Protein AF-A0A9W4VML1-F1 (afdb_monomer)

Foldseek 3Di:
DDDDDPPPVPPPPPVVPVPPDPLQPDEDPFDDFDADLPPRHTAKTWDADLQKIWIWGDDDPDSYIDTLDIADHPKDWAWAAADPVQQKTWIFICGVHQATFTWIARSVVSGTDDGPDDDPFWHFDHFDAAQSNNDRQWTWADDLQATDTGGPPCPDLLNVLQVVLCVVWDWAWDHADPVRQKTWIWTFFQQALTFIWIQGNVVRDIGGDGRPCCVCVPPGFWAKDWDWFQFPVRDTWIKIKTAAPDDDPAAFFEEEEEEADLAQAAHGRTHDPVCRLQRVLGHMYMYTNFQRHHTRGPVSVLVQWQQQLHRRLSRSVRSLVRCCVVPVSHDQQRYAYEYAASSLLSRLSCLLVPVVRHQEYEYELYAQALVVQCVQPVNVVDPSSLVVSCRRNNHCVPCVVVRLVSGNLNRLLSRPHAYEYEYECAAPNRHCVRSVSSVVSNVVNVHDYNYYYDYPDYSDDPDPVSVLVVSQSVSQVSCVRRPPDDDDRSDDPDD

Solvent-accessible surface area (backbone atoms only — not comparable to full-atom values): 27125 Å² total; per-residue (Å²): 135,86,86,74,87,77,67,82,79,61,90,45,78,67,67,79,52,76,79,77,72,78,88,66,84,87,49,79,85,61,74,46,76,45,52,41,90,88,77,65,47,74,47,35,32,32,34,69,58,92,55,21,32,35,36,31,36,42,65,83,88,50,91,58,69,41,84,54,44,71,61,48,72,81,35,47,78,45,78,74,48,75,43,75,92,78,44,27,30,39,28,39,29,20,73,99,47,56,34,22,22,38,27,35,33,35,69,83,79,55,40,75,68,54,78,77,46,76,47,98,68,21,14,50,72,44,75,37,60,40,56,74,65,82,44,79,48,30,36,28,27,53,50,90,41,34,76,41,73,52,55,76,67,61,84,44,72,65,43,46,52,50,54,59,54,41,75,80,41,46,61,42,82,74,52,43,37,76,85,64,46,37,37,34,28,41,38,34,32,31,48,36,79,27,31,36,32,34,37,34,61,86,80,72,41,78,41,87,75,43,68,71,50,66,95,52,68,91,58,89,55,41,58,59,42,79,42,82,34,70,35,96,87,68,47,78,37,49,30,36,41,32,46,46,79,78,85,72,97,58,65,29,30,33,36,37,34,43,54,45,72,49,67,67,33,60,78,59,50,49,52,44,72,69,59,48,55,43,20,75,73,58,26,23,38,37,39,47,36,35,54,4,21,45,47,48,23,53,63,39,31,54,63,25,42,48,14,73,83,40,62,33,51,52,36,49,52,39,42,51,57,50,47,51,70,74,36,76,56,47,28,78,87,26,20,30,28,33,22,38,32,44,5,7,23,49,18,54,41,40,34,47,78,44,44,89,66,35,60,30,30,29,22,35,41,27,54,23,46,64,62,57,63,57,72,35,69,78,31,61,76,26,72,67,56,43,54,51,44,31,54,42,66,45,40,63,93,83,37,44,70,62,35,48,78,54,12,44,37,82,44,31,80,52,50,81,48,56,36,37,44,33,35,21,73,54,17,86,79,46,56,51,62,33,57,50,52,32,53,51,39,18,51,78,62,73,44,81,66,49,76,43,80,37,82,86,24,34,81,55,67,92,43,71,66,55,43,46,60,49,50,38,53,50,49,54,54,49,43,73,72,54,44,96,62,93,73,85,82,77,68,85,81,83,129

Mean predicted aligned error: 7.0 Å

Organism: NCBI:txid2963714

Sequence (495 aa):
MNLFKLDLKKSNLDGQTSIRKKINKKGPKIQFWLTNSTNGQPLLGTRRVNDIPELYTKKGNSRRWTLAWQGVKGDYFSPQLVDQTTNSMFVITNHKSDKKQLRRYDLKKNQFTNVLFEHSRYDVLNAILSADKAQVIGVSYLLNGHIEQHYFNQTSAVSQAINKQKSQVNLIYLNGSSDGKIALFEESSSNDPGKIIFYNHNTQQFEHLITLKPWLEGAELAKTQVLKVKTEDNTTIDAFVTTPNGTSKHKLPLIVIPHGGPIGVSDLRYYSPEIQVLVNAGYSTLQVNYRGSMGYGKLIKQKGMQQWGNGIENDIEAALSTALKAYPQLDEERVCIIGGSYGGYSAIFSLIRSPHLYKCGASFAGVTDLALLFQRSAVENDDLVKAQLREIVGDPDTQQQKLFQTSPVYRANEITKPLFLAHGTDDVIVDIEHAFRLRFAMKAHNIPVSWSIMEGVGHGFDTTIQAHNYYSKLLNFLDKHLKAEKLKSYSLKLE

Nearest PDB structures (foldseek):
  2xe4-assembly1_A  TM=6.918E-01  e=9.004E-22  Leishmania major
  7yx7-assembly1_A  TM=7.300E-01  e=3.729E-21  Serratia proteamaculans
  7ywp-assembly1_A  TM=7.274E-01  e=1.459E-20  Serratia proteamaculans
  7ne5-assembly1_A  TM=7.065E-01  e=3.624E-20  Serratia proteamaculans
  4bp9-assembly6_F  TM=7.037E-01  e=2.650E-19  Trypanosoma brucei

Secondary structure (DSSP, 8-state):
-------TT---TTGGG-----S-SSS---SEEEE-TTT--EEEEEEEETTEEEEEE--TT-S--EEEEE--TT--EEEEEEETTTTEEEEEE-TTSSS-EEEEEETTTTEEEEEEE--SSS-EEEEEEPTTS--EEEEEEEETTEEEEEES---SHHHHHHHHHHTTSEEEEEEE-TTSSEEEEEEEETTEEEEEEEEETTTTEEEEEEES-GGGTT--PPPEEEEEEE-TTS-EEEEEEE--SS--SSPEEEEEEE-S--TT----SS--HHHHHHHHTT-EEEEEE-TT-TTS-HHHHHHTTT-TTTHHHHHHHHHHHHHHHH-TTEEEEEEEEEEETHHHHHHHHHHHH-GGG-SEEEEES----TTGGGSSHHHHT-HHHHHHHHHHT--HHHHHHHHHHT-GGGGGGG--S-EEEEEETT-SSS-THHHHHHHHHHHHTT---EEEEETT--SS-SSHHHHHHHHHHHHHHHHHHH-SS-PPP------

Structure (mmCIF, N/CA/C/O backbone):
data_AF-A0A9W4VML1-F1
#
_entry.id   AF-A0A9W4VML1-F1
#
loop_
_atom_site.group_PDB
_atom_site.id
_atom_site.type_symbol
_atom_site.label_atom_id
_atom_site.label_alt_id
_atom_site.label_comp_id
_atom_site.label_asym_id
_atom_site.label_entity_id
_atom_site.label_seq_id
_atom_site.pdbx_PDB_ins_code
_atom_site.Cartn_x
_atom_site.Cartn_y
_atom_site.Cartn_z
_atom_site.occupancy
_atom_site.B_iso_or_equiv
_atom_site.auth_seq_id
_atom_site.auth_comp_id
_atom_site.auth_asym_id
_atom_site.auth_atom_id
_atom_site.pdbx_PDB_model_num
ATOM 1 N N . MET A 1 1 ? -43.146 5.718 4.347 1.00 36.59 1 MET A N 1
ATOM 2 C CA . MET A 1 1 ? -42.575 6.483 5.476 1.00 36.59 1 MET A CA 1
ATOM 3 C C . MET A 1 1 ? -41.243 7.051 4.994 1.00 36.59 1 MET A C 1
ATOM 5 O O . MET A 1 1 ? -40.282 6.309 4.877 1.00 36.59 1 MET A O 1
ATOM 9 N N . ASN A 1 2 ? -41.232 8.312 4.546 1.00 32.50 2 ASN A N 1
ATOM 10 C CA . ASN A 1 2 ? -40.060 8.955 3.935 1.00 32.50 2 ASN A CA 1
ATOM 11 C C . ASN A 1 2 ? -39.060 9.343 5.032 1.00 32.50 2 ASN A C 1
ATOM 13 O O . ASN A 1 2 ? -39.182 10.405 5.642 1.00 32.50 2 ASN A O 1
ATOM 17 N N . LEU A 1 3 ? -38.098 8.466 5.307 1.00 32.38 3 LEU A N 1
ATOM 18 C CA . LEU A 1 3 ? -36.957 8.779 6.158 1.00 32.38 3 LEU A CA 1
ATOM 19 C C . LEU A 1 3 ? -35.996 9.668 5.350 1.00 32.38 3 LEU A C 1
ATOM 21 O O . LEU A 1 3 ? -35.237 9.181 4.523 1.00 32.38 3 LEU A O 1
ATOM 25 N N . PHE A 1 4 ? -36.075 10.975 5.625 1.00 38.41 4 PHE A N 1
ATOM 26 C CA . PHE A 1 4 ? -35.192 12.067 5.184 1.00 38.41 4 PHE A CA 1
ATOM 27 C C . PHE A 1 4 ? -35.391 12.607 3.753 1.00 38.41 4 PHE A C 1
ATOM 29 O O . PHE A 1 4 ? -34.839 12.111 2.778 1.00 38.41 4 PHE A O 1
ATOM 36 N N . LYS A 1 5 ? -36.082 13.754 3.642 1.00 39.19 5 LYS A N 1
ATOM 37 C CA . LYS A 1 5 ? -35.839 14.729 2.564 1.00 39.19 5 LYS A CA 1
ATOM 38 C C . LYS A 1 5 ? -34.701 15.646 3.018 1.00 39.19 5 LYS A C 1
ATOM 40 O O . LYS A 1 5 ? -34.946 16.619 3.729 1.00 39.19 5 LYS A O 1
ATOM 45 N N . LEU A 1 6 ? -33.462 15.330 2.645 1.00 45.41 6 LEU A N 1
ATOM 46 C CA . LEU A 1 6 ? -32.375 16.306 2.726 1.00 45.41 6 LEU A CA 1
ATOM 47 C C . LEU A 1 6 ? -32.498 17.243 1.520 1.00 45.41 6 LEU A C 1
ATOM 49 O O . LEU A 1 6 ? -32.303 16.831 0.378 1.00 45.41 6 LEU A O 1
ATOM 53 N N . ASP A 1 7 ? -32.872 18.495 1.770 1.00 49.97 7 ASP A N 1
ATOM 54 C CA . ASP A 1 7 ? -32.940 19.522 0.732 1.00 49.97 7 ASP A CA 1
ATOM 55 C C . ASP A 1 7 ? -31.537 20.075 0.452 1.00 49.97 7 ASP A C 1
ATOM 57 O O . ASP A 1 7 ? -31.098 21.059 1.047 1.00 49.97 7 ASP A O 1
ATOM 61 N N . LEU A 1 8 ? -30.832 19.411 -0.465 1.00 52.97 8 LEU A N 1
ATOM 62 C CA . LEU A 1 8 ? -29.492 19.791 -0.919 1.00 52.97 8 LEU A CA 1
ATOM 63 C C . LEU A 1 8 ? -29.467 21.133 -1.677 1.00 52.97 8 LEU A C 1
ATOM 65 O O . LEU A 1 8 ? -28.387 21.640 -1.969 1.00 52.97 8 LEU A O 1
ATOM 69 N N . LYS A 1 9 ? -30.631 21.724 -1.996 1.00 55.34 9 LYS A N 1
ATOM 70 C CA . LYS A 1 9 ? -30.728 23.034 -2.659 1.00 55.34 9 LYS A CA 1
ATOM 71 C C . LYS A 1 9 ? -30.724 24.203 -1.677 1.00 55.34 9 LYS A C 1
ATOM 73 O O . LYS A 1 9 ? -30.510 25.337 -2.103 1.00 55.34 9 LYS A O 1
ATOM 78 N N . LYS A 1 10 ? -30.905 23.969 -0.369 1.00 51.84 10 LYS A N 1
ATOM 79 C CA . LYS A 1 10 ? -30.590 24.988 0.640 1.00 51.84 10 LYS A CA 1
ATOM 80 C C . LYS A 1 10 ? -29.074 25.138 0.703 1.00 51.84 10 LYS A C 1
ATOM 82 O O . LYS A 1 10 ? -28.393 24.395 1.402 1.00 51.84 10 LYS A O 1
ATOM 87 N N . SER A 1 11 ? -28.571 26.137 -0.008 1.00 46.16 11 SER A N 1
ATOM 88 C CA . SER A 1 11 ? -27.172 26.562 -0.130 1.00 46.16 11 SER A CA 1
ATOM 89 C C . SER A 1 11 ? -26.517 27.032 1.184 1.00 46.16 11 SER A C 1
ATOM 91 O O . SER A 1 11 ? -25.695 27.940 1.171 1.00 46.16 11 SER A O 1
ATOM 93 N N . ASN A 1 12 ? -26.898 26.483 2.340 1.00 46.16 12 ASN A N 1
ATOM 94 C CA . ASN A 1 12 ? -26.477 26.984 3.644 1.00 46.16 12 ASN A CA 1
ATOM 95 C C . ASN A 1 12 ? -26.319 25.891 4.711 1.00 46.16 12 ASN A C 1
ATOM 97 O O . ASN A 1 12 ? -26.716 26.068 5.863 1.00 46.16 12 ASN A O 1
ATOM 101 N N . LEU A 1 13 ? -25.665 24.782 4.357 1.00 50.50 13 LEU A N 1
ATOM 102 C CA . LEU A 1 13 ? -24.965 23.987 5.376 1.00 50.50 13 LEU A CA 1
ATOM 103 C C . LEU A 1 13 ? -23.843 24.821 6.034 1.00 50.50 13 LEU A C 1
ATOM 105 O O . LEU A 1 13 ? -23.658 24.740 7.246 1.00 50.50 13 LEU A O 1
ATOM 109 N N . ASP A 1 14 ? -23.189 25.718 5.284 1.00 49.19 14 ASP A N 1
ATOM 110 C CA . ASP A 1 14 ? -22.169 26.631 5.821 1.00 49.19 14 ASP A CA 1
ATOM 111 C C . ASP A 1 14 ? -22.753 27.745 6.714 1.00 49.19 14 ASP A C 1
ATOM 113 O O . ASP A 1 14 ? -22.198 28.050 7.775 1.00 49.19 14 ASP A O 1
ATOM 117 N N . GLY A 1 15 ? -23.910 28.316 6.353 1.00 43.66 15 GLY A N 1
ATOM 118 C CA . GLY A 1 15 ? -24.526 29.449 7.060 1.00 43.66 15 GLY A CA 1
ATOM 119 C C . GLY A 1 15 ? -25.021 29.166 8.485 1.00 43.66 15 GLY A C 1
ATOM 120 O O . GLY A 1 15 ? -25.147 30.102 9.276 1.00 43.66 15 GLY A O 1
ATOM 121 N N . GLN A 1 16 ? -25.238 27.900 8.862 1.00 47.69 16 GLN A N 1
ATOM 122 C CA . GLN A 1 16 ? -25.593 27.525 10.243 1.00 47.69 16 GLN A CA 1
ATOM 123 C C . GLN A 1 16 ? -24.379 27.447 11.192 1.00 47.69 16 GLN A C 1
ATOM 125 O O . GLN A 1 16 ? -24.550 27.257 12.394 1.00 47.69 16 GLN A O 1
ATOM 130 N N . THR A 1 17 ? -23.151 27.634 10.690 1.00 51.56 17 THR A N 1
ATOM 131 C CA . THR A 1 17 ? -21.904 27.505 11.477 1.00 51.56 17 THR A CA 1
ATOM 132 C C . THR A 1 17 ? -21.132 28.820 11.655 1.00 51.56 17 THR A C 1
ATOM 134 O O . THR A 1 17 ? -19.980 28.824 12.097 1.00 51.56 17 THR A O 1
ATOM 137 N N . SER A 1 18 ? -21.767 29.958 11.358 1.00 44.34 18 SER A N 1
ATOM 138 C CA . SER A 1 18 ? -21.155 31.299 11.327 1.00 44.34 18 SER A CA 1
ATOM 139 C C . SER A 1 18 ? -20.510 31.750 12.649 1.00 44.34 18 SER A C 1
ATOM 141 O O . SER A 1 18 ? -19.639 32.620 12.647 1.00 44.34 18 SER A O 1
ATOM 143 N N . ILE A 1 19 ? -20.820 31.105 13.778 1.00 53.00 19 ILE A N 1
ATOM 144 C CA . ILE A 1 19 ? -20.105 31.309 15.043 1.00 53.00 19 ILE A CA 1
ATOM 145 C C . ILE A 1 19 ? -18.971 30.282 15.177 1.00 53.00 19 ILE A C 1
ATOM 147 O O . ILE A 1 19 ? -19.070 29.281 15.891 1.00 53.00 19 ILE A O 1
ATOM 151 N N . ARG A 1 20 ? -17.826 30.557 14.543 1.00 55.06 20 ARG A N 1
ATOM 152 C CA . ARG A 1 20 ? -16.593 29.789 14.783 1.00 55.06 20 ARG A CA 1
ATOM 153 C C . ARG A 1 20 ? -15.960 30.206 16.113 1.00 55.06 20 ARG A C 1
ATOM 155 O O . ARG A 1 20 ? -15.189 31.161 16.202 1.00 55.06 20 ARG A O 1
ATOM 162 N N . LYS A 1 21 ? -16.253 29.465 17.185 1.00 62.09 21 LYS A N 1
ATOM 163 C CA . LYS A 1 21 ? -15.596 29.656 18.487 1.00 62.09 21 LYS A CA 1
ATOM 164 C C . LYS A 1 21 ? -14.232 28.964 18.494 1.00 62.09 21 LYS A C 1
ATOM 166 O O . LYS A 1 21 ? -14.146 27.741 18.513 1.00 62.09 21 LYS A O 1
ATOM 171 N N . LYS A 1 22 ? -13.142 29.737 18.558 1.00 65.44 22 LYS A N 1
ATOM 172 C CA . LYS A 1 22 ? -11.791 29.182 18.761 1.00 65.44 22 LYS A CA 1
ATOM 173 C C . LYS A 1 22 ? -11.700 28.534 20.152 1.00 65.44 22 LYS A C 1
ATOM 175 O O . LYS A 1 22 ? -11.539 29.230 21.154 1.00 65.44 22 LYS A O 1
ATOM 180 N N . ILE A 1 23 ? -11.806 27.205 20.200 1.00 68.69 23 ILE A N 1
ATOM 181 C CA . ILE A 1 23 ? -11.808 26.384 21.428 1.00 68.69 23 ILE A CA 1
ATOM 182 C C . ILE A 1 23 ? -10.433 26.278 22.107 1.00 68.69 23 ILE A C 1
ATOM 184 O O . ILE A 1 23 ? -10.352 25.930 23.283 1.00 68.69 23 ILE A O 1
ATOM 188 N N . ASN A 1 24 ? -9.355 26.632 21.399 1.00 73.12 24 ASN A N 1
ATOM 189 C CA . ASN A 1 24 ? -7.983 26.509 21.881 1.00 73.12 24 ASN A CA 1
ATOM 190 C C . ASN A 1 24 ? -7.122 27.729 21.490 1.00 73.12 24 ASN A C 1
ATOM 192 O O . ASN A 1 24 ? -6.295 27.673 20.584 1.00 73.12 24 ASN A O 1
ATOM 196 N N . LYS A 1 25 ? -7.365 28.886 22.129 1.00 72.00 25 LYS A N 1
ATOM 197 C CA . LYS A 1 25 ? -6.665 30.147 21.795 1.00 72.00 25 LYS A CA 1
ATOM 198 C C . LYS A 1 25 ? -5.195 30.185 22.237 1.00 72.00 25 LYS A C 1
ATOM 200 O O . LYS A 1 25 ? -4.404 30.814 21.548 1.00 72.00 25 LYS A O 1
ATOM 205 N N . LYS A 1 26 ? -4.862 29.570 23.379 1.00 75.25 26 LYS A N 1
ATOM 206 C CA . LYS A 1 26 ? -3.540 29.655 24.038 1.00 75.25 26 LYS A CA 1
ATOM 207 C C . LYS A 1 26 ? -2.929 28.286 24.391 1.00 75.25 26 LYS A C 1
ATOM 209 O O . LYS A 1 26 ? -1.990 28.231 25.173 1.00 75.25 26 LYS A O 1
ATOM 214 N N . GLY A 1 27 ? -3.499 27.185 23.905 1.00 76.62 27 GLY A N 1
ATOM 215 C CA . GLY A 1 27 ? -2.996 25.839 24.187 1.00 76.62 27 GLY A CA 1
ATOM 216 C C . GLY A 1 27 ? -2.160 25.261 23.042 1.00 76.62 27 GLY A C 1
ATOM 217 O O . GLY A 1 27 ? -1.933 25.935 22.035 1.00 76.62 27 GLY A O 1
ATOM 218 N N . PRO A 1 28 ? -1.695 24.010 23.187 1.00 84.06 28 PRO A N 1
ATOM 219 C CA . PRO A 1 28 ? -0.891 23.330 22.175 1.00 84.06 28 PRO A CA 1
ATOM 220 C C . PRO A 1 28 ? -1.644 23.241 20.845 1.00 84.06 28 PRO A C 1
ATOM 222 O O . PRO A 1 28 ? -2.871 23.188 20.832 1.00 84.06 28 PRO A O 1
ATOM 225 N N . LYS A 1 29 ? -0.929 23.182 19.717 1.00 88.25 29 LYS A N 1
ATOM 226 C CA . LYS A 1 29 ? -1.529 22.908 18.400 1.00 88.25 29 LYS A CA 1
ATOM 227 C C . LYS A 1 29 ? -2.027 21.457 18.348 1.00 88.25 29 LYS A C 1
ATOM 229 O O . LYS A 1 29 ? -1.294 20.564 17.943 1.00 88.25 29 LYS A O 1
ATOM 234 N N . ILE A 1 30 ? -3.239 21.229 18.842 1.00 89.56 30 ILE A N 1
ATOM 235 C CA . ILE A 1 30 ? -3.913 19.929 18.814 1.00 89.56 30 ILE A CA 1
ATOM 236 C C . ILE A 1 30 ? -4.382 19.635 17.390 1.00 89.56 30 ILE A C 1
ATOM 238 O O . ILE A 1 30 ? -4.972 20.504 16.748 1.00 89.56 30 ILE A O 1
ATOM 242 N N . GLN A 1 31 ? -4.110 18.418 16.927 1.00 89.81 31 GLN A N 1
ATOM 243 C CA . GLN A 1 31 ? -4.454 17.938 15.588 1.00 89.81 31 GLN A CA 1
ATOM 244 C C . GLN A 1 31 ? -5.769 17.154 15.598 1.00 89.81 31 GLN A C 1
ATOM 246 O O . GLN A 1 31 ? -6.594 17.347 14.712 1.00 89.81 31 GLN A O 1
ATOM 251 N N . PHE A 1 32 ? -6.002 16.335 16.629 1.00 89.69 32 PHE A N 1
ATOM 252 C CA . PHE A 1 32 ? -7.226 15.543 16.766 1.00 89.69 32 PHE A CA 1
ATOM 253 C C . PHE A 1 32 ? -7.866 15.754 18.130 1.00 89.69 32 PHE A C 1
ATOM 255 O O . PHE A 1 32 ? -7.174 15.857 19.142 1.00 89.69 32 PHE A O 1
ATOM 262 N N . TRP A 1 33 ? -9.194 15.796 18.153 1.00 88.62 33 TRP A N 1
ATOM 263 C CA . TRP A 1 33 ? -9.989 16.018 19.354 1.00 88.62 33 TRP A CA 1
ATOM 264 C C . TRP A 1 33 ? -10.915 14.835 19.595 1.00 88.62 33 TRP A C 1
ATOM 266 O O . TRP A 1 33 ? -11.532 14.330 18.661 1.00 88.62 33 TRP A O 1
ATOM 276 N N . LEU A 1 34 ? -11.072 14.459 20.860 1.00 88.19 34 LEU A N 1
ATOM 277 C CA . LEU A 1 34 ? -12.166 13.606 21.312 1.00 88.19 34 LEU A CA 1
ATOM 278 C C . LEU A 1 34 ? -13.076 14.423 22.214 1.00 88.19 34 LEU A C 1
ATOM 280 O O . LEU A 1 34 ? -12.625 15.090 23.151 1.00 88.19 34 LEU A O 1
ATOM 284 N N . THR A 1 35 ? -14.364 14.382 21.905 1.00 84.62 35 THR A N 1
ATOM 285 C CA . THR A 1 35 ? -15.397 15.173 22.567 1.00 84.62 35 THR A CA 1
ATOM 286 C C . THR A 1 35 ? -16.309 14.288 23.402 1.00 84.62 35 THR A C 1
ATOM 288 O O . THR A 1 35 ? -16.483 13.104 23.127 1.00 84.62 35 THR A O 1
ATOM 291 N N . ASN A 1 36 ? -16.929 14.881 24.414 1.00 77.88 36 ASN A N 1
ATOM 292 C CA . ASN A 1 36 ? -18.040 14.279 25.129 1.00 77.88 36 ASN A CA 1
ATOM 293 C C . ASN A 1 36 ? -19.212 14.094 24.149 1.00 77.88 36 ASN A C 1
ATOM 295 O O . ASN A 1 36 ? -19.610 15.043 23.473 1.00 77.88 36 ASN A O 1
ATOM 299 N N . SER A 1 37 ? -19.742 12.876 24.062 1.00 70.94 37 SER A N 1
ATOM 300 C CA . SER A 1 37 ? -20.810 12.512 23.124 1.00 70.94 37 SER A CA 1
ATOM 301 C C . SER A 1 37 ? -22.147 13.197 23.421 1.00 70.94 37 SER A C 1
ATOM 303 O O . SER A 1 37 ? -22.933 13.403 22.504 1.00 70.94 37 SER A O 1
ATOM 305 N N . THR A 1 38 ? -22.400 13.595 24.670 1.00 72.12 38 THR A N 1
ATOM 306 C CA . THR A 1 38 ? -23.655 14.222 25.107 1.00 72.12 38 THR A CA 1
ATOM 307 C C . THR A 1 38 ? -23.686 15.727 24.849 1.00 72.12 38 THR A C 1
ATOM 309 O O . THR A 1 38 ? -24.726 16.266 24.489 1.00 72.12 38 THR A O 1
ATOM 312 N N . ASN A 1 39 ? -22.567 16.432 25.054 1.00 77.25 39 ASN A N 1
ATOM 313 C CA . ASN A 1 39 ? -22.535 17.902 24.997 1.00 77.25 39 ASN A CA 1
ATOM 314 C C . ASN A 1 39 ? -21.504 18.488 24.014 1.00 77.25 39 ASN A C 1
ATOM 316 O O . ASN A 1 39 ? -21.350 19.707 23.942 1.00 77.25 39 ASN A O 1
ATOM 320 N N . GLY A 1 40 ? -20.767 17.640 23.290 1.00 77.06 40 GLY A N 1
ATOM 321 C CA . GLY A 1 40 ? -19.790 18.046 22.277 1.00 77.06 40 GLY A CA 1
ATOM 322 C C . GLY A 1 40 ? -18.538 18.740 22.821 1.00 77.06 40 GLY A C 1
ATOM 323 O O . GLY A 1 40 ? -17.712 19.212 22.039 1.00 77.06 40 GLY A O 1
ATOM 324 N N . GLN A 1 41 ? -18.353 18.831 24.142 1.00 82.06 41 GLN A N 1
ATOM 325 C CA . GLN A 1 41 ? -17.184 19.504 24.704 1.00 82.06 41 GLN A CA 1
ATOM 326 C C . GLN A 1 41 ? -15.905 18.677 24.497 1.00 82.06 41 GLN A C 1
ATOM 328 O O . GLN A 1 41 ? -15.911 17.479 24.782 1.00 82.06 41 GLN A O 1
ATOM 333 N N . PRO A 1 42 ? -14.782 19.288 24.071 1.00 85.31 42 PRO A N 1
ATOM 334 C CA . PRO A 1 42 ? -13.495 18.601 23.982 1.00 85.31 42 PRO A CA 1
ATOM 335 C C . PRO A 1 42 ? -13.035 18.077 25.347 1.00 85.31 42 PRO A C 1
ATOM 337 O O . PRO A 1 42 ? -12.880 18.857 26.290 1.00 85.31 42 PRO A O 1
ATOM 340 N N . LEU A 1 43 ? -12.786 16.770 25.429 1.00 86.88 43 LEU A N 1
ATOM 341 C CA . LEU A 1 43 ? -12.277 16.084 26.620 1.00 86.88 43 LEU A CA 1
ATOM 342 C C . LEU A 1 43 ? -10.754 15.948 26.568 1.00 86.88 43 LEU A C 1
ATOM 344 O O . LEU A 1 43 ? -10.051 16.225 27.542 1.00 86.88 43 LEU A O 1
ATOM 348 N N . LEU A 1 44 ? -10.248 15.536 25.409 1.00 91.38 44 LEU A N 1
ATOM 349 C CA . LEU A 1 44 ? -8.834 15.297 25.176 1.00 91.38 44 LEU A CA 1
ATOM 350 C C . LEU A 1 44 ? -8.450 15.663 23.747 1.00 91.38 44 LEU A C 1
ATOM 352 O O . LEU A 1 44 ? -9.297 15.764 22.856 1.00 91.38 44 LEU A O 1
ATOM 356 N N . GLY A 1 45 ? -7.161 15.893 23.552 1.00 92.62 45 GLY A N 1
ATOM 357 C CA . GLY A 1 45 ? -6.595 16.222 22.261 1.00 92.62 45 GLY A CA 1
ATOM 358 C C . GLY A 1 45 ? -5.261 15.532 22.064 1.00 92.62 45 GLY A C 1
ATOM 359 O O . GLY A 1 45 ? -4.493 15.389 23.014 1.00 92.62 45 GLY A O 1
ATOM 360 N N . THR A 1 46 ? -4.970 15.127 20.837 1.00 95.00 46 THR A N 1
ATOM 361 C CA . THR A 1 46 ? -3.661 14.593 20.476 1.00 95.00 46 THR A CA 1
ATOM 362 C C . THR A 1 46 ? -2.989 15.460 19.429 1.00 95.00 46 THR A C 1
ATOM 364 O O . THR A 1 46 ? -3.628 16.141 18.619 1.00 95.00 46 THR A O 1
ATOM 367 N N . ARG A 1 47 ? -1.663 15.455 19.467 1.00 93.62 47 ARG A N 1
ATOM 368 C CA . ARG A 1 47 ? -0.823 16.007 18.409 1.00 93.62 47 ARG A CA 1
ATOM 369 C C . ARG A 1 47 ? 0.405 15.135 18.232 1.00 93.62 47 ARG A C 1
ATOM 371 O O . ARG A 1 47 ? 0.725 14.324 19.097 1.00 93.62 47 ARG A O 1
ATOM 378 N N . ARG A 1 48 ? 1.102 15.338 17.126 1.00 91.88 48 ARG A N 1
ATOM 379 C CA . ARG A 1 48 ? 2.377 14.706 16.821 1.00 91.88 48 ARG A CA 1
ATOM 380 C C . ARG A 1 48 ? 3.415 15.790 16.558 1.00 91.88 48 ARG A C 1
ATOM 382 O O . ARG A 1 48 ? 3.162 16.697 15.769 1.00 91.88 48 ARG A O 1
ATOM 389 N N . VAL A 1 49 ? 4.554 15.702 17.237 1.00 89.56 49 VAL A N 1
ATOM 390 C CA . VAL A 1 49 ? 5.694 16.618 17.084 1.00 89.56 49 VAL A CA 1
ATOM 391 C C . VAL A 1 49 ? 6.925 15.764 16.809 1.00 89.56 49 VAL A C 1
ATOM 393 O O . VAL A 1 49 ? 7.251 14.912 17.625 1.00 89.56 49 VAL A O 1
ATOM 396 N N . ASN A 1 50 ? 7.581 15.940 15.659 1.00 84.75 50 ASN A N 1
ATOM 397 C CA . ASN A 1 50 ? 8.746 15.135 15.248 1.00 84.75 50 ASN A CA 1
ATOM 398 C C . ASN A 1 50 ? 8.501 13.615 15.347 1.00 84.75 50 ASN A C 1
ATOM 400 O O . ASN A 1 50 ? 9.325 12.866 15.865 1.00 84.75 50 ASN A O 1
ATOM 404 N N . ASP A 1 51 ? 7.321 13.180 14.896 1.00 85.56 51 ASP A N 1
ATOM 405 C CA . ASP A 1 51 ? 6.835 11.794 14.977 1.00 85.56 51 ASP A CA 1
ATOM 406 C C . ASP A 1 51 ? 6.653 11.226 16.404 1.00 85.56 51 ASP A C 1
ATOM 408 O O . ASP A 1 51 ? 6.400 10.037 16.588 1.00 85.56 51 ASP A O 1
ATOM 412 N N . ILE A 1 52 ? 6.693 12.086 17.424 1.00 93.50 52 ILE A N 1
ATOM 413 C CA . ILE A 1 52 ? 6.375 11.742 18.811 1.00 93.50 52 ILE A CA 1
ATOM 414 C C . ILE A 1 52 ? 4.909 12.106 19.083 1.00 93.50 52 ILE A C 1
ATOM 416 O O . ILE A 1 52 ? 4.540 13.283 18.976 1.00 93.50 52 ILE A O 1
ATOM 420 N N . PRO A 1 53 ? 4.038 11.134 19.408 1.00 96.19 53 PRO A N 1
ATOM 421 C CA . PRO A 1 53 ? 2.660 11.423 19.772 1.00 96.19 53 PRO A CA 1
ATOM 422 C C . PRO A 1 53 ? 2.560 11.981 21.197 1.00 96.19 53 PRO A C 1
ATOM 424 O O . PRO A 1 53 ? 3.209 11.504 22.126 1.00 96.19 53 PRO A O 1
ATOM 427 N N . GLU A 1 54 ? 1.680 12.957 21.375 1.00 96.94 54 GLU A N 1
ATOM 428 C CA . GLU A 1 54 ? 1.383 13.592 22.655 1.00 96.94 54 GLU A CA 1
ATOM 429 C C . GLU A 1 54 ? -0.124 13.588 22.911 1.00 96.94 54 GLU A C 1
ATOM 431 O O . GLU A 1 54 ? -0.926 13.878 22.018 1.00 96.94 54 GLU A O 1
ATOM 436 N N . LEU A 1 55 ? -0.500 13.302 24.155 1.00 96.31 55 LEU A N 1
ATOM 437 C CA . LEU A 1 55 ? -1.859 13.386 24.672 1.00 96.31 55 LEU A CA 1
ATOM 438 C C . LEU A 1 55 ? -1.976 14.587 25.602 1.00 96.31 55 LEU A C 1
ATOM 440 O O . LEU A 1 55 ? -1.246 14.708 26.587 1.00 96.31 55 LEU A O 1
ATOM 444 N N . TYR A 1 56 ? -2.985 15.407 25.351 1.00 94.12 56 TYR A N 1
ATOM 445 C CA . TYR A 1 56 ? -3.385 16.504 26.209 1.00 94.12 56 TYR A CA 1
ATOM 446 C C . TYR A 1 56 ? -4.785 16.281 26.757 1.00 94.12 56 TYR A C 1
ATOM 448 O O . TYR A 1 56 ? -5.700 15.885 26.036 1.00 94.12 56 TYR A O 1
ATOM 456 N N . THR A 1 57 ? -4.966 16.605 28.031 1.00 90.75 57 THR A N 1
ATOM 457 C CA . THR A 1 57 ? -6.263 16.542 28.706 1.00 90.75 57 THR A CA 1
ATOM 458 C C . THR A 1 57 ? -6.640 17.899 29.277 1.00 90.75 57 THR A C 1
ATOM 460 O O . THR A 1 57 ? -5.814 18.809 29.425 1.00 90.75 57 THR A O 1
ATOM 463 N N . LYS A 1 58 ? -7.924 18.034 29.595 1.00 84.50 58 LYS A N 1
ATOM 464 C CA . LYS A 1 58 ? -8.507 19.211 30.221 1.00 84.50 58 LYS A CA 1
ATOM 465 C C . LYS A 1 58 ? -9.330 18.773 31.431 1.00 84.50 58 LYS A C 1
ATOM 467 O O . LYS A 1 58 ? -10.099 17.822 31.355 1.00 84.50 58 LYS A O 1
ATOM 472 N N . LYS A 1 59 ? -9.185 19.478 32.556 1.00 75.69 59 LYS A N 1
ATOM 473 C CA . LYS A 1 59 ? -9.995 19.234 33.760 1.00 75.69 59 LYS A CA 1
ATOM 474 C C . LYS A 1 59 ? -11.277 20.067 33.716 1.00 75.69 59 LYS A C 1
ATOM 476 O O . LYS A 1 59 ? -11.206 21.298 33.746 1.00 75.69 59 LYS A O 1
ATOM 481 N N . GLY A 1 60 ? -12.435 19.406 33.665 1.00 73.12 60 GLY A N 1
ATOM 482 C CA . GLY A 1 60 ? -13.752 20.053 33.641 1.00 73.12 60 GLY A CA 1
ATOM 483 C C . GLY A 1 60 ? -13.848 21.148 32.571 1.00 73.12 60 GLY A C 1
ATOM 484 O O . GLY A 1 60 ? -13.401 20.978 31.439 1.00 73.12 60 GLY A O 1
ATOM 485 N N . ASN A 1 61 ? -14.349 22.326 32.946 1.00 72.12 61 ASN A N 1
ATOM 486 C CA . ASN A 1 61 ? -14.500 23.462 32.028 1.00 72.12 61 ASN A CA 1
ATOM 487 C C . ASN A 1 61 ? -13.213 24.292 31.813 1.00 72.12 61 ASN A C 1
ATOM 489 O O . ASN A 1 61 ? -13.244 25.273 31.062 1.00 72.12 61 ASN A O 1
ATOM 493 N N . SER A 1 62 ? -12.071 23.903 32.401 1.00 77.94 62 SER A N 1
ATOM 494 C CA . SER A 1 62 ? -10.802 24.656 32.349 1.00 77.94 62 SER A CA 1
ATOM 495 C C . SER A 1 62 ? -10.373 25.022 30.928 1.00 77.94 62 SER A C 1
ATOM 497 O O . SER A 1 62 ? -10.359 24.192 30.038 1.00 77.94 62 SER A O 1
ATOM 499 N N . ARG A 1 63 ? -9.941 26.253 30.654 1.00 78.00 63 ARG A N 1
ATOM 500 C CA . ARG A 1 63 ? -9.400 26.591 29.318 1.00 78.00 63 ARG A CA 1
ATOM 501 C C . ARG A 1 63 ? -7.960 26.101 29.098 1.00 78.00 63 ARG A C 1
ATOM 503 O O . ARG A 1 63 ? -7.431 26.285 28.005 1.00 78.00 63 ARG A O 1
ATOM 510 N N . ARG A 1 64 ? -7.328 25.510 30.119 1.00 84.94 64 ARG A N 1
ATOM 511 C CA . ARG A 1 64 ? -5.931 25.061 30.099 1.00 84.94 64 ARG A CA 1
ATOM 512 C C . ARG A 1 64 ? -5.833 23.577 29.743 1.00 84.94 64 ARG A C 1
ATOM 514 O O . ARG A 1 64 ? -6.475 22.749 30.383 1.00 84.94 64 ARG A O 1
ATOM 521 N N . TRP A 1 65 ? -4.984 23.283 28.763 1.00 88.69 65 TRP A N 1
ATOM 522 C CA . TRP A 1 65 ? -4.584 21.935 28.364 1.00 88.69 65 TRP A CA 1
ATOM 523 C C . TRP A 1 65 ? -3.320 21.522 29.114 1.00 88.69 65 TRP A C 1
ATOM 525 O O . TRP A 1 65 ? -2.385 22.319 29.225 1.00 88.69 65 TRP A O 1
ATOM 535 N N . THR A 1 66 ? -3.287 20.286 29.600 1.00 91.00 66 THR A N 1
ATOM 536 C CA . THR A 1 66 ? -2.139 19.710 30.310 1.00 91.00 66 THR A CA 1
ATOM 537 C C . THR A 1 66 ? -1.636 18.496 29.546 1.00 91.00 66 THR A C 1
ATOM 539 O O . THR A 1 66 ? -2.446 17.677 29.114 1.00 91.00 66 THR A O 1
ATOM 542 N N . LEU A 1 67 ? -0.316 18.389 29.367 1.00 93.75 67 LEU A N 1
ATOM 543 C CA . LEU A 1 67 ? 0.308 17.199 28.791 1.00 93.75 67 LEU A CA 1
ATOM 544 C C . LEU A 1 67 ? 0.095 16.030 29.760 1.00 93.75 67 LEU A C 1
ATOM 546 O O . LEU A 1 67 ? 0.551 16.082 30.900 1.00 93.75 67 LEU A O 1
ATOM 550 N N . ALA A 1 68 ? -0.645 15.019 29.320 1.00 93.62 68 ALA A N 1
ATOM 551 C CA . ALA A 1 68 ? -0.956 13.830 30.107 1.00 93.62 68 ALA A CA 1
ATOM 552 C C . ALA A 1 68 ? -0.026 12.664 29.758 1.00 93.62 68 ALA A C 1
ATOM 554 O O . ALA A 1 68 ? 0.322 11.874 30.629 1.00 93.62 68 ALA A O 1
ATOM 555 N N . TRP A 1 69 ? 0.401 12.574 28.497 1.00 96.38 69 TRP A N 1
ATOM 556 C CA . TRP A 1 69 ? 1.339 11.554 28.045 1.00 96.38 69 TRP A CA 1
ATOM 557 C C . TRP A 1 69 ? 2.109 12.010 26.814 1.00 96.38 69 TRP A C 1
ATOM 559 O O . TRP A 1 69 ? 1.581 12.743 25.978 1.00 96.38 69 TRP A O 1
ATOM 569 N N . GLN A 1 70 ? 3.344 11.536 26.708 1.00 97.06 70 GLN A N 1
ATOM 570 C CA . GLN A 1 70 ? 4.210 11.695 25.552 1.00 97.06 70 GLN A CA 1
ATOM 571 C C . GLN A 1 70 ? 4.824 10.329 25.245 1.00 97.06 70 GLN A C 1
ATOM 573 O O . GLN A 1 70 ? 5.313 9.648 26.150 1.00 97.06 70 GLN A O 1
ATOM 578 N N . GLY A 1 71 ? 4.735 9.913 23.986 1.00 96.56 71 GLY A N 1
ATOM 579 C CA . GLY A 1 71 ? 5.348 8.681 23.507 1.00 96.56 71 GLY A CA 1
ATOM 580 C C . GLY A 1 71 ? 6.817 8.861 23.153 1.00 96.56 71 GLY A C 1
ATOM 581 O O . GLY A 1 71 ? 7.467 9.831 23.539 1.00 96.56 71 GLY A O 1
ATOM 582 N N . VAL A 1 72 ? 7.326 7.926 22.360 1.00 95.56 72 VAL A N 1
ATOM 583 C CA . VAL A 1 72 ? 8.620 8.048 21.680 1.00 95.56 72 VAL A CA 1
ATOM 584 C C . VAL A 1 72 ? 8.428 8.060 20.165 1.00 95.56 72 VAL A C 1
ATOM 586 O O . VAL A 1 72 ? 7.333 7.809 19.658 1.00 95.56 72 VAL A O 1
ATOM 589 N N . LYS A 1 73 ? 9.495 8.371 19.426 1.00 91.25 73 LYS A N 1
ATOM 590 C CA . LYS A 1 73 ? 9.479 8.367 17.960 1.00 91.25 73 LYS A CA 1
ATOM 591 C C . LYS A 1 73 ? 9.048 6.991 17.434 1.00 91.25 73 LYS A C 1
ATOM 593 O O . LYS A 1 73 ? 9.532 5.967 17.916 1.00 91.25 73 LYS A O 1
ATOM 598 N N . GLY A 1 74 ? 8.140 6.965 16.459 1.00 88.69 74 GLY A N 1
ATOM 599 C CA . GLY A 1 74 ? 7.575 5.731 15.907 1.00 88.69 74 GLY A CA 1
ATOM 600 C C . GLY A 1 74 ? 6.399 5.140 16.695 1.00 88.69 74 GLY A C 1
ATOM 601 O O . GLY A 1 74 ? 5.791 4.166 16.232 1.00 88.69 74 GLY A O 1
ATOM 602 N N . ASP A 1 75 ? 6.026 5.723 17.841 1.00 95.69 75 ASP A N 1
ATOM 603 C CA . ASP A 1 75 ? 4.795 5.333 18.522 1.00 95.69 75 ASP A CA 1
ATOM 604 C C . ASP A 1 75 ? 3.558 5.778 17.713 1.00 95.69 75 ASP A C 1
ATOM 606 O O . ASP A 1 75 ? 3.405 6.906 17.227 1.00 95.69 75 ASP A O 1
ATOM 610 N N . TYR A 1 76 ? 2.610 4.862 17.596 1.00 95.25 76 TYR A N 1
ATOM 611 C CA . TYR A 1 76 ? 1.242 5.101 17.183 1.00 95.25 76 TYR A CA 1
ATOM 612 C C . TYR A 1 76 ? 0.387 5.281 18.433 1.00 95.25 76 TYR A C 1
ATOM 614 O O . TYR A 1 76 ? 0.494 4.514 19.391 1.00 95.25 76 TYR A O 1
ATOM 622 N N . PHE A 1 77 ? -0.472 6.293 18.426 1.00 96.06 77 PHE A N 1
ATOM 623 C CA . PHE A 1 77 ? -1.359 6.590 19.540 1.00 96.06 77 PHE A CA 1
ATOM 624 C C . PHE A 1 77 ? -2.633 7.229 19.001 1.00 96.06 77 PHE A C 1
ATOM 626 O O . PHE A 1 77 ? -2.619 8.375 18.550 1.00 96.06 77 PHE A O 1
ATOM 633 N N . SER A 1 78 ? -3.720 6.467 19.027 1.00 95.62 78 SER A N 1
ATOM 634 C CA . SER A 1 78 ? -5.021 6.892 18.524 1.00 95.62 78 SER A CA 1
ATOM 635 C C . SER A 1 78 ? -6.095 6.575 19.560 1.00 95.62 78 SER A C 1
ATOM 637 O O . SER A 1 78 ? -6.528 5.421 19.665 1.00 95.62 78 SER A O 1
ATOM 639 N N . PRO A 1 79 ? -6.497 7.551 20.389 1.00 95.12 79 PRO A N 1
ATOM 640 C CA . PRO A 1 79 ? -7.597 7.349 21.317 1.00 95.12 79 PRO A CA 1
ATOM 641 C C . PRO A 1 79 ? -8.910 7.135 20.549 1.00 95.12 79 PRO A C 1
ATOM 643 O O . PRO A 1 79 ? -9.165 7.783 19.540 1.00 95.12 79 PRO A O 1
ATOM 646 N N . GLN A 1 80 ? -9.709 6.178 21.017 1.00 93.25 80 GLN A N 1
ATOM 647 C CA . GLN A 1 80 ? -10.895 5.656 20.329 1.00 93.25 80 GLN A CA 1
ATOM 648 C C . GLN A 1 80 ? -12.190 6.079 21.027 1.00 93.25 80 GLN A C 1
ATOM 650 O O . GLN A 1 80 ? -13.139 6.509 20.380 1.00 93.25 80 GLN A O 1
ATOM 655 N N . LEU A 1 81 ? -12.225 5.962 22.358 1.00 92.06 81 LEU A N 1
ATOM 656 C CA . LEU A 1 81 ? -13.400 6.268 23.170 1.00 92.06 81 LEU A CA 1
ATOM 657 C C . LEU A 1 81 ? -12.985 6.617 24.601 1.00 92.06 81 LEU A C 1
ATOM 659 O O . LEU A 1 81 ? -12.107 5.961 25.163 1.00 92.06 81 LEU A O 1
ATOM 663 N N . VAL A 1 82 ? -13.636 7.613 25.204 1.00 91.50 82 VAL A N 1
ATOM 664 C CA . VAL A 1 82 ? -13.477 7.946 26.628 1.00 91.50 82 VAL A CA 1
ATOM 665 C C . VAL A 1 82 ? -14.604 7.308 27.425 1.00 91.50 82 VAL A C 1
ATOM 667 O O . VAL A 1 82 ? -15.773 7.595 27.185 1.00 91.50 82 VAL A O 1
ATOM 670 N N . ASP A 1 83 ? -14.241 6.507 28.417 1.00 88.88 83 ASP A N 1
ATOM 671 C CA . ASP A 1 83 ? -15.155 6.012 29.434 1.00 88.88 83 ASP A CA 1
ATOM 672 C C . ASP A 1 83 ? -15.116 6.955 30.645 1.00 88.88 83 ASP A C 1
ATOM 674 O O . ASP A 1 83 ? -14.187 6.943 31.460 1.00 88.88 83 ASP A O 1
ATOM 678 N N . GLN A 1 84 ? -16.142 7.799 30.743 1.00 82.38 84 GLN A N 1
ATOM 679 C CA . GLN A 1 84 ? -16.259 8.802 31.801 1.00 82.38 84 GLN A CA 1
ATOM 680 C C . GLN A 1 84 ? -16.566 8.185 33.170 1.00 82.38 84 GLN A C 1
ATOM 682 O O . GLN A 1 84 ? -16.206 8.780 34.182 1.00 82.38 84 GLN A O 1
ATOM 687 N N . THR A 1 85 ? -17.181 6.997 33.218 1.00 85.19 85 THR A N 1
ATOM 688 C CA . THR A 1 85 ? -17.567 6.346 34.483 1.00 85.19 85 THR A CA 1
ATOM 689 C C . THR A 1 85 ? -16.342 5.892 35.268 1.00 85.19 85 THR A C 1
ATOM 691 O O . THR A 1 85 ? -16.262 6.054 36.482 1.00 85.19 85 THR A O 1
ATOM 694 N N . THR A 1 86 ? -15.337 5.395 34.553 1.00 87.12 86 THR A N 1
ATOM 695 C CA . THR A 1 86 ? -14.071 4.925 35.125 1.00 87.12 86 THR A CA 1
ATOM 696 C C . THR A 1 86 ? -12.936 5.937 34.976 1.00 87.12 86 THR A C 1
ATOM 698 O O . THR A 1 86 ? -11.816 5.669 35.410 1.00 87.12 86 THR A O 1
ATOM 701 N N . ASN A 1 87 ? -13.203 7.086 34.345 1.00 88.38 87 ASN A N 1
ATOM 702 C CA . ASN A 1 87 ? -12.218 8.106 33.993 1.00 88.38 87 ASN A CA 1
ATOM 703 C C . ASN A 1 87 ? -10.994 7.519 33.257 1.00 88.38 87 ASN A C 1
ATOM 705 O O . ASN A 1 87 ? -9.835 7.744 33.619 1.00 88.38 87 ASN A O 1
ATOM 709 N N . SER A 1 88 ? -11.266 6.737 32.217 1.00 92.75 88 SER A N 1
ATOM 710 C CA . SER A 1 88 ? -10.252 6.084 31.390 1.00 92.75 88 SER A CA 1
ATOM 711 C C . SER A 1 88 ? -10.616 6.174 29.910 1.00 92.75 88 SER A C 1
ATOM 713 O O . SER A 1 88 ? -11.679 6.674 29.547 1.00 92.75 88 SER A O 1
ATOM 715 N N . MET A 1 89 ? -9.729 5.727 29.028 1.00 93.62 89 MET A N 1
ATOM 716 C CA . MET A 1 89 ? -10.003 5.691 27.595 1.00 93.62 89 MET A CA 1
ATOM 717 C C . MET A 1 89 ? -9.469 4.431 26.927 1.00 93.62 89 MET A C 1
ATOM 719 O O . MET A 1 89 ? -8.489 3.834 27.373 1.00 93.62 89 MET A O 1
ATOM 723 N N . PHE A 1 90 ? -10.112 4.064 25.828 1.00 95.94 90 PHE A N 1
ATOM 724 C CA . PHE A 1 90 ? -9.655 3.048 24.894 1.00 95.94 90 PHE A CA 1
ATOM 725 C C . PHE A 1 90 ? -8.731 3.698 23.867 1.00 95.94 90 PHE A C 1
ATOM 727 O O . PHE A 1 90 ? -9.059 4.749 23.314 1.00 95.94 90 PHE A O 1
ATOM 734 N N . VAL A 1 91 ? -7.579 3.089 23.610 1.00 96.88 91 VAL A N 1
ATOM 735 C CA . VAL A 1 91 ? -6.543 3.629 22.724 1.00 96.88 91 VAL A CA 1
ATOM 736 C C . VAL A 1 91 ? -5.978 2.513 21.867 1.00 96.88 91 VAL A C 1
ATOM 738 O O . VAL A 1 91 ? -5.620 1.460 22.390 1.00 96.88 91 VAL A O 1
ATOM 741 N N . ILE A 1 92 ? -5.833 2.764 20.569 1.00 97.94 92 ILE A N 1
ATOM 742 C CA . ILE A 1 92 ? -5.000 1.928 19.705 1.00 97.94 92 ILE A CA 1
ATOM 743 C C . ILE A 1 92 ? -3.578 2.467 19.747 1.00 97.94 92 ILE A C 1
ATOM 745 O O . ILE A 1 92 ? -3.334 3.634 19.429 1.00 97.94 92 ILE A O 1
ATOM 749 N N . THR A 1 93 ? -2.633 1.628 20.156 1.00 97.62 93 THR A N 1
ATOM 750 C CA . THR A 1 93 ? -1.231 2.022 20.296 1.00 97.62 93 THR A CA 1
ATOM 751 C C . THR A 1 93 ? -0.278 0.848 20.113 1.00 97.62 93 THR A C 1
ATOM 753 O O . THR A 1 93 ? -0.632 -0.290 20.398 1.00 97.62 93 THR A O 1
ATOM 756 N N . ASN A 1 94 ? 0.943 1.128 19.667 1.00 97.06 94 ASN A N 1
ATOM 757 C CA . ASN A 1 94 ? 2.079 0.200 19.702 1.00 97.06 94 ASN A CA 1
ATOM 758 C C . ASN A 1 94 ? 3.135 0.644 20.743 1.00 97.06 94 ASN A C 1
ATOM 760 O O . ASN A 1 94 ? 4.298 0.242 20.670 1.00 97.06 94 ASN A O 1
ATOM 764 N N . HIS A 1 95 ? 2.770 1.497 21.710 1.00 96.31 95 HIS A N 1
ATOM 765 C CA . HIS A 1 95 ? 3.700 1.920 22.753 1.00 96.31 95 HIS A CA 1
ATOM 766 C C . HIS A 1 95 ? 4.185 0.701 23.550 1.00 96.31 95 HIS A C 1
ATOM 768 O O . HIS A 1 95 ? 3.383 -0.007 24.168 1.00 96.31 95 HIS A O 1
ATOM 774 N N . LYS A 1 96 ? 5.504 0.469 23.528 1.00 94.44 96 LYS A N 1
ATOM 775 C CA . LYS A 1 96 ? 6.173 -0.729 24.079 1.00 94.44 96 LYS A CA 1
ATOM 776 C C . LYS A 1 96 ? 5.699 -2.066 23.478 1.00 94.44 96 LYS A C 1
ATOM 778 O O . LYS A 1 96 ? 5.833 -3.101 24.117 1.00 94.44 96 LYS A O 1
ATOM 783 N N . SER A 1 97 ? 5.184 -2.052 22.250 1.00 95.94 97 SER A N 1
ATOM 784 C CA . SER A 1 97 ? 4.867 -3.252 21.467 1.00 95.94 97 SER A CA 1
ATOM 785 C C . SER A 1 97 ? 5.315 -3.079 20.015 1.00 95.94 97 SER A C 1
ATOM 787 O O . SER A 1 97 ? 5.508 -1.959 19.543 1.00 95.94 97 SER A O 1
ATOM 789 N N . ASP A 1 98 ? 5.532 -4.174 19.295 1.00 96.38 98 ASP A N 1
ATOM 790 C CA . ASP A 1 98 ? 5.742 -4.116 17.846 1.00 96.38 98 ASP A CA 1
ATOM 791 C C . ASP A 1 98 ? 4.421 -3.836 17.112 1.00 96.38 98 ASP A C 1
ATOM 793 O O . ASP A 1 98 ? 4.335 -2.921 16.286 1.00 96.38 98 ASP A O 1
ATOM 797 N N . LYS A 1 99 ? 3.378 -4.592 17.471 1.00 96.94 99 LYS A N 1
ATOM 798 C CA . LYS A 1 99 ? 2.046 -4.498 16.875 1.00 96.94 99 LYS A CA 1
ATOM 799 C C . LYS A 1 99 ? 1.217 -3.414 17.548 1.00 96.94 99 LYS A C 1
ATOM 801 O O . LYS A 1 99 ? 1.342 -3.159 18.746 1.00 96.94 99 LYS A O 1
ATOM 806 N N . LYS A 1 100 ? 0.335 -2.780 16.779 1.00 97.88 100 LYS A N 1
ATOM 807 C CA . LYS A 1 100 ? -0.732 -1.945 17.339 1.00 97.88 100 LYS A CA 1
ATOM 808 C C . LYS A 1 100 ? -1.728 -2.839 18.070 1.00 97.88 100 LYS A C 1
ATOM 810 O O . LYS A 1 100 ? -2.182 -3.843 17.529 1.00 97.88 100 LYS A O 1
ATOM 815 N N . GLN A 1 101 ? -2.083 -2.434 19.278 1.00 97.88 101 GLN A N 1
ATOM 816 C CA . GLN A 1 101 ? -2.972 -3.139 20.195 1.00 97.88 101 GLN A CA 1
ATOM 817 C C . GLN A 1 101 ? -4.082 -2.192 20.641 1.00 97.88 101 GLN A C 1
ATOM 819 O O . GLN A 1 101 ? -3.854 -0.983 20.747 1.00 97.88 101 GLN A O 1
ATOM 824 N N . LEU A 1 102 ? -5.251 -2.732 20.982 1.00 98.31 102 LEU A N 1
ATOM 825 C CA . LEU A 1 102 ? -6.245 -1.980 21.740 1.00 98.31 102 LEU A CA 1
ATOM 826 C C . LEU A 1 102 ? -5.906 -2.086 23.229 1.00 98.31 102 LEU A C 1
ATOM 828 O O . LEU A 1 102 ? -5.869 -3.179 23.794 1.00 98.31 102 LEU A O 1
ATOM 832 N N . ARG A 1 103 ? -5.686 -0.945 23.879 1.00 97.38 103 ARG A N 1
ATOM 833 C CA . ARG A 1 103 ? -5.343 -0.853 25.301 1.00 97.38 103 ARG A CA 1
ATOM 834 C C . ARG A 1 103 ? -6.256 0.119 26.025 1.00 97.38 103 ARG A C 1
ATOM 836 O O . ARG A 1 103 ? -6.839 1.019 25.419 1.00 97.38 103 ARG A O 1
ATOM 843 N N . ARG A 1 104 ? -6.326 -0.031 27.344 1.00 96.50 104 ARG A N 1
ATOM 844 C CA . ARG A 1 104 ? -6.948 0.952 28.230 1.00 96.50 104 ARG A CA 1
ATOM 845 C C . ARG A 1 104 ? -5.891 1.886 28.820 1.00 96.50 104 ARG A C 1
ATOM 847 O O . ARG A 1 104 ? -4.777 1.462 29.127 1.00 96.50 104 ARG A O 1
ATOM 854 N N . TYR A 1 105 ? -6.235 3.161 28.951 1.00 95.88 105 TYR A N 1
ATOM 855 C CA . TYR A 1 105 ? -5.387 4.207 29.519 1.00 95.88 105 TYR A CA 1
ATOM 856 C C . TYR A 1 105 ? -6.144 4.943 30.629 1.00 95.88 105 TYR A C 1
ATOM 858 O O . TYR A 1 105 ? -7.228 5.479 30.397 1.00 95.88 105 TYR A O 1
ATOM 866 N N . ASP A 1 106 ? -5.589 4.955 31.839 1.00 94.94 106 ASP A N 1
ATOM 867 C CA . ASP A 1 106 ? -6.151 5.627 33.014 1.00 94.94 106 ASP A CA 1
ATOM 868 C C . ASP A 1 106 ? -5.801 7.123 32.969 1.00 94.94 106 ASP A C 1
ATOM 870 O O . ASP A 1 106 ? -4.630 7.496 33.056 1.00 94.94 106 ASP A O 1
ATOM 874 N N . LEU A 1 107 ? -6.816 7.988 32.843 1.00 91.44 107 LEU A N 1
ATOM 875 C CA . LEU A 1 107 ? -6.634 9.440 32.703 1.00 91.44 107 LEU A CA 1
ATOM 876 C C . LEU A 1 107 ? -6.326 10.141 34.036 1.00 91.44 107 LEU A C 1
ATOM 878 O O . LEU A 1 107 ? -5.972 11.319 34.040 1.00 91.44 107 LEU A O 1
ATOM 882 N N . LYS A 1 108 ? -6.491 9.459 35.177 1.00 89.19 108 LYS A N 1
ATOM 883 C CA . LYS A 1 108 ? -6.138 9.991 36.502 1.00 89.19 108 LYS A CA 1
ATOM 884 C C . LYS A 1 108 ? -4.685 9.677 36.841 1.00 89.19 108 LYS A C 1
ATOM 886 O O . LYS A 1 108 ? -3.985 10.541 37.362 1.00 89.19 108 LYS A O 1
ATOM 891 N N . LYS A 1 109 ? -4.251 8.447 36.557 1.00 92.25 109 LYS A N 1
ATOM 892 C CA . LYS A 1 109 ? -2.890 7.953 36.819 1.00 92.25 109 LYS A CA 1
ATOM 893 C C . LYS A 1 109 ? -1.917 8.224 35.670 1.00 92.25 109 LYS A C 1
ATOM 895 O O . LYS A 1 109 ? -0.719 8.063 35.858 1.00 92.25 109 LYS A O 1
ATOM 900 N N . ASN A 1 110 ? -2.420 8.633 34.504 1.00 92.31 110 ASN A N 1
ATOM 901 C CA . ASN A 1 110 ? -1.652 8.862 33.280 1.00 92.31 110 ASN A CA 1
ATOM 902 C C . ASN A 1 110 ? -0.821 7.647 32.833 1.00 92.31 110 ASN A C 1
ATOM 904 O O . ASN A 1 110 ? 0.334 7.772 32.422 1.00 92.31 110 ASN A O 1
ATOM 908 N N . GLN A 1 111 ? -1.418 6.456 32.885 1.00 94.75 111 GLN A N 1
ATOM 909 C CA . GLN A 1 111 ? -0.726 5.212 32.553 1.00 94.75 111 GLN A CA 1
ATOM 910 C C . GLN A 1 111 ? -1.606 4.252 31.758 1.00 94.75 111 GLN A C 1
ATOM 912 O O . GLN A 1 111 ? -2.824 4.192 31.942 1.00 94.75 111 GLN A O 1
ATOM 917 N N . PHE A 1 112 ? -0.970 3.452 30.904 1.00 95.50 112 PHE A N 1
ATOM 918 C CA . PHE A 1 112 ? -1.629 2.307 30.288 1.00 95.50 112 PHE A CA 1
ATOM 919 C C . PHE A 1 112 ? -1.892 1.224 31.333 1.00 95.50 112 PHE A C 1
ATOM 921 O O . PHE A 1 112 ? -1.052 0.969 32.194 1.00 95.50 112 PHE A O 1
ATOM 928 N N . THR A 1 113 ? -3.040 0.568 31.223 1.00 90.81 113 THR A N 1
ATOM 929 C CA . THR A 1 113 ? -3.400 -0.588 32.043 1.00 90.81 113 THR A CA 1
ATOM 930 C C . THR A 1 113 ? -3.451 -1.830 31.152 1.00 90.81 113 THR A C 1
ATOM 932 O O . THR A 1 113 ? -2.415 -2.259 30.637 1.00 90.81 113 THR A O 1
ATOM 935 N N . ASN A 1 114 ? -4.633 -2.392 30.923 1.00 89.69 114 ASN A N 1
ATOM 936 C CA . ASN A 1 114 ? -4.816 -3.685 30.280 1.00 89.69 114 ASN A CA 1
ATOM 937 C C . ASN A 1 114 ? -4.663 -3.586 28.756 1.00 89.69 114 ASN A C 1
ATOM 939 O O . ASN A 1 114 ? -5.120 -2.623 28.128 1.00 89.69 114 ASN A O 1
ATOM 943 N N . VAL A 1 115 ? -4.066 -4.621 28.163 1.00 96.00 115 VAL A N 1
ATOM 944 C CA . VAL A 1 115 ? -4.244 -4.936 26.742 1.00 96.00 115 VAL A CA 1
ATOM 945 C C . VAL A 1 115 ? -5.593 -5.635 26.614 1.00 96.00 115 VAL A C 1
ATOM 947 O O . VAL A 1 115 ? -5.845 -6.622 27.296 1.00 96.00 115 VAL A O 1
ATOM 950 N N . LEU A 1 116 ? -6.481 -5.069 25.804 1.00 95.62 116 LEU A N 1
ATOM 951 C CA . LEU A 1 116 ? -7.821 -5.607 25.562 1.00 95.62 116 LEU A CA 1
ATOM 952 C C . LEU A 1 116 ? -7.832 -6.523 24.343 1.00 95.62 116 LEU A C 1
ATOM 954 O O . LEU A 1 116 ? -8.566 -7.502 24.315 1.00 95.62 116 LEU A O 1
ATOM 958 N N . PHE A 1 117 ? -7.020 -6.193 23.338 1.00 97.12 117 PHE A N 1
ATOM 959 C CA . PHE A 1 117 ? -6.826 -7.034 22.171 1.00 97.12 117 PHE A CA 1
ATOM 960 C C . PHE A 1 117 ? -5.466 -6.780 21.532 1.00 97.12 117 PHE A C 1
ATOM 962 O O . PHE A 1 117 ? -5.042 -5.631 21.368 1.00 97.12 117 PHE A O 1
ATOM 969 N N . GLU A 1 118 ? -4.835 -7.862 21.095 1.00 96.44 118 GLU A N 1
ATOM 970 C CA . GLU A 1 118 ? -3.657 -7.853 20.245 1.00 96.44 118 GLU A CA 1
ATOM 971 C C . GLU A 1 118 ? -3.696 -9.026 19.265 1.00 96.44 118 GLU A C 1
ATOM 973 O O . GLU A 1 118 ? -4.330 -10.046 19.527 1.00 96.44 118 GLU A O 1
ATOM 978 N N . HIS A 1 119 ? -3.001 -8.884 18.138 1.00 95.56 119 HIS A N 1
ATOM 979 C CA . HIS A 1 119 ? -2.790 -9.973 17.193 1.00 95.56 119 HIS A CA 1
ATOM 980 C C . HIS A 1 119 ? -1.288 -10.238 17.061 1.00 95.56 119 HIS A C 1
ATOM 982 O O . HIS A 1 119 ? -0.495 -9.306 16.960 1.00 95.56 119 HIS A O 1
ATOM 988 N N . SER A 1 120 ? -0.887 -11.510 17.013 1.00 93.06 120 SER A N 1
ATOM 989 C CA . SER A 1 120 ? 0.530 -11.911 16.970 1.00 93.06 120 SER A CA 1
ATOM 990 C C . SER A 1 120 ? 1.264 -11.392 15.726 1.00 93.06 120 SER A C 1
ATOM 992 O O . SER A 1 120 ? 2.430 -11.006 15.787 1.00 93.06 120 SER A O 1
ATOM 994 N N . ARG A 1 121 ? 0.568 -11.365 14.583 1.00 91.75 121 ARG A N 1
ATOM 995 C CA . ARG A 1 121 ? 1.123 -10.965 13.279 1.00 91.75 121 ARG A CA 1
ATOM 996 C C . ARG A 1 121 ? 0.669 -9.610 12.726 1.00 91.75 121 ARG A C 1
ATOM 998 O O . ARG A 1 121 ? 1.375 -9.076 11.877 1.00 91.75 121 ARG A O 1
ATOM 1005 N N . TYR A 1 122 ? -0.447 -9.043 13.173 1.00 94.81 122 TYR A N 1
ATOM 1006 C CA . TYR A 1 122 ? -1.060 -7.908 12.479 1.00 94.81 122 TYR A CA 1
ATOM 1007 C C . TYR A 1 122 ? -1.362 -6.759 13.430 1.00 94.81 122 TYR A C 1
ATOM 1009 O O . TYR A 1 122 ? -1.588 -6.960 14.620 1.00 94.81 122 TYR A O 1
ATOM 1017 N N . ASP A 1 123 ? -1.350 -5.548 12.894 1.00 96.50 123 ASP A N 1
ATOM 1018 C CA . ASP A 1 123 ? -1.751 -4.357 13.627 1.00 96.50 123 ASP A CA 1
ATOM 1019 C C . ASP A 1 123 ? -3.272 -4.297 13.778 1.00 96.50 123 ASP A C 1
ATOM 1021 O O . ASP A 1 123 ? -4.014 -4.444 12.803 1.00 96.50 123 ASP A O 1
ATOM 1025 N N . VAL A 1 124 ? -3.735 -3.958 14.983 1.00 97.56 124 VAL A N 1
ATOM 1026 C CA . VAL A 1 124 ? -5.091 -3.434 15.169 1.00 97.56 124 VAL A CA 1
ATOM 1027 C C . VAL A 1 124 ? -5.221 -2.111 14.409 1.00 97.56 124 VAL A C 1
ATOM 1029 O O . VAL A 1 124 ? -4.412 -1.195 14.585 1.00 97.56 124 VAL A O 1
ATOM 1032 N N . LEU A 1 125 ? -6.245 -2.017 13.561 1.00 94.56 125 LEU A N 1
ATOM 1033 C CA . LEU A 1 125 ? -6.527 -0.867 12.706 1.00 94.56 125 LEU A CA 1
ATOM 1034 C C . LEU A 1 125 ? -7.524 0.090 13.360 1.00 94.56 125 LEU A C 1
ATOM 1036 O O . LEU A 1 125 ? -7.217 1.270 13.499 1.00 94.56 125 LEU A O 1
ATOM 1040 N N . ASN A 1 126 ? -8.689 -0.412 13.783 1.00 93.12 126 ASN A N 1
ATOM 1041 C CA . ASN A 1 126 ? -9.755 0.402 14.373 1.00 93.12 126 ASN A CA 1
ATOM 1042 C C . ASN A 1 126 ? -10.424 -0.306 15.554 1.00 93.12 126 ASN A C 1
ATOM 1044 O O . ASN A 1 126 ? -10.436 -1.534 15.634 1.00 93.12 126 ASN A O 1
ATOM 1048 N N . ALA A 1 127 ? -11.013 0.476 16.458 1.00 93.69 127 ALA A N 1
ATOM 1049 C CA . ALA A 1 127 ? -11.981 -0.028 17.418 1.00 93.69 127 ALA A CA 1
ATOM 1050 C C . ALA A 1 127 ? -13.368 -0.005 16.772 1.00 93.69 127 ALA A C 1
ATOM 1052 O O . ALA A 1 127 ? -13.720 0.939 16.066 1.00 93.69 127 ALA A O 1
ATOM 1053 N N . ILE A 1 128 ? -14.166 -1.034 17.034 1.00 89.75 128 ILE A N 1
ATOM 1054 C CA . ILE A 1 128 ? -15.567 -1.080 16.627 1.00 89.75 128 ILE A CA 1
ATOM 1055 C C . ILE A 1 128 ? -16.382 -0.549 17.798 1.00 89.75 128 ILE A C 1
ATOM 1057 O O . ILE A 1 128 ? -16.317 -1.098 18.901 1.00 89.75 128 ILE A O 1
ATOM 1061 N N . LEU A 1 129 ? -17.119 0.534 17.567 1.00 87.00 129 LEU A N 1
ATOM 1062 C CA . LEU A 1 129 ? -17.983 1.146 18.573 1.00 87.00 129 LEU A CA 1
ATOM 1063 C C . LEU A 1 129 ? -19.422 0.642 18.428 1.00 87.00 129 LEU A C 1
ATOM 1065 O O . LEU A 1 129 ? -19.867 0.334 17.321 1.00 87.00 129 LEU A O 1
ATOM 1069 N N . SER A 1 130 ? -20.157 0.597 19.538 1.00 81.06 130 SER A N 1
ATOM 1070 C CA . SER A 1 130 ? -21.617 0.458 19.518 1.00 81.06 130 SER A CA 1
ATOM 1071 C C . SER A 1 130 ? -22.268 1.615 18.744 1.00 81.06 130 SER A C 1
ATOM 1073 O O . SER A 1 130 ? -21.666 2.678 18.575 1.00 81.06 130 SER A O 1
ATOM 1075 N N . ALA A 1 131 ? -23.501 1.429 18.264 1.00 77.31 131 ALA A N 1
ATOM 1076 C CA . ALA A 1 131 ? -24.203 2.425 17.444 1.00 77.31 131 ALA A CA 1
ATOM 1077 C C . ALA A 1 131 ? -24.388 3.782 18.157 1.00 77.31 131 ALA A C 1
ATOM 1079 O O . ALA A 1 131 ? -24.245 4.842 17.548 1.00 77.31 131 ALA A O 1
ATOM 1080 N N . ASP A 1 132 ? -24.623 3.757 19.470 1.00 77.25 132 ASP A N 1
ATOM 1081 C CA . ASP A 1 132 ? -24.688 4.939 20.340 1.00 77.25 132 ASP A CA 1
ATOM 1082 C C . ASP A 1 132 ? -23.307 5.534 20.690 1.00 77.25 132 ASP A C 1
ATOM 1084 O O . ASP A 1 132 ? -23.217 6.569 21.353 1.00 77.25 132 ASP A O 1
ATOM 1088 N N . LYS A 1 133 ? -22.222 4.890 20.240 1.00 80.88 133 LYS A N 1
ATOM 1089 C CA . LYS A 1 133 ? -20.820 5.215 20.533 1.00 80.88 133 LYS A CA 1
ATOM 1090 C C . LYS A 1 133 ? -20.498 5.236 22.029 1.00 80.88 133 LYS A C 1
ATOM 1092 O O . LYS A 1 133 ? -19.574 5.933 22.445 1.00 80.88 133 LYS A O 1
ATOM 1097 N N . ALA A 1 134 ? -21.238 4.480 22.838 1.00 82.75 134 ALA A N 1
ATOM 1098 C CA . ALA A 1 134 ? -21.018 4.388 24.277 1.00 82.75 134 ALA A CA 1
ATOM 1099 C C . ALA A 1 134 ? -20.006 3.301 24.669 1.00 82.75 134 ALA A C 1
ATOM 1101 O O . ALA A 1 134 ? -19.432 3.367 25.756 1.00 82.75 134 ALA A O 1
ATOM 1102 N N . GLN A 1 135 ? -19.773 2.301 23.812 1.00 86.19 135 GLN A N 1
ATOM 1103 C CA . GLN A 1 135 ? -18.938 1.141 24.129 1.00 86.19 135 GLN A CA 1
ATOM 1104 C C . GLN A 1 135 ? -18.011 0.761 22.976 1.00 86.19 135 GLN A C 1
ATOM 1106 O O . GLN A 1 135 ? -18.352 0.926 21.806 1.00 86.19 135 GLN A O 1
ATOM 1111 N N . VAL A 1 136 ? -16.851 0.191 23.314 1.00 90.25 136 VAL A N 1
ATOM 1112 C CA . VAL A 1 136 ? -16.025 -0.555 22.356 1.00 90.25 136 VAL A CA 1
ATOM 1113 C C . VAL A 1 136 ? -16.475 -2.010 22.377 1.00 90.25 136 VAL A C 1
ATOM 1115 O O . VAL A 1 136 ? -16.319 -2.691 23.388 1.00 90.25 136 VAL A O 1
ATOM 1118 N N . ILE A 1 137 ? -17.021 -2.481 21.261 1.00 88.12 137 ILE A N 1
ATOM 1119 C CA . ILE A 1 137 ? -17.606 -3.824 21.124 1.00 88.12 137 ILE A CA 1
ATOM 1120 C C . ILE A 1 137 ? -16.701 -4.797 20.359 1.00 88.12 137 ILE A C 1
ATOM 1122 O O . ILE A 1 137 ? -16.981 -5.994 20.300 1.00 88.12 137 ILE A O 1
ATOM 1126 N N . GLY A 1 138 ? -15.607 -4.299 19.786 1.00 91.25 138 GLY A N 1
ATOM 1127 C CA . GLY A 1 138 ? -14.644 -5.110 19.059 1.00 91.25 138 GLY A CA 1
ATOM 1128 C C . GLY A 1 138 ? -13.506 -4.292 18.469 1.00 91.25 138 GLY A C 1
ATOM 1129 O O . GLY A 1 138 ? -13.330 -3.110 18.773 1.00 91.25 138 GLY A O 1
ATOM 1130 N N . VAL A 1 139 ? -12.747 -4.929 17.590 1.00 94.50 139 VAL A N 1
ATOM 1131 C CA . VAL A 1 139 ? -11.639 -4.334 16.842 1.00 94.50 139 VAL A CA 1
ATOM 1132 C C . VAL A 1 139 ? -11.639 -4.828 15.406 1.00 94.50 139 VAL A C 1
ATOM 1134 O O . VAL A 1 139 ? -12.179 -5.892 15.113 1.00 94.50 139 VAL A O 1
ATOM 1137 N N . SER A 1 140 ? -10.976 -4.089 14.525 1.00 93.25 140 SER A N 1
ATOM 1138 C CA . SER A 1 140 ? -10.603 -4.586 13.209 1.00 93.25 140 SER A CA 1
ATOM 1139 C C . SER A 1 140 ? -9.092 -4.636 13.018 1.00 93.25 140 SER A C 1
ATOM 1141 O O . SER A 1 140 ? -8.361 -3.814 13.572 1.00 93.25 140 SER A O 1
ATOM 1143 N N . TYR A 1 141 ? -8.617 -5.613 12.250 1.00 94.06 141 TYR A N 1
ATOM 1144 C CA . TYR A 1 141 ? -7.207 -5.787 11.894 1.00 94.06 141 TYR A CA 1
ATOM 1145 C C . TYR A 1 141 ? -7.083 -6.363 10.484 1.00 94.06 141 TYR A C 1
ATOM 1147 O O . TYR A 1 141 ? -8.026 -6.954 9.962 1.00 94.06 141 TYR A O 1
ATOM 1155 N N . LEU A 1 142 ? -5.928 -6.176 9.848 1.00 90.56 142 LEU A N 1
ATOM 1156 C CA . LEU A 1 142 ? -5.664 -6.782 8.545 1.00 90.56 142 LEU A CA 1
ATOM 1157 C C . LEU A 1 142 ? -5.389 -8.277 8.731 1.00 90.56 142 LEU A C 1
ATOM 1159 O O . LEU A 1 142 ? -4.508 -8.637 9.496 1.00 90.56 142 LEU A O 1
ATOM 1163 N N . LEU A 1 143 ? -6.098 -9.148 8.027 1.00 89.81 143 LEU A N 1
ATOM 1164 C CA . LEU A 1 143 ? -5.862 -10.584 7.997 1.00 89.81 143 LEU A CA 1
ATOM 1165 C C . LEU A 1 143 ? -5.894 -11.040 6.543 1.00 89.81 143 LEU A C 1
ATOM 1167 O O . LEU A 1 143 ? -6.930 -10.983 5.888 1.00 89.81 143 LEU A O 1
ATOM 1171 N N . ASN A 1 144 ? -4.755 -11.507 6.028 1.00 88.50 144 ASN A N 1
ATOM 1172 C CA . ASN A 1 144 ? -4.667 -12.070 4.677 1.00 88.50 144 ASN A CA 1
ATOM 1173 C C . ASN A 1 144 ? -5.198 -11.117 3.578 1.00 88.50 144 ASN A C 1
ATOM 1175 O O . ASN A 1 144 ? -5.898 -11.540 2.653 1.00 88.50 144 ASN A O 1
ATOM 1179 N N . GLY A 1 145 ? -4.889 -9.823 3.704 1.00 89.00 145 GLY A N 1
ATOM 1180 C CA . GLY A 1 145 ? -5.334 -8.782 2.772 1.00 89.00 145 GLY A CA 1
ATOM 1181 C C . GLY A 1 145 ? -6.759 -8.271 2.994 1.00 89.00 145 GLY A C 1
ATOM 1182 O O . GLY A 1 145 ? -7.201 -7.415 2.237 1.00 89.00 145 GLY A O 1
ATOM 1183 N N . HIS A 1 146 ? -7.483 -8.751 4.005 1.00 90.50 146 HIS A N 1
ATOM 1184 C CA . HIS A 1 146 ? -8.839 -8.298 4.326 1.00 90.50 146 HIS A CA 1
ATOM 1185 C C . HIS A 1 146 ? -8.914 -7.666 5.704 1.00 90.50 146 HIS A C 1
ATOM 1187 O O . HIS A 1 146 ? -8.183 -8.046 6.611 1.00 90.50 146 HIS A O 1
ATOM 1193 N N . ILE A 1 147 ? -9.807 -6.698 5.872 1.00 89.62 147 ILE A N 1
ATOM 1194 C CA . ILE A 1 147 ? -10.153 -6.178 7.189 1.00 89.62 147 ILE A CA 1
ATOM 1195 C C . ILE A 1 147 ? -11.023 -7.229 7.879 1.00 89.62 147 ILE A C 1
ATOM 1197 O O . ILE A 1 147 ? -12.184 -7.417 7.523 1.00 89.62 147 ILE A O 1
ATOM 1201 N N . GLU A 1 148 ? -10.454 -7.895 8.878 1.00 88.88 148 GLU A N 1
ATOM 1202 C CA . GLU A 1 148 ? -11.177 -8.787 9.776 1.00 88.88 148 GLU A CA 1
ATOM 1203 C C . GLU A 1 148 ? -11.750 -7.982 10.942 1.00 88.88 148 GLU A C 1
ATOM 1205 O O . GLU A 1 148 ? -11.120 -7.037 11.419 1.00 88.88 148 GLU A O 1
ATOM 1210 N N . GLN A 1 149 ? -12.938 -8.357 11.418 1.00 87.81 149 GLN A N 1
ATOM 1211 C CA . GLN A 1 149 ? -13.599 -7.707 12.553 1.00 87.81 149 GLN A CA 1
ATOM 1212 C C . GLN A 1 149 ? -13.814 -8.717 13.680 1.00 87.81 149 GLN A C 1
ATOM 1214 O O . GLN A 1 149 ? -14.619 -9.637 13.555 1.00 87.81 149 GLN A O 1
ATOM 1219 N N . HIS A 1 150 ? -13.134 -8.519 14.802 1.00 88.44 150 HIS A N 1
ATOM 1220 C CA . HIS A 1 150 ? -13.265 -9.354 15.986 1.00 88.44 150 HIS A CA 1
ATOM 1221 C C . HIS A 1 150 ? -14.121 -8.649 17.039 1.00 88.44 150 HIS A C 1
ATOM 1223 O O . HIS A 1 150 ? -13.719 -7.628 17.596 1.00 88.44 150 HIS A O 1
ATOM 1229 N N . TYR A 1 151 ? -15.293 -9.212 17.326 1.00 86.69 151 TYR A N 1
ATOM 1230 C CA . TYR A 1 151 ? -16.197 -8.731 18.370 1.00 86.69 151 TYR A CA 1
ATOM 1231 C C . TYR A 1 151 ? -15.901 -9.426 19.700 1.00 86.69 151 TYR A C 1
ATOM 1233 O O . TYR A 1 151 ? -15.701 -10.639 19.732 1.00 86.69 151 TYR A O 1
ATOM 1241 N N . PHE A 1 152 ? -15.910 -8.672 20.801 1.00 87.94 152 PHE A N 1
ATOM 1242 C CA . PHE A 1 152 ? -15.604 -9.212 22.132 1.00 87.94 152 PHE A CA 1
ATOM 1243 C C . PHE A 1 152 ? -16.728 -10.082 22.694 1.00 87.94 152 PHE A C 1
ATOM 1245 O O . PHE A 1 152 ? -16.465 -11.037 23.419 1.00 87.94 152 PHE A O 1
ATOM 1252 N N . ASN A 1 153 ? -17.980 -9.790 22.331 1.00 82.56 153 ASN A N 1
ATOM 1253 C CA . ASN A 1 153 ? -19.116 -10.643 22.656 1.00 82.56 153 ASN A CA 1
ATOM 1254 C C . ASN A 1 153 ? -19.474 -11.532 21.455 1.00 82.56 153 ASN A C 1
ATOM 1256 O O . ASN A 1 153 ? -20.206 -11.126 20.548 1.00 82.56 153 ASN A O 1
ATOM 1260 N N . GLN A 1 154 ? -18.938 -12.751 21.441 1.00 72.50 154 GLN A N 1
ATOM 1261 C CA . GLN A 1 154 ? -19.102 -13.689 20.325 1.00 72.50 154 GLN A CA 1
ATOM 1262 C C . GLN A 1 154 ? -20.354 -14.572 20.422 1.00 72.50 154 GLN A C 1
ATOM 1264 O O . GLN A 1 154 ? -20.677 -15.264 19.461 1.00 72.50 154 GLN A O 1
ATOM 1269 N N . THR A 1 155 ? -21.072 -14.560 21.548 1.00 68.88 155 THR A N 1
ATOM 1270 C CA . THR A 1 155 ? -22.177 -15.501 21.805 1.00 68.88 155 THR A CA 1
ATOM 1271 C C . THR A 1 155 ? -23.553 -14.966 21.417 1.00 68.88 155 THR A C 1
ATOM 1273 O O . THR A 1 155 ? -24.528 -15.711 21.470 1.00 68.88 155 THR A O 1
ATOM 1276 N N . SER A 1 156 ? -23.663 -13.702 20.999 1.00 68.38 156 SER A N 1
ATOM 1277 C CA . SER A 1 156 ? -24.945 -13.151 20.553 1.00 68.38 156 SER A CA 1
ATOM 1278 C C . SER A 1 156 ? -25.406 -13.788 19.231 1.00 68.38 156 SER A C 1
ATOM 1280 O O . SER A 1 156 ? -24.584 -14.087 18.363 1.00 68.38 156 SER A O 1
ATOM 1282 N N . ALA A 1 157 ? -26.722 -13.944 19.040 1.00 68.12 157 ALA A N 1
ATOM 1283 C CA . ALA A 1 157 ? -27.301 -14.437 17.780 1.00 68.12 157 ALA A CA 1
ATOM 1284 C C . ALA A 1 157 ? -26.851 -13.600 16.564 1.00 68.12 157 ALA A C 1
ATOM 1286 O O . ALA A 1 157 ? -26.627 -14.123 15.478 1.00 68.12 157 ALA A O 1
ATOM 1287 N N . VAL A 1 158 ? -26.633 -12.300 16.779 1.00 66.81 158 VAL A N 1
ATOM 1288 C CA . VAL A 1 158 ? -26.111 -11.356 15.783 1.00 66.81 158 VAL A CA 1
ATOM 1289 C C . VAL A 1 158 ? -24.667 -11.694 15.418 1.00 66.81 158 VAL A C 1
ATOM 1291 O O . VAL A 1 158 ? -24.332 -11.790 14.243 1.00 66.81 158 VAL A O 1
ATOM 1294 N N . SER A 1 159 ? -23.813 -11.926 16.418 1.00 71.81 159 SER A N 1
ATOM 1295 C CA . SER A 1 159 ? -22.416 -12.324 16.212 1.00 71.81 159 SER A CA 1
ATOM 1296 C C . SER A 1 159 ? -22.334 -13.655 15.460 1.00 71.81 159 SER A C 1
ATOM 1298 O O . SER A 1 159 ? -21.498 -13.810 14.574 1.00 71.81 159 SER A O 1
ATOM 1300 N N . GLN A 1 160 ? -23.236 -14.597 15.750 1.00 75.25 160 GLN A N 1
ATOM 1301 C CA . GLN A 1 160 ? -23.336 -15.864 15.021 1.00 75.25 160 GLN A CA 1
ATOM 1302 C C . GLN A 1 160 ? -23.790 -15.667 13.566 1.00 75.25 160 GLN A C 1
ATOM 1304 O O . GLN A 1 160 ? -23.186 -16.251 12.666 1.00 75.25 160 GLN A O 1
ATOM 1309 N N . ALA A 1 161 ? -24.794 -14.819 13.315 1.00 75.25 161 ALA A N 1
ATOM 1310 C CA . ALA A 1 161 ? -25.253 -14.491 11.964 1.00 75.25 161 ALA A CA 1
ATOM 1311 C C . ALA A 1 161 ? -24.150 -13.814 11.131 1.00 75.25 161 ALA A C 1
ATOM 1313 O O . ALA A 1 161 ? -23.892 -14.221 9.998 1.00 75.25 161 ALA A O 1
ATOM 1314 N N . ILE A 1 162 ? -23.440 -12.846 11.720 1.00 78.25 162 ILE A N 1
ATOM 1315 C CA . ILE A 1 162 ? -22.280 -12.179 11.112 1.00 78.25 162 ILE A CA 1
ATOM 1316 C C . ILE A 1 162 ? -21.184 -13.198 10.792 1.00 78.25 162 ILE A C 1
ATOM 1318 O O . ILE A 1 162 ? -20.697 -13.235 9.666 1.00 78.25 162 ILE A O 1
ATOM 1322 N N . ASN A 1 163 ? -20.808 -14.051 11.749 1.00 78.69 163 ASN A N 1
ATOM 1323 C CA . ASN A 1 163 ? -19.759 -15.055 11.547 1.00 78.69 163 ASN A CA 1
ATOM 1324 C C . ASN A 1 163 ? -20.130 -16.066 10.453 1.00 78.69 163 ASN A C 1
ATOM 1326 O O . ASN A 1 163 ? -19.273 -16.457 9.661 1.00 78.69 163 ASN A O 1
ATOM 1330 N N . LYS A 1 164 ? -21.408 -16.457 10.370 1.00 78.31 164 LYS A N 1
ATOM 1331 C CA . LYS A 1 164 ? -21.908 -17.325 9.301 1.00 78.31 164 LYS A CA 1
ATOM 1332 C C . LYS A 1 164 ? -21.771 -16.653 7.934 1.00 78.31 164 LYS A C 1
ATOM 1334 O O . LYS A 1 164 ? -21.211 -17.268 7.031 1.00 78.31 164 LYS A O 1
ATOM 1339 N N . GLN A 1 165 ? -22.212 -15.402 7.790 1.00 77.88 165 GLN A N 1
ATOM 1340 C CA . GLN A 1 165 ? -22.105 -14.655 6.530 1.00 77.88 165 GLN A CA 1
ATOM 1341 C C . GLN A 1 165 ? -20.637 -14.459 6.116 1.00 77.88 165 GLN A C 1
ATOM 1343 O O . GLN A 1 165 ? -20.255 -14.764 4.988 1.00 77.88 165 GLN A O 1
ATOM 1348 N N . LYS A 1 166 ? -19.779 -14.061 7.065 1.00 76.94 166 LYS A N 1
ATOM 1349 C CA . LYS A 1 166 ? -18.334 -13.864 6.861 1.00 76.94 166 LYS A CA 1
ATOM 1350 C C . LYS A 1 166 ? -17.581 -15.088 6.341 1.00 76.94 166 LYS A C 1
ATOM 1352 O O . LYS A 1 166 ? -16.515 -14.948 5.754 1.00 76.94 166 LYS A O 1
ATOM 1357 N N . SER A 1 167 ? -18.100 -16.298 6.556 1.00 69.50 167 SER A N 1
ATOM 1358 C CA . SER A 1 167 ? -17.461 -17.511 6.028 1.00 69.50 167 SER A CA 1
ATOM 1359 C C . SER A 1 167 ? -17.458 -17.572 4.493 1.00 69.50 167 SER A C 1
ATOM 1361 O O . SER A 1 167 ? -16.663 -18.310 3.913 1.00 69.50 167 SER A O 1
ATOM 1363 N N . GLN A 1 168 ? -18.320 -16.791 3.832 1.00 67.88 168 GLN A N 1
ATOM 1364 C CA . GLN A 1 168 ? -18.497 -16.804 2.378 1.00 67.88 168 GLN A CA 1
ATOM 1365 C C . GLN A 1 168 ? -17.911 -15.562 1.691 1.00 67.88 168 GLN A C 1
ATOM 1367 O O . GLN A 1 168 ? -17.471 -15.640 0.544 1.00 67.88 168 GLN A O 1
ATOM 1372 N N . VAL A 1 169 ? -17.884 -14.429 2.394 1.00 80.19 169 VAL A N 1
ATOM 1373 C CA . VAL A 1 169 ? -17.620 -13.082 1.864 1.00 80.19 169 VAL A CA 1
ATOM 1374 C C . VAL A 1 169 ? -16.942 -12.221 2.926 1.00 80.19 169 VAL A C 1
ATOM 1376 O O . VAL A 1 169 ? -17.025 -12.522 4.116 1.00 80.19 169 VAL A O 1
ATOM 1379 N N . ASN A 1 170 ? -16.323 -11.108 2.533 1.00 86.06 170 ASN A N 1
ATOM 1380 C CA . ASN A 1 170 ? -15.918 -10.124 3.529 1.00 86.06 170 ASN A CA 1
ATOM 1381 C C . ASN A 1 170 ? -17.135 -9.326 3.948 1.00 86.06 170 ASN A C 1
ATOM 1383 O O . ASN A 1 170 ? -17.852 -8.808 3.096 1.00 86.06 170 ASN A O 1
ATOM 1387 N N . LEU A 1 171 ? -17.319 -9.184 5.255 1.00 87.75 171 LEU A N 1
ATOM 1388 C CA . LEU A 1 171 ? -18.391 -8.384 5.816 1.00 87.75 171 LEU A CA 1
ATOM 1389 C C . LEU A 1 171 ? -17.805 -7.357 6.782 1.00 87.75 171 LEU A C 1
ATOM 1391 O O . LEU A 1 171 ? -17.240 -7.720 7.817 1.00 87.75 171 LEU A O 1
ATOM 1395 N N . ILE A 1 172 ? -17.940 -6.080 6.435 1.00 87.94 172 ILE A N 1
ATOM 1396 C CA . ILE A 1 172 ? -17.432 -4.951 7.212 1.00 87.94 172 ILE A CA 1
ATOM 1397 C C . ILE A 1 172 ? -18.620 -4.192 7.790 1.00 87.94 172 ILE A C 1
ATOM 1399 O O . ILE A 1 172 ? -19.405 -3.603 7.055 1.00 87.94 172 ILE A O 1
ATOM 1403 N N . TYR A 1 173 ? -18.740 -4.161 9.115 1.00 86.31 173 TYR A N 1
ATOM 1404 C CA . TYR A 1 173 ? -19.677 -3.267 9.791 1.00 86.31 173 TYR A CA 1
ATOM 1405 C C . TYR A 1 173 ? -19.351 -1.805 9.489 1.00 86.31 173 TYR A C 1
ATOM 1407 O O . TYR A 1 173 ? -18.224 -1.360 9.718 1.00 86.31 173 TYR A O 1
ATOM 1415 N N . LEU A 1 174 ? -20.359 -1.073 9.024 1.00 86.56 174 LEU A N 1
ATOM 1416 C CA . LEU A 1 174 ? -20.274 0.346 8.704 1.00 86.56 174 LEU A CA 1
ATOM 1417 C C . LEU A 1 174 ? -20.853 1.198 9.832 1.00 86.56 174 LEU A C 1
ATOM 1419 O O . LEU A 1 174 ? -20.212 2.145 10.287 1.00 86.56 174 LEU A O 1
ATOM 1423 N N . ASN A 1 175 ? -22.082 0.892 10.259 1.00 84.25 175 ASN A N 1
ATOM 1424 C CA . ASN A 1 175 ? -22.800 1.668 11.269 1.00 84.25 175 ASN A CA 1
ATOM 1425 C C . ASN A 1 175 ? -24.036 0.920 11.795 1.00 84.25 175 ASN A C 1
ATOM 1427 O O . ASN A 1 175 ? -24.373 -0.143 11.290 1.00 84.25 175 ASN A O 1
ATOM 1431 N N . GLY A 1 176 ? -24.753 1.490 12.761 1.00 83.56 176 GLY A N 1
ATOM 1432 C CA . GLY A 1 176 ? -26.023 0.958 13.253 1.00 83.56 176 GLY A CA 1
ATOM 1433 C C . GLY A 1 176 ? -27.000 2.061 13.645 1.00 83.56 176 GLY A C 1
ATOM 1434 O O . GLY A 1 176 ? -26.610 3.219 13.816 1.00 83.56 176 GLY A O 1
ATOM 1435 N N . SER A 1 177 ? -28.281 1.719 13.766 1.00 85.62 177 SER A N 1
ATOM 1436 C CA . SER A 1 177 ? -29.300 2.639 14.269 1.00 85.62 177 SER A CA 1
ATOM 1437 C C . SER A 1 177 ? -29.132 2.860 15.773 1.00 85.62 177 SER A C 1
ATOM 1439 O O . SER A 1 177 ? -28.718 1.965 16.509 1.00 85.62 177 SER A O 1
ATOM 1441 N N . SER A 1 178 ? -29.473 4.056 16.257 1.00 79.06 178 SER A N 1
ATOM 1442 C CA . SER A 1 178 ? -29.358 4.407 17.681 1.00 79.06 178 SER A CA 1
ATOM 1443 C C . SER A 1 178 ? -30.248 3.559 18.593 1.00 79.06 178 SER A C 1
ATOM 1445 O O . SER A 1 178 ? -29.931 3.392 19.765 1.00 79.06 178 SER A O 1
ATOM 1447 N N . ASP A 1 179 ? -31.343 3.011 18.063 1.00 82.62 179 ASP A N 1
ATOM 1448 C CA . ASP A 1 179 ? -32.217 2.072 18.769 1.00 82.62 179 ASP A CA 1
ATOM 1449 C C . ASP A 1 179 ? -31.752 0.607 18.667 1.00 82.62 179 ASP A C 1
ATOM 1451 O O . ASP A 1 179 ? -32.436 -0.286 19.161 1.00 82.62 179 ASP A O 1
ATOM 1455 N N . GLY A 1 180 ? -30.609 0.352 18.019 1.00 79.38 180 GLY A N 1
ATOM 1456 C CA . GLY A 1 180 ? -29.995 -0.970 17.892 1.00 79.38 180 GLY A CA 1
ATOM 1457 C C . GLY A 1 180 ? -30.760 -1.953 17.005 1.00 79.38 180 GLY A C 1
ATOM 1458 O O . GLY A 1 180 ? -30.405 -3.128 16.967 1.00 79.38 180 GLY A O 1
ATOM 1459 N N . LYS A 1 181 ? -31.809 -1.512 16.300 1.00 85.31 181 LYS A N 1
ATOM 1460 C CA . LYS A 1 181 ? -32.636 -2.393 15.461 1.00 85.31 181 LYS A CA 1
ATOM 1461 C C . LYS A 1 181 ? -32.003 -2.729 14.118 1.00 85.31 181 LYS A C 1
ATOM 1463 O O . LYS A 1 181 ? -32.365 -3.743 13.527 1.00 85.31 181 LYS A O 1
ATOM 1468 N N . ILE A 1 182 ? -31.094 -1.894 13.623 1.00 88.69 182 ILE A N 1
ATOM 1469 C CA . ILE A 1 182 ? -30.466 -2.055 12.310 1.00 88.69 182 ILE A CA 1
ATOM 1470 C C . ILE A 1 182 ? -28.951 -1.946 12.453 1.00 88.69 182 ILE A C 1
ATOM 1472 O O . ILE A 1 182 ? -28.454 -1.009 13.074 1.00 88.69 182 ILE A O 1
ATOM 1476 N N . ALA A 1 183 ? -28.221 -2.857 11.815 1.00 87.31 183 ALA A N 1
ATOM 1477 C CA . ALA A 1 183 ? -26.780 -2.758 11.611 1.00 87.31 183 ALA A CA 1
ATOM 1478 C C . ALA A 1 183 ? -26.466 -2.800 10.110 1.00 87.31 183 ALA A C 1
ATOM 1480 O O . ALA A 1 183 ? -26.936 -3.679 9.401 1.00 87.31 183 ALA A O 1
ATOM 1481 N N . LEU A 1 184 ? -25.695 -1.839 9.616 1.00 90.56 184 LEU A N 1
ATOM 1482 C CA . LEU A 1 184 ? -25.312 -1.682 8.218 1.00 90.56 184 LEU A CA 1
ATOM 1483 C C . LEU A 1 184 ? -23.938 -2.306 7.977 1.00 90.56 184 LEU A C 1
ATOM 1485 O O . LEU A 1 184 ? -23.002 -2.065 8.745 1.00 90.56 184 LEU A O 1
ATOM 1489 N N . PHE A 1 185 ? -23.805 -3.040 6.880 1.00 90.50 185 PHE A N 1
ATOM 1490 C CA . PHE A 1 185 ? -22.571 -3.702 6.485 1.00 90.50 185 PHE A CA 1
ATOM 1491 C C . PHE A 1 185 ? -22.265 -3.466 5.008 1.00 90.50 185 PHE A C 1
ATOM 1493 O O . PHE A 1 185 ? -23.168 -3.371 4.178 1.00 90.50 185 PHE A O 1
ATOM 1500 N N . GLU A 1 186 ? -20.979 -3.422 4.688 1.00 93.00 186 GLU A N 1
ATOM 1501 C CA . GLU A 1 186 ? -20.483 -3.661 3.340 1.00 93.00 186 GLU A CA 1
ATOM 1502 C C . GLU A 1 186 ? -20.142 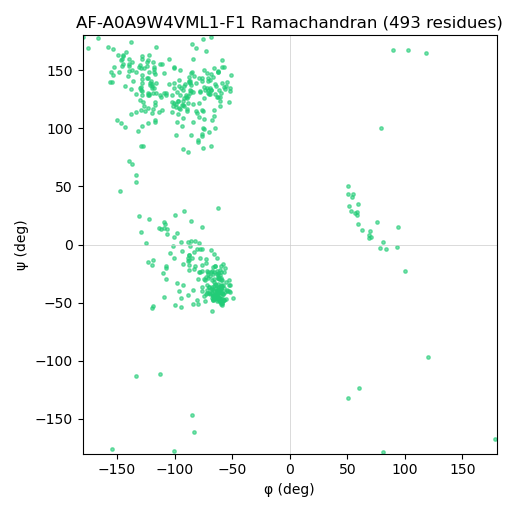-5.145 3.211 1.00 93.00 186 GLU A C 1
ATOM 1504 O O . GLU A 1 186 ? -19.341 -5.672 3.987 1.00 93.00 186 GLU A O 1
ATOM 1509 N N . GLU A 1 187 ? -20.751 -5.808 2.236 1.00 92.75 187 GLU A N 1
ATOM 1510 C CA . GLU A 1 187 ? -20.377 -7.146 1.799 1.00 92.75 187 GLU A CA 1
ATOM 1511 C C . GLU A 1 187 ? -19.579 -7.030 0.503 1.00 92.75 187 GLU A C 1
ATOM 1513 O O . GLU A 1 187 ? -20.079 -6.455 -0.461 1.00 92.75 187 GLU A O 1
ATOM 1518 N N . SER A 1 188 ? -18.353 -7.551 0.464 1.00 92.56 188 SER A N 1
ATOM 1519 C CA . SER A 1 188 ? -17.499 -7.480 -0.727 1.00 92.56 188 SER A CA 1
ATOM 1520 C C . SER A 1 188 ? -16.477 -8.618 -0.790 1.00 92.56 188 SER A C 1
ATOM 1522 O O . SER A 1 188 ? -16.267 -9.371 0.164 1.00 92.56 188 SER A O 1
ATOM 1524 N N . SER A 1 189 ? -15.828 -8.785 -1.942 1.00 91.62 189 SER A N 1
ATOM 1525 C CA . SER A 1 189 ? -14.695 -9.700 -2.107 1.00 91.62 189 SER A CA 1
ATOM 1526 C C . SER A 1 189 ? -13.790 -9.234 -3.255 1.00 91.62 189 SER A C 1
ATOM 1528 O O . SER A 1 189 ? -14.003 -8.176 -3.838 1.00 91.62 189 SER A O 1
ATOM 1530 N N . SER A 1 190 ? -12.753 -9.996 -3.6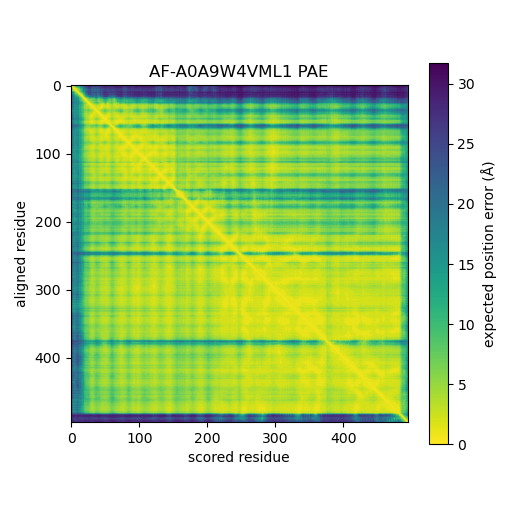04 1.00 93.75 190 SER A N 1
ATOM 1531 C CA . SER A 1 190 ? -11.926 -9.693 -4.785 1.00 93.75 190 SER A CA 1
ATOM 1532 C C . SER A 1 190 ? -12.689 -9.820 -6.109 1.00 93.75 190 SER A C 1
ATOM 1534 O O . SER A 1 190 ? -12.357 -9.133 -7.072 1.00 93.75 190 SER A O 1
ATOM 1536 N N . ASN A 1 191 ? -13.694 -10.702 -6.150 1.00 93.75 191 ASN A N 1
ATOM 1537 C CA . ASN A 1 191 ? -14.515 -11.008 -7.323 1.00 93.75 191 ASN A CA 1
ATOM 1538 C C . ASN A 1 191 ? -15.973 -10.546 -7.174 1.00 93.75 191 ASN A C 1
ATOM 1540 O O . ASN A 1 191 ? -16.829 -10.954 -7.948 1.00 93.75 191 ASN A O 1
ATOM 1544 N N . ASP A 1 192 ? -16.254 -9.712 -6.177 1.00 93.12 192 ASP A N 1
ATOM 1545 C CA . ASP A 1 192 ? -17.536 -9.042 -5.997 1.00 93.12 192 ASP A CA 1
ATOM 1546 C C . ASP A 1 192 ? -17.236 -7.593 -5.585 1.00 93.12 192 ASP A C 1
ATOM 1548 O O . ASP A 1 192 ? -16.699 -7.383 -4.489 1.00 93.12 192 ASP A O 1
ATOM 1552 N N . PRO A 1 193 ? -17.543 -6.588 -6.431 1.00 92.88 193 PRO A N 1
ATOM 1553 C CA . PRO A 1 193 ? -17.293 -5.180 -6.132 1.00 92.88 193 PRO A CA 1
ATOM 1554 C C . PRO A 1 193 ? -18.077 -4.660 -4.928 1.00 92.88 193 PRO A C 1
ATOM 1556 O O . PRO A 1 193 ? -17.803 -3.557 -4.453 1.00 92.88 193 PRO A O 1
ATOM 1559 N N . GLY A 1 194 ? -19.039 -5.447 -4.462 1.00 93.56 194 GLY A N 1
ATOM 1560 C CA . GLY A 1 194 ? -19.678 -5.306 -3.182 1.00 93.56 194 GLY A CA 1
ATOM 1561 C C . GLY A 1 194 ? -21.059 -4.679 -3.237 1.00 93.56 194 GLY A C 1
ATOM 1562 O O . GLY A 1 194 ? -21.518 -4.097 -4.228 1.00 93.56 194 GLY A O 1
ATOM 1563 N N . LYS A 1 195 ? -21.728 -4.798 -2.102 1.00 94.94 195 LYS A N 1
ATOM 1564 C CA . LYS A 1 195 ? -23.071 -4.299 -1.847 1.00 94.94 195 LYS A CA 1
ATOM 1565 C C . LYS A 1 195 ? -23.179 -3.842 -0.402 1.00 94.94 195 LYS A C 1
ATOM 1567 O O . LYS A 1 195 ? -22.480 -4.330 0.484 1.00 94.94 195 LYS A O 1
ATOM 1572 N N . ILE A 1 196 ? -24.086 -2.908 -0.171 1.00 95.38 196 ILE A N 1
ATOM 1573 C CA . ILE A 1 196 ? -24.510 -2.522 1.163 1.00 95.38 196 ILE A CA 1
ATOM 1574 C C . ILE A 1 196 ? -25.717 -3.373 1.525 1.00 95.38 196 ILE A C 1
ATOM 1576 O O . ILE A 1 196 ? -26.711 -3.406 0.793 1.00 95.38 196 ILE A O 1
ATOM 1580 N N . ILE A 1 197 ? -25.619 -4.040 2.666 1.00 93.62 197 ILE A N 1
ATOM 1581 C CA . ILE A 1 197 ? -26.704 -4.810 3.267 1.00 93.62 197 ILE A CA 1
ATOM 1582 C C . ILE A 1 197 ? -26.955 -4.296 4.677 1.00 93.62 197 ILE A C 1
ATOM 1584 O O . ILE A 1 197 ? -26.069 -3.710 5.304 1.00 93.62 197 ILE A O 1
ATOM 1588 N N . PHE A 1 198 ? -28.148 -4.529 5.202 1.00 92.25 198 PHE A N 1
ATOM 1589 C CA . PHE A 1 198 ? -28.416 -4.295 6.613 1.00 92.25 198 PHE A CA 1
ATOM 1590 C C . PHE A 1 198 ? -28.936 -5.553 7.290 1.00 92.25 198 PHE A C 1
ATOM 1592 O O . PHE A 1 198 ? -29.681 -6.332 6.711 1.00 92.25 198 PHE A O 1
ATOM 1599 N N . TYR A 1 199 ? -28.522 -5.744 8.534 1.00 88.94 199 TYR A N 1
ATOM 1600 C CA . TYR A 1 199 ? -29.062 -6.742 9.431 1.00 88.94 199 TYR A CA 1
ATOM 1601 C C . TYR A 1 199 ? -30.179 -6.115 10.257 1.00 88.94 199 TYR A C 1
ATOM 1603 O O . TYR A 1 199 ? -29.959 -5.147 10.992 1.00 88.94 199 TYR A O 1
ATOM 1611 N N . ASN A 1 200 ? -31.375 -6.673 10.135 1.00 90.00 200 ASN A N 1
ATOM 1612 C CA . ASN A 1 200 ? -32.542 -6.276 10.900 1.00 90.00 200 ASN A CA 1
ATOM 1613 C C . ASN A 1 200 ? -32.625 -7.149 12.156 1.00 90.00 200 ASN A C 1
ATOM 1615 O O . ASN A 1 200 ? -32.919 -8.339 12.091 1.00 90.00 200 ASN A O 1
ATOM 1619 N N . HIS A 1 201 ? -32.351 -6.565 13.321 1.00 84.38 201 HIS A N 1
ATOM 1620 C CA . HIS A 1 201 ? -32.296 -7.299 14.586 1.00 84.38 201 HIS A CA 1
ATOM 1621 C C . HIS A 1 201 ? -33.649 -7.880 15.015 1.00 84.38 201 HIS A C 1
ATOM 1623 O O . HIS A 1 201 ? -33.664 -8.863 15.754 1.00 84.38 201 HIS A O 1
ATOM 1629 N N . ASN A 1 202 ? -34.769 -7.313 14.550 1.00 87.06 202 ASN A N 1
ATOM 1630 C CA . ASN A 1 202 ? -36.103 -7.818 14.888 1.00 87.06 202 ASN A CA 1
ATOM 1631 C C . ASN A 1 202 ? -36.439 -9.093 14.108 1.00 87.06 202 ASN A C 1
ATOM 1633 O O . ASN A 1 202 ? -37.039 -10.010 14.660 1.00 87.06 202 ASN A O 1
ATOM 1637 N N . THR A 1 203 ? -36.068 -9.136 12.826 1.00 90.12 203 THR A N 1
ATOM 1638 C CA . THR A 1 203 ? -36.332 -10.268 11.920 1.00 90.12 203 THR A CA 1
ATOM 1639 C C . THR A 1 203 ? -35.180 -11.272 11.889 1.00 90.12 203 THR A C 1
ATOM 1641 O O . THR A 1 203 ? -35.372 -12.403 11.455 1.00 90.12 203 THR A O 1
ATOM 1644 N N . GLN A 1 204 ? -33.999 -10.872 12.371 1.00 87.25 204 GLN A N 1
ATOM 1645 C CA . GLN A 1 204 ? -32.742 -11.622 12.334 1.00 87.25 204 GLN A CA 1
ATOM 1646 C C . GLN A 1 204 ? -32.282 -11.981 10.913 1.00 87.25 204 GLN A C 1
ATOM 1648 O O . GLN A 1 204 ? -31.697 -13.040 10.682 1.00 87.25 204 GLN A O 1
ATOM 1653 N N . GLN A 1 205 ? -32.545 -11.095 9.950 1.00 87.81 205 GLN A N 1
ATOM 1654 C CA . GLN A 1 205 ? -32.209 -11.304 8.542 1.00 87.81 205 GLN A CA 1
ATOM 1655 C C . GLN A 1 205 ? -31.306 -10.200 7.996 1.00 87.81 205 GLN A C 1
ATOM 1657 O O . GLN A 1 205 ? -31.379 -9.046 8.421 1.00 87.81 205 GLN A O 1
ATOM 1662 N N . PHE A 1 206 ? -30.459 -10.583 7.038 1.00 90.31 206 PHE A N 1
ATOM 1663 C CA . PHE A 1 206 ? -29.758 -9.644 6.174 1.00 90.31 206 PHE A CA 1
ATOM 1664 C C . PHE A 1 206 ? -30.640 -9.300 4.977 1.00 90.31 206 PHE A C 1
ATOM 1666 O O . PHE A 1 206 ? -31.137 -10.189 4.289 1.00 90.31 206 PHE A O 1
ATOM 1673 N N . GLU A 1 207 ? -30.787 -8.011 4.714 1.00 92.69 207 GLU A N 1
ATOM 1674 C CA . GLU A 1 207 ? -31.566 -7.467 3.610 1.00 92.69 207 GLU A CA 1
ATOM 1675 C C . GLU A 1 207 ? -30.651 -6.612 2.720 1.00 92.69 207 GLU A C 1
ATOM 1677 O O . GLU A 1 207 ? -29.782 -5.877 3.204 1.00 92.69 207 GLU A O 1
ATOM 1682 N N . HIS A 1 208 ? -30.817 -6.730 1.401 1.00 94.00 208 HIS A N 1
ATOM 1683 C CA . HIS A 1 208 ? -30.080 -5.916 0.431 1.00 94.00 208 HIS A CA 1
ATOM 1684 C C . HIS A 1 208 ? -30.567 -4.467 0.468 1.00 94.00 208 HIS A C 1
ATOM 1686 O O . HIS A 1 208 ? -31.763 -4.210 0.596 1.00 94.00 208 HIS A O 1
ATOM 1692 N N . LEU A 1 209 ? -29.629 -3.525 0.345 1.00 94.69 209 LEU A N 1
ATOM 1693 C CA . LEU A 1 209 ? -29.935 -2.101 0.261 1.00 94.69 209 LEU A CA 1
ATOM 1694 C C . LEU A 1 209 ? -29.442 -1.486 -1.051 1.00 94.69 209 LEU A C 1
ATOM 1696 O O . LEU A 1 209 ? -30.214 -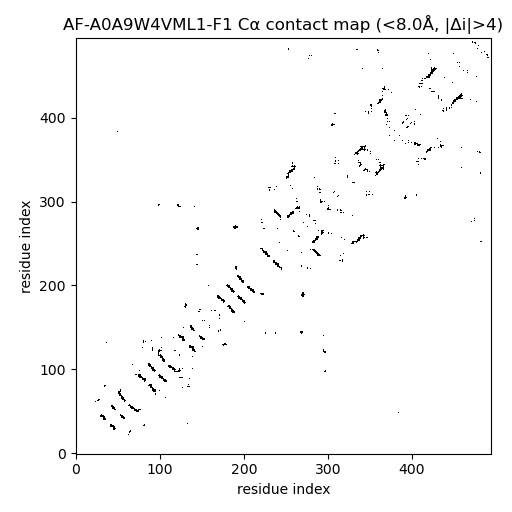0.841 -1.755 1.00 94.69 209 LEU A O 1
ATOM 1700 N N . ILE A 1 210 ? -28.149 -1.633 -1.362 1.00 95.56 210 ILE A N 1
ATOM 1701 C CA . ILE A 1 210 ? -27.502 -0.987 -2.517 1.00 95.56 210 ILE A CA 1
ATOM 1702 C C . ILE A 1 210 ? -26.476 -1.937 -3.131 1.00 95.56 210 ILE A C 1
ATOM 1704 O O . ILE A 1 210 ? -25.661 -2.510 -2.418 1.00 95.56 210 ILE A O 1
ATOM 1708 N N . THR A 1 211 ? -26.438 -2.031 -4.458 1.00 95.12 211 THR A N 1
ATOM 1709 C CA . THR A 1 211 ? -25.311 -2.627 -5.196 1.00 95.12 211 THR A CA 1
ATOM 1710 C C . THR A 1 211 ? -24.293 -1.533 -5.524 1.00 95.12 211 THR A C 1
ATOM 1712 O O . THR A 1 211 ? -24.672 -0.510 -6.091 1.00 95.12 211 THR A O 1
ATOM 1715 N N . LEU A 1 212 ? -23.011 -1.706 -5.172 1.00 94.50 212 LEU A N 1
ATOM 1716 C CA . LEU A 1 212 ? -22.014 -0.627 -5.294 1.00 94.50 212 LEU A CA 1
ATOM 1717 C C . LEU A 1 212 ? -21.567 -0.364 -6.737 1.00 94.50 212 LEU A C 1
ATOM 1719 O O . LEU A 1 212 ? -21.180 0.761 -7.057 1.00 94.50 212 LEU A O 1
ATOM 1723 N N . LYS A 1 213 ? -21.577 -1.390 -7.600 1.00 94.38 213 LYS A N 1
ATOM 1724 C CA . LYS A 1 213 ? -21.192 -1.291 -9.022 1.00 94.38 213 LYS A CA 1
ATOM 1725 C C . LYS A 1 213 ? -22.163 -2.071 -9.918 1.00 94.38 213 LYS A C 1
ATOM 1727 O O . LYS A 1 213 ? -21.779 -3.097 -10.471 1.00 94.38 213 LYS A O 1
ATOM 1732 N N . PRO A 1 214 ? -23.419 -1.611 -10.070 1.00 95.12 214 PRO A N 1
ATOM 1733 C CA . PRO A 1 214 ? -24.443 -2.343 -10.822 1.00 95.12 214 PRO A CA 1
ATOM 1734 C C . PRO A 1 214 ? -24.091 -2.535 -12.306 1.00 95.12 214 PRO A C 1
ATOM 1736 O O . PRO A 1 214 ? -24.509 -3.508 -12.912 1.00 95.12 214 PRO A O 1
ATOM 1739 N N . TRP A 1 215 ? -23.250 -1.675 -12.891 1.00 93.88 215 TRP A N 1
ATOM 1740 C CA . TRP A 1 215 ? -22.763 -1.843 -14.270 1.00 93.88 215 TRP A CA 1
ATOM 1741 C C . TRP A 1 215 ? -21.814 -3.042 -14.468 1.00 93.88 215 TRP A C 1
ATOM 1743 O O . TRP A 1 215 ? -21.386 -3.293 -15.590 1.00 93.88 215 TRP A O 1
ATOM 1753 N N . LEU A 1 216 ? -21.449 -3.755 -13.395 1.00 93.81 216 LEU A N 1
ATOM 1754 C CA . LEU A 1 216 ? -20.692 -5.013 -13.435 1.00 93.81 216 LEU A CA 1
ATOM 1755 C C . LEU A 1 216 ? -21.570 -6.233 -13.121 1.00 93.81 216 LEU A C 1
ATOM 1757 O O . LEU A 1 216 ? -21.047 -7.326 -12.919 1.00 93.81 216 LEU A O 1
ATOM 1761 N N . GLU A 1 217 ? -22.890 -6.068 -13.042 1.00 90.69 217 GLU A N 1
ATOM 1762 C CA . GLU A 1 217 ? -23.801 -7.189 -12.835 1.00 90.69 217 GLU A CA 1
ATOM 1763 C C . GLU A 1 217 ? -23.665 -8.213 -13.976 1.00 90.69 217 GLU A C 1
ATOM 1765 O O . GLU A 1 217 ? -23.643 -7.861 -15.154 1.00 90.69 217 GLU A O 1
ATOM 1770 N N . GLY A 1 218 ? -23.500 -9.488 -13.613 1.00 88.62 218 GLY A N 1
ATOM 1771 C CA . GLY A 1 218 ? -23.234 -10.575 -14.561 1.00 88.62 218 GLY A CA 1
ATOM 1772 C C . GLY A 1 218 ? -21.788 -10.670 -15.066 1.00 88.62 218 GLY A C 1
ATOM 1773 O O . GLY A 1 218 ? -21.474 -11.610 -15.791 1.00 88.62 218 GLY A O 1
ATOM 1774 N N . ALA A 1 219 ? -20.891 -9.753 -14.685 1.00 91.75 219 ALA A N 1
ATOM 1775 C CA . ALA A 1 219 ? -19.480 -9.863 -15.039 1.00 91.75 219 ALA A CA 1
ATOM 1776 C C . ALA A 1 219 ? -18.799 -11.001 -14.258 1.00 91.75 219 ALA A C 1
ATOM 1778 O O . ALA A 1 219 ? -18.872 -11.069 -13.030 1.00 91.75 219 ALA A O 1
ATOM 1779 N N . GLU A 1 220 ? -18.072 -11.866 -14.963 1.00 91.88 220 GLU A N 1
ATOM 1780 C CA . GLU A 1 220 ? -17.254 -12.909 -14.342 1.00 91.88 220 GLU A CA 1
ATOM 1781 C C . GLU A 1 220 ? -15.927 -12.326 -13.844 1.00 91.88 220 GLU A C 1
ATOM 1783 O O . GLU A 1 220 ? -14.932 -12.286 -14.564 1.00 91.88 220 GLU A O 1
ATOM 1788 N N . LEU A 1 221 ? -15.905 -11.868 -12.595 1.00 95.44 221 LEU A N 1
ATOM 1789 C CA . LEU A 1 221 ? -14.699 -11.327 -11.971 1.00 95.44 221 LEU A CA 1
ATOM 1790 C C . LEU A 1 221 ? -13.839 -12.435 -11.357 1.00 95.44 221 LEU A C 1
ATOM 1792 O O . LEU A 1 221 ? -14.343 -13.451 -10.869 1.00 95.44 221 LEU A O 1
ATOM 1796 N N . ALA A 1 222 ? -12.525 -12.241 -11.368 1.00 96.06 222 ALA A N 1
ATOM 1797 C CA . ALA A 1 222 ? -11.572 -13.236 -10.899 1.00 96.06 222 ALA A CA 1
ATOM 1798 C C . ALA A 1 222 ? -11.305 -13.130 -9.396 1.00 96.06 222 ALA A C 1
ATOM 1800 O O . ALA A 1 222 ? -11.182 -12.036 -8.837 1.00 96.06 222 ALA A O 1
ATOM 1801 N N . LYS A 1 223 ? -11.200 -14.282 -8.723 1.00 95.25 223 LYS A N 1
ATOM 1802 C CA . LYS A 1 223 ? -10.934 -14.351 -7.281 1.00 95.25 223 LYS A CA 1
ATOM 1803 C C . LYS A 1 223 ? -9.437 -14.295 -6.994 1.00 95.25 223 LYS A C 1
ATOM 1805 O O . LYS A 1 223 ? -8.657 -15.071 -7.539 1.00 95.25 223 LYS A O 1
ATOM 1810 N N . THR A 1 224 ? -9.057 -13.442 -6.055 1.00 96.69 224 THR A N 1
ATOM 1811 C CA . THR A 1 224 ? -7.678 -13.280 -5.608 1.00 96.69 224 THR A CA 1
ATOM 1812 C C . THR A 1 224 ? -7.370 -14.216 -4.440 1.00 96.69 224 THR A C 1
ATOM 1814 O O . THR A 1 224 ? -8.077 -14.246 -3.422 1.00 96.69 224 THR A O 1
ATOM 1817 N N . GLN A 1 225 ? -6.280 -14.964 -4.576 1.00 96.69 225 GLN A N 1
ATOM 1818 C CA . GLN A 1 225 ? -5.756 -15.909 -3.596 1.00 96.69 225 GLN A CA 1
ATOM 1819 C C . GLN A 1 225 ? -4.592 -15.307 -2.814 1.00 96.69 225 GLN A C 1
ATOM 1821 O O . GLN A 1 225 ? -3.875 -14.435 -3.297 1.00 96.69 225 GLN A O 1
ATOM 1826 N N . VAL A 1 226 ? -4.401 -15.786 -1.589 1.00 96.44 226 VAL A N 1
ATOM 1827 C CA . VAL A 1 226 ? -3.316 -15.346 -0.706 1.00 96.44 226 VAL A CA 1
ATOM 1828 C C . VAL A 1 226 ? -2.128 -16.272 -0.898 1.00 96.44 226 VAL A C 1
ATOM 1830 O O . VAL A 1 226 ? -2.272 -17.491 -0.847 1.00 96.44 226 VAL A O 1
ATOM 1833 N N . LEU A 1 227 ? -0.946 -15.691 -1.045 1.00 97.69 227 LEU A N 1
ATOM 1834 C CA . LEU A 1 227 ? 0.327 -16.389 -1.075 1.00 97.69 227 LEU A CA 1
ATOM 1835 C C . LEU A 1 227 ? 1.167 -15.918 0.114 1.00 97.69 227 LEU A C 1
ATOM 1837 O O . LEU A 1 227 ? 1.454 -14.732 0.254 1.00 97.69 227 LEU A O 1
ATOM 1841 N N . LYS A 1 228 ? 1.550 -16.841 0.998 1.00 96.44 228 LYS A N 1
ATOM 1842 C CA . LYS A 1 228 ? 2.492 -16.546 2.085 1.00 96.44 228 LYS A CA 1
ATOM 1843 C C . LYS A 1 228 ? 3.905 -16.795 1.584 1.00 96.44 228 LYS A C 1
ATOM 1845 O O . LYS A 1 228 ? 4.199 -17.890 1.114 1.00 96.44 228 LYS A O 1
ATOM 1850 N N . VAL A 1 229 ? 4.768 -15.797 1.714 1.00 97.44 229 VAL A N 1
ATOM 1851 C CA . VAL A 1 229 ? 6.138 -15.845 1.201 1.00 97.44 229 VAL A CA 1
ATOM 1852 C C . VAL A 1 229 ? 7.092 -15.694 2.374 1.00 97.44 229 VAL A C 1
ATOM 1854 O O . VAL A 1 229 ? 6.937 -14.787 3.192 1.00 97.44 229 VAL A O 1
ATOM 1857 N N . LYS A 1 230 ? 8.073 -16.593 2.466 1.00 96.81 230 LYS A N 1
ATOM 1858 C CA . LYS A 1 230 ? 9.221 -16.431 3.360 1.00 96.81 230 LYS A CA 1
ATOM 1859 C C . LYS A 1 230 ? 10.376 -15.849 2.556 1.00 96.81 230 LYS A C 1
ATOM 1861 O O . LYS A 1 230 ? 10.760 -16.424 1.542 1.00 96.81 230 LYS A O 1
ATOM 1866 N N . THR A 1 231 ? 10.896 -14.720 3.005 1.00 94.75 231 THR A N 1
ATOM 1867 C CA . THR A 1 231 ? 12.075 -14.062 2.435 1.00 94.75 231 THR A CA 1
ATOM 1868 C C . THR A 1 231 ? 13.351 -14.716 2.971 1.00 94.75 231 THR A C 1
ATOM 1870 O O . THR A 1 231 ? 13.312 -15.484 3.936 1.00 94.75 231 THR A O 1
ATOM 1873 N N . GLU A 1 232 ? 14.499 -14.387 2.378 1.00 89.81 232 GLU A N 1
ATOM 1874 C CA . GLU A 1 232 ? 15.807 -14.928 2.786 1.00 89.81 232 GLU A CA 1
ATOM 1875 C C . GLU A 1 232 ? 16.143 -14.650 4.259 1.00 89.81 232 GLU A C 1
ATOM 1877 O O . GLU A 1 232 ? 16.720 -15.492 4.942 1.00 89.81 232 GLU A O 1
ATOM 1882 N N . ASP A 1 233 ? 15.720 -13.497 4.786 1.00 92.19 233 ASP A N 1
ATOM 1883 C CA . ASP A 1 233 ? 15.916 -13.113 6.189 1.00 92.19 233 ASP A CA 1
ATOM 1884 C C . ASP A 1 233 ? 14.818 -13.650 7.132 1.00 92.19 233 ASP A C 1
ATOM 1886 O O . ASP A 1 233 ? 14.616 -13.120 8.229 1.00 92.19 233 ASP A O 1
ATOM 1890 N N . ASN A 1 234 ? 14.093 -14.693 6.707 1.00 91.12 234 ASN A N 1
ATOM 1891 C CA . ASN A 1 234 ? 12.971 -15.328 7.408 1.00 91.12 234 ASN A CA 1
ATOM 1892 C C . ASN A 1 234 ? 11.782 -14.398 7.715 1.00 91.12 234 ASN A C 1
ATOM 1894 O O . ASN A 1 234 ? 10.911 -14.738 8.525 1.00 91.12 234 ASN A O 1
ATOM 1898 N N . THR A 1 235 ? 11.684 -13.244 7.052 1.00 92.25 235 THR A N 1
ATOM 1899 C CA . THR A 1 235 ? 10.488 -12.401 7.131 1.00 92.25 235 THR A CA 1
ATOM 1900 C C . THR A 1 235 ? 9.342 -13.073 6.382 1.00 92.25 235 THR A C 1
ATOM 1902 O O . THR A 1 235 ? 9.501 -13.550 5.264 1.00 92.25 235 THR A O 1
ATOM 1905 N N . THR A 1 236 ? 8.158 -13.131 6.997 1.00 93.69 236 THR A N 1
ATOM 1906 C CA . THR A 1 236 ? 6.957 -13.610 6.298 1.00 93.69 236 THR A CA 1
ATOM 1907 C C . THR A 1 236 ? 6.161 -12.429 5.769 1.00 93.69 236 THR A C 1
ATOM 1909 O O . THR A 1 236 ? 5.554 -11.689 6.552 1.00 93.69 236 THR A O 1
ATOM 1912 N N . ILE A 1 237 ? 6.116 -12.303 4.449 1.00 95.31 237 ILE A N 1
ATOM 1913 C CA . ILE A 1 237 ? 5.321 -11.307 3.735 1.00 95.31 237 ILE A CA 1
ATOM 1914 C C . ILE A 1 237 ? 4.086 -11.959 3.107 1.00 95.31 237 ILE A C 1
ATOM 1916 O O . ILE A 1 237 ? 4.018 -13.183 2.940 1.00 95.31 237 ILE A O 1
ATOM 1920 N N . ASP A 1 238 ? 3.089 -11.139 2.797 1.00 96.00 238 ASP A N 1
ATOM 1921 C CA . ASP A 1 238 ? 1.898 -11.580 2.078 1.00 96.00 238 ASP A CA 1
ATOM 1922 C C . ASP A 1 238 ? 1.973 -11.095 0.631 1.00 96.00 238 ASP A C 1
ATOM 1924 O O . ASP A 1 238 ? 2.334 -9.956 0.356 1.00 96.00 238 ASP A O 1
ATOM 1928 N N . ALA A 1 239 ? 1.590 -11.955 -0.295 1.00 98.06 239 ALA A N 1
ATOM 1929 C CA . ALA A 1 239 ? 1.380 -11.614 -1.688 1.00 98.06 239 ALA A CA 1
ATOM 1930 C C . ALA A 1 239 ? -0.004 -12.106 -2.119 1.00 98.06 239 ALA A C 1
ATOM 1932 O O . ALA A 1 239 ? -0.616 -12.949 -1.451 1.00 98.06 239 ALA A O 1
ATOM 1933 N N . PHE A 1 240 ? -0.508 -11.580 -3.226 1.00 98.50 240 PHE A N 1
ATOM 1934 C CA . PHE A 1 240 ? -1.812 -11.946 -3.753 1.00 98.50 240 PHE A CA 1
ATOM 1935 C C . PHE A 1 240 ? -1.716 -12.336 -5.216 1.00 98.50 240 PHE A C 1
ATOM 1937 O O . PHE A 1 240 ? -1.156 -11.600 -6.024 1.00 98.50 240 PHE A O 1
ATOM 1944 N N . VAL A 1 241 ? -2.273 -13.500 -5.544 1.00 98.62 241 VAL A N 1
ATOM 1945 C CA . VAL A 1 241 ? -2.287 -14.038 -6.904 1.00 98.62 241 VAL A CA 1
ATOM 1946 C C . VAL A 1 241 ? -3.714 -14.037 -7.419 1.00 98.62 241 VAL A C 1
ATOM 1948 O O . VAL A 1 241 ? -4.606 -14.592 -6.778 1.00 98.62 241 VAL A O 1
ATOM 1951 N N . THR A 1 242 ? -3.925 -13.444 -8.588 1.00 98.50 242 THR A N 1
ATOM 1952 C CA . THR A 1 242 ? -5.203 -13.510 -9.305 1.00 98.50 242 THR A CA 1
ATOM 1953 C C . THR A 1 242 ? -4.939 -14.094 -10.680 1.00 98.50 242 THR A C 1
ATOM 1955 O O . THR A 1 242 ? -4.028 -13.648 -11.371 1.00 98.50 242 THR A O 1
ATOM 1958 N N . THR A 1 243 ? -5.707 -15.105 -11.072 1.00 97.25 243 THR A N 1
ATOM 1959 C CA . THR A 1 243 ? -5.608 -15.736 -12.394 1.00 97.25 243 THR A CA 1
ATOM 1960 C C . THR A 1 243 ? -6.924 -15.559 -13.147 1.00 97.25 243 THR A C 1
ATOM 1962 O O . THR A 1 243 ? -7.965 -15.484 -12.489 1.00 97.25 243 THR A O 1
ATOM 1965 N N . PRO A 1 244 ? -6.914 -15.537 -14.492 1.00 95.31 244 PRO A N 1
ATOM 1966 C CA . PRO A 1 244 ? -8.139 -15.569 -15.288 1.00 95.31 244 PRO A CA 1
ATOM 1967 C C . PRO A 1 244 ? -9.074 -16.707 -14.870 1.00 95.31 244 PRO A C 1
ATOM 1969 O O . PRO A 1 244 ? -8.613 -17.776 -14.461 1.00 95.31 244 PRO A O 1
ATOM 1972 N N . ASN A 1 245 ? -10.383 -16.462 -14.961 1.00 91.50 245 ASN A N 1
ATOM 1973 C CA . ASN A 1 245 ? -11.398 -17.478 -14.698 1.00 91.50 245 ASN A CA 1
ATOM 1974 C C . ASN A 1 245 ? -11.328 -18.608 -15.742 1.00 91.50 245 ASN A C 1
ATOM 1976 O O . ASN A 1 245 ? -10.928 -18.403 -16.889 1.00 91.50 245 ASN A O 1
ATOM 1980 N N . GLY A 1 246 ? -11.745 -19.809 -15.336 1.00 85.31 246 GLY A N 1
ATOM 1981 C CA . GLY A 1 246 ? -11.713 -21.004 -16.178 1.00 85.31 246 GLY A CA 1
ATOM 1982 C C . GLY A 1 246 ? -10.341 -21.684 -16.255 1.00 85.31 246 GLY A C 1
ATOM 1983 O O . GLY A 1 246 ? -9.375 -21.302 -15.596 1.00 85.31 246 GLY A O 1
ATOM 1984 N N . THR A 1 247 ? -10.262 -22.754 -17.044 1.00 76.44 247 THR A N 1
ATOM 1985 C CA . THR A 1 247 ? -9.029 -23.527 -17.248 1.00 76.44 247 THR A CA 1
ATOM 1986 C C . THR A 1 247 ? -8.377 -23.149 -18.573 1.00 76.44 247 THR A C 1
ATOM 1988 O O . THR A 1 247 ? -8.978 -23.334 -19.632 1.00 76.44 247 THR A O 1
ATOM 1991 N N . SER A 1 248 ? -7.131 -22.680 -18.533 1.00 78.62 248 SER A N 1
ATOM 1992 C CA . SER A 1 248 ? -6.331 -22.468 -19.742 1.00 78.62 248 SER A CA 1
ATOM 1993 C C . SER A 1 248 ? -5.598 -23.748 -20.145 1.00 78.62 248 SER A C 1
ATOM 1995 O O . SER A 1 248 ? -5.033 -24.440 -19.301 1.00 78.62 248 SER A O 1
ATOM 1997 N N . LYS A 1 249 ? -5.561 -24.043 -21.452 1.00 79.00 249 LYS A N 1
ATOM 1998 C CA . LYS A 1 249 ? -4.722 -25.117 -22.022 1.00 79.00 249 LYS A CA 1
ATOM 1999 C C . LYS A 1 249 ? -3.242 -24.727 -22.115 1.00 79.00 249 LYS A C 1
ATOM 2001 O O . LYS A 1 249 ? -2.388 -25.593 -22.270 1.00 79.00 249 LYS A O 1
ATOM 2006 N N . HIS A 1 250 ? -2.947 -23.433 -22.033 1.00 86.50 250 HIS A N 1
ATOM 2007 C CA . HIS A 1 250 ? -1.598 -22.880 -22.091 1.00 86.50 250 HIS A CA 1
ATOM 2008 C C . HIS A 1 250 ? -1.216 -22.273 -20.745 1.00 86.50 250 HIS A C 1
ATOM 2010 O O . HIS A 1 250 ? -2.088 -21.824 -19.993 1.00 86.50 250 HIS A O 1
ATOM 2016 N N . LYS A 1 251 ? 0.088 -22.196 -20.462 1.00 92.69 251 LYS A N 1
ATOM 2017 C CA . LYS A 1 251 ? 0.561 -21.411 -19.321 1.00 92.69 251 LYS A CA 1
ATOM 2018 C C . LYS A 1 251 ? 0.098 -19.951 -19.455 1.00 92.69 251 LYS A C 1
ATOM 2020 O O . LYS A 1 251 ? -0.151 -19.463 -20.561 1.00 92.69 251 LYS A O 1
ATOM 2025 N N . LEU A 1 252 ? -0.056 -19.264 -18.336 1.00 95.25 252 LEU A N 1
ATOM 2026 C CA . LEU A 1 252 ? -0.607 -17.920 -18.240 1.00 95.25 252 LEU A CA 1
ATOM 2027 C C . LEU A 1 252 ? 0.531 -16.909 -18.055 1.00 95.25 252 LEU A C 1
ATOM 2029 O O . LEU A 1 252 ? 1.343 -17.101 -17.146 1.00 95.25 252 LEU A O 1
ATOM 2033 N N . PRO A 1 253 ? 0.597 -15.838 -18.867 1.00 97.44 253 PRO A N 1
ATOM 2034 C CA . PRO A 1 253 ? 1.550 -14.761 -18.626 1.00 97.44 253 PRO A CA 1
ATOM 2035 C C . PRO A 1 253 ? 1.265 -14.096 -17.273 1.00 97.44 253 PRO A C 1
ATOM 2037 O O . PRO A 1 253 ? 0.114 -14.039 -16.834 1.00 97.44 253 PRO A O 1
ATOM 2040 N N . LEU A 1 254 ? 2.307 -13.594 -16.615 1.00 98.69 254 LEU A N 1
ATOM 2041 C CA . LEU A 1 254 ? 2.246 -13.050 -15.261 1.00 98.69 254 LEU A CA 1
ATOM 2042 C C . LEU A 1 254 ? 2.671 -11.580 -15.227 1.00 98.69 254 LEU A C 1
ATOM 2044 O O . LEU A 1 254 ? 3.687 -11.194 -15.799 1.00 98.69 254 LEU A O 1
ATOM 2048 N N . ILE A 1 255 ? 1.918 -10.770 -14.491 1.00 98.88 255 ILE A N 1
ATOM 2049 C CA . ILE A 1 255 ? 2.220 -9.370 -14.215 1.00 98.88 255 ILE A CA 1
ATOM 2050 C C . ILE A 1 255 ? 2.511 -9.211 -12.723 1.00 98.88 255 ILE A C 1
ATOM 2052 O O . ILE A 1 255 ? 1.626 -9.405 -11.892 1.00 98.88 255 ILE A O 1
ATOM 2056 N N . VAL A 1 256 ? 3.747 -8.867 -12.374 1.00 98.94 256 VAL A N 1
ATOM 2057 C CA . VAL A 1 256 ? 4.154 -8.532 -11.002 1.00 98.94 256 VAL A CA 1
ATOM 2058 C C . VAL A 1 256 ? 3.843 -7.060 -10.743 1.00 98.94 256 VAL A C 1
ATOM 2060 O O . VAL A 1 256 ? 4.184 -6.209 -11.560 1.00 98.94 256 VAL A O 1
ATOM 2063 N N . ILE A 1 257 ? 3.185 -6.763 -9.624 1.00 98.75 257 ILE A N 1
ATOM 2064 C CA . ILE A 1 257 ? 2.652 -5.437 -9.296 1.00 98.75 257 ILE A CA 1
ATOM 2065 C C . ILE A 1 257 ? 3.122 -5.038 -7.891 1.00 98.75 257 ILE A C 1
ATOM 2067 O O . ILE A 1 257 ? 2.421 -5.292 -6.908 1.00 98.75 257 ILE A O 1
ATOM 2071 N N . PRO A 1 258 ? 4.326 -4.457 -7.744 1.00 98.38 258 PRO A N 1
ATOM 2072 C CA . PRO A 1 258 ? 4.679 -3.734 -6.529 1.00 98.38 258 PRO A CA 1
ATOM 2073 C C . PRO A 1 258 ? 3.786 -2.497 -6.361 1.00 98.38 258 PRO A C 1
ATOM 2075 O O . PRO A 1 258 ? 3.649 -1.683 -7.277 1.00 98.38 258 PRO A O 1
ATOM 2078 N N . HIS A 1 259 ? 3.196 -2.334 -5.177 1.00 98.19 259 HIS A N 1
ATOM 2079 C CA . HIS A 1 259 ? 2.341 -1.186 -4.879 1.00 98.19 259 HIS A CA 1
ATOM 2080 C C . HIS A 1 259 ? 3.137 0.124 -4.708 1.00 98.19 259 HIS A C 1
ATOM 2082 O O . HIS A 1 259 ? 4.356 0.133 -4.571 1.00 98.19 259 HIS A O 1
ATOM 2088 N N . GLY A 1 260 ? 2.446 1.269 -4.710 1.00 95.69 260 GLY A N 1
ATOM 2089 C CA . GLY A 1 260 ? 3.039 2.578 -4.394 1.00 95.69 260 GLY A CA 1
ATOM 2090 C C . GLY A 1 260 ? 3.296 2.788 -2.891 1.00 95.69 260 GLY A C 1
ATOM 2091 O O . GLY A 1 260 ? 2.942 1.957 -2.058 1.00 95.69 260 GLY A O 1
ATOM 2092 N N . GLY A 1 261 ? 3.893 3.919 -2.507 1.00 92.50 261 GLY A N 1
ATOM 2093 C CA . GLY A 1 261 ? 4.254 4.223 -1.114 1.00 92.50 261 GLY A CA 1
ATOM 2094 C C . GLY A 1 261 ? 5.761 4.449 -0.974 1.00 92.50 261 GLY A C 1
ATOM 2095 O O . GLY A 1 261 ? 6.205 5.560 -1.249 1.00 92.50 261 GLY A O 1
ATOM 2096 N N . PRO A 1 262 ? 6.574 3.448 -0.576 1.00 93.56 262 PRO A N 1
ATOM 2097 C CA . PRO A 1 262 ? 6.217 2.064 -0.230 1.00 93.56 262 PRO A CA 1
ATOM 2098 C C . PRO A 1 262 ? 5.829 1.861 1.236 1.00 93.56 262 PRO A C 1
ATOM 2100 O O . PRO A 1 262 ? 5.264 0.832 1.600 1.00 93.56 262 PRO A O 1
ATOM 2103 N N . ILE A 1 263 ? 6.185 2.811 2.098 1.00 96.75 263 ILE A N 1
ATOM 2104 C CA . ILE A 1 263 ? 6.175 2.612 3.544 1.00 96.75 263 ILE A CA 1
ATOM 2105 C C . ILE A 1 263 ? 4.812 2.956 4.137 1.00 96.75 263 ILE A C 1
ATOM 2107 O O . ILE A 1 263 ? 4.318 4.070 3.992 1.00 96.75 263 ILE A O 1
ATOM 2111 N N . GLY A 1 264 ? 4.244 2.026 4.905 1.00 92.25 264 GLY A N 1
ATOM 2112 C CA . GLY A 1 264 ? 2.977 2.242 5.603 1.00 92.25 264 GLY A CA 1
ATOM 2113 C C . GLY A 1 264 ? 1.746 2.176 4.699 1.00 92.25 264 GLY A C 1
ATOM 2114 O O . GLY A 1 264 ? 0.686 2.634 5.119 1.00 92.25 264 GLY A O 1
ATOM 2115 N N . VAL A 1 265 ? 1.872 1.570 3.516 1.00 94.69 265 VAL A N 1
ATOM 2116 C CA . VAL A 1 265 ? 0.781 1.261 2.576 1.00 94.69 265 VAL A CA 1
ATOM 2117 C C . VAL A 1 265 ? 0.790 -0.243 2.281 1.00 94.69 265 VAL A C 1
ATOM 2119 O O . VAL A 1 265 ? 1.821 -0.889 2.445 1.00 94.69 265 VAL A O 1
ATOM 2122 N N . SER A 1 266 ? -0.346 -0.828 1.913 1.00 95.88 266 SER A N 1
ATOM 2123 C CA . SER A 1 266 ? -0.440 -2.233 1.501 1.00 95.88 266 SER A CA 1
ATOM 2124 C C . SER A 1 266 ? -1.522 -2.421 0.467 1.00 95.88 266 SER A C 1
ATOM 2126 O O . SER A 1 266 ? -2.569 -1.779 0.551 1.00 95.88 266 SER A O 1
ATOM 2128 N N . ASP A 1 267 ? -1.304 -3.386 -0.412 1.00 95.69 267 ASP A N 1
ATOM 2129 C CA . ASP A 1 267 ? -2.378 -3.984 -1.174 1.00 95.69 267 ASP A CA 1
ATOM 2130 C C . ASP A 1 267 ? -3.319 -4.756 -0.255 1.00 95.69 267 ASP A C 1
ATOM 2132 O O . ASP A 1 267 ? -2.924 -5.400 0.729 1.00 95.69 267 ASP A O 1
ATOM 2136 N N . LEU A 1 268 ? -4.593 -4.697 -0.617 1.00 93.75 268 LEU A N 1
ATOM 2137 C CA . LEU A 1 268 ? -5.672 -5.432 0.011 1.00 93.75 268 LEU A CA 1
ATOM 2138 C C . LEU A 1 268 ? -6.304 -6.356 -1.025 1.00 93.75 268 LEU A C 1
ATOM 2140 O O . LEU A 1 268 ? -6.262 -6.105 -2.225 1.00 93.75 268 LEU A O 1
ATOM 2144 N N . ARG A 1 269 ? -6.958 -7.409 -0.552 1.00 92.88 269 ARG A N 1
ATOM 2145 C CA . ARG A 1 269 ? -7.560 -8.452 -1.384 1.00 92.88 269 ARG A CA 1
ATOM 2146 C C . ARG A 1 269 ? -9.032 -8.153 -1.721 1.00 92.88 269 ARG A C 1
ATOM 2148 O O . ARG A 1 269 ? -9.848 -9.064 -1.858 1.00 92.88 269 ARG A O 1
ATOM 2155 N N . TYR A 1 270 ? -9.398 -6.875 -1.784 1.00 92.69 270 TYR A N 1
ATOM 2156 C CA . TYR A 1 270 ? -10.715 -6.420 -2.246 1.00 92.69 270 TYR A CA 1
ATOM 2157 C C . TYR A 1 270 ? -10.743 -6.291 -3.770 1.00 92.69 270 TYR A C 1
ATOM 2159 O O . TYR A 1 270 ? -9.717 -6.428 -4.434 1.00 92.69 270 TYR A O 1
ATOM 2167 N N . TYR A 1 271 ? -11.927 -6.037 -4.326 1.00 95.00 271 TYR A N 1
ATOM 2168 C CA . TYR A 1 271 ? -12.089 -5.723 -5.739 1.00 95.00 271 TYR A CA 1
ATOM 2169 C C . TYR A 1 271 ? -11.159 -4.572 -6.152 1.00 95.00 271 TYR A C 1
ATOM 2171 O O . TYR A 1 271 ? -11.235 -3.468 -5.608 1.00 95.00 271 TYR A O 1
ATOM 2179 N N . SER A 1 272 ? -10.311 -4.832 -7.147 1.00 95.62 272 SER A N 1
ATOM 2180 C CA . SER A 1 272 ? -9.429 -3.843 -7.762 1.00 95.62 272 SER A CA 1
ATOM 2181 C C . SER A 1 272 ? -9.705 -3.779 -9.267 1.00 95.62 272 SER A C 1
ATOM 2183 O O . SER A 1 272 ? -9.495 -4.783 -9.953 1.00 95.62 272 SER A O 1
ATOM 2185 N N . PRO A 1 273 ? -10.156 -2.626 -9.807 1.00 94.44 273 PRO A N 1
ATOM 2186 C CA . PRO A 1 273 ? -10.349 -2.459 -11.245 1.00 94.44 273 PRO A CA 1
ATOM 2187 C C . PRO A 1 273 ? -9.091 -2.773 -12.057 1.00 94.44 273 PRO A C 1
ATOM 2189 O O . PRO A 1 273 ? -9.192 -3.401 -13.101 1.00 94.44 273 PRO A O 1
ATOM 2192 N N . GLU A 1 274 ? -7.915 -2.380 -11.563 1.00 95.56 274 GLU A N 1
ATOM 2193 C CA . GLU A 1 274 ? -6.628 -2.639 -12.215 1.00 95.56 274 GLU A CA 1
ATOM 2194 C C . GLU A 1 274 ? -6.382 -4.137 -12.406 1.00 95.56 274 GLU A C 1
ATOM 2196 O O . GLU A 1 274 ? -6.103 -4.597 -13.513 1.00 95.56 274 GLU A O 1
ATOM 2201 N N . ILE A 1 275 ? -6.553 -4.906 -11.329 1.00 97.88 275 ILE A N 1
ATOM 2202 C CA . ILE A 1 275 ? -6.367 -6.356 -11.353 1.00 97.88 275 ILE A CA 1
ATOM 2203 C C . ILE A 1 275 ? -7.384 -7.001 -12.288 1.00 97.88 275 ILE A C 1
ATOM 2205 O O . ILE A 1 275 ? -7.009 -7.816 -13.123 1.00 97.88 275 ILE A O 1
ATOM 2209 N N . GLN A 1 276 ? -8.656 -6.609 -12.205 1.00 97.06 276 GLN A N 1
ATOM 2210 C CA . GLN A 1 276 ? -9.701 -7.184 -13.053 1.00 97.06 276 GLN A CA 1
ATOM 2211 C C . GLN A 1 276 ? -9.501 -6.837 -14.537 1.00 97.06 276 GLN A C 1
ATOM 2213 O O . GLN A 1 276 ? -9.728 -7.692 -15.386 1.00 97.06 276 GLN A O 1
ATOM 2218 N N . VAL A 1 277 ? -9.012 -5.637 -14.875 1.00 95.69 277 VAL A N 1
ATOM 2219 C CA . VAL A 1 277 ? -8.666 -5.262 -16.260 1.00 95.69 277 VAL A CA 1
ATOM 2220 C C . VAL A 1 277 ? -7.550 -6.150 -16.813 1.00 95.69 277 VAL A C 1
ATOM 2222 O O . VAL A 1 277 ? -7.675 -6.664 -17.924 1.00 95.69 277 VAL A O 1
ATOM 2225 N N . LEU A 1 278 ? -6.479 -6.369 -16.046 1.00 97.56 278 LEU A N 1
ATOM 2226 C CA . LEU A 1 278 ? -5.361 -7.223 -16.466 1.00 97.56 278 LEU A CA 1
ATOM 2227 C C . LEU A 1 278 ? -5.791 -8.689 -16.586 1.00 97.56 278 LEU A C 1
ATOM 2229 O O . LEU A 1 278 ? -5.491 -9.354 -17.579 1.00 97.56 278 LEU A O 1
ATOM 2233 N N . VAL A 1 279 ? -6.544 -9.176 -15.603 1.00 96.56 279 VAL A N 1
ATOM 2234 C CA . VAL A 1 279 ? -6.994 -10.565 -15.558 1.00 96.56 279 VAL A CA 1
ATOM 2235 C C . VAL A 1 279 ? -7.995 -10.877 -16.664 1.00 96.56 279 VAL A C 1
ATOM 2237 O O . VAL A 1 279 ? -7.841 -11.887 -17.352 1.00 96.56 279 VAL A O 1
ATOM 2240 N N . ASN A 1 280 ? -8.936 -9.976 -16.941 1.00 93.69 280 ASN A N 1
ATOM 2241 C CA . ASN A 1 280 ? -9.860 -10.124 -18.068 1.00 93.69 280 ASN A CA 1
ATOM 2242 C C . ASN A 1 280 ? -9.160 -9.992 -19.427 1.00 93.69 280 ASN A C 1
ATOM 2244 O O . ASN A 1 280 ? -9.633 -10.546 -20.416 1.00 93.69 280 ASN A O 1
ATOM 2248 N N . ALA A 1 281 ? -8.005 -9.322 -19.489 1.00 93.88 281 ALA A N 1
ATOM 2249 C CA . ALA A 1 281 ? -7.147 -9.318 -20.672 1.00 93.88 281 ALA A CA 1
ATOM 2250 C C . ALA A 1 281 ? -6.292 -10.598 -20.815 1.00 93.88 281 ALA A C 1
ATOM 2252 O O . ALA A 1 281 ? -5.534 -10.715 -21.783 1.00 93.88 281 ALA A O 1
ATOM 2253 N N . GLY A 1 282 ? -6.422 -11.567 -19.902 1.00 94.19 282 GLY A N 1
ATOM 2254 C CA . GLY A 1 282 ? -5.762 -12.875 -19.963 1.00 94.19 282 GLY A CA 1
ATOM 2255 C C . GLY A 1 282 ? -4.434 -12.964 -19.207 1.00 94.19 282 GLY A C 1
ATOM 2256 O O . GLY A 1 282 ? -3.678 -13.911 -19.430 1.00 94.19 282 GLY A O 1
ATOM 2257 N N . TYR A 1 283 ? -4.136 -12.001 -18.331 1.00 97.19 283 TYR A N 1
ATOM 2258 C CA . TYR A 1 283 ? -2.919 -11.983 -17.522 1.00 97.19 283 TYR A CA 1
ATOM 2259 C C . TYR A 1 283 ? -3.173 -12.458 -16.095 1.00 97.19 283 TYR A C 1
ATOM 2261 O O . TYR A 1 283 ? -4.092 -11.996 -15.431 1.00 97.19 283 TYR A O 1
ATOM 2269 N N . SER A 1 284 ? -2.317 -13.322 -15.565 1.00 98.50 284 SER A N 1
ATOM 2270 C CA . SER A 1 284 ? -2.249 -13.510 -14.116 1.00 98.50 284 SER A CA 1
ATOM 2271 C C . SER A 1 284 ? -1.554 -12.311 -13.473 1.00 98.50 284 SER A C 1
ATOM 2273 O O . SER A 1 284 ? -0.665 -11.713 -14.077 1.00 98.50 284 SER A O 1
ATOM 2275 N N . THR A 1 285 ? -1.902 -11.976 -12.235 1.00 98.81 285 THR A N 1
ATOM 2276 C CA . THR A 1 285 ? -1.283 -10.872 -11.485 1.00 98.81 285 THR A CA 1
ATOM 2277 C C . THR A 1 285 ? -0.696 -11.361 -10.169 1.00 98.81 285 THR A C 1
ATOM 2279 O O . THR A 1 285 ? -1.318 -12.185 -9.497 1.00 98.81 285 THR A O 1
ATOM 2282 N N . LEU A 1 286 ? 0.441 -10.797 -9.766 1.00 98.88 286 LEU A N 1
ATOM 2283 C CA . LEU A 1 286 ? 1.068 -10.984 -8.459 1.00 98.88 286 LEU A CA 1
ATOM 2284 C C . LEU A 1 286 ? 1.265 -9.624 -7.780 1.00 98.88 286 LEU A C 1
ATOM 2286 O O . LEU A 1 286 ? 2.187 -8.890 -8.121 1.00 98.88 286 LEU A O 1
ATOM 2290 N N . GLN A 1 287 ? 0.424 -9.315 -6.800 1.00 98.69 287 GLN A N 1
ATOM 2291 C CA . GLN A 1 287 ? 0.588 -8.168 -5.904 1.00 98.69 287 GLN A CA 1
ATOM 2292 C C . GLN A 1 287 ? 1.460 -8.562 -4.709 1.00 98.69 287 GLN A C 1
ATOM 2294 O O . GLN A 1 287 ? 1.310 -9.672 -4.193 1.00 98.69 287 GLN A O 1
ATOM 2299 N N . VAL A 1 288 ? 2.352 -7.686 -4.239 1.00 98.00 288 VAL A N 1
ATOM 2300 C CA . VAL A 1 288 ? 3.326 -8.030 -3.183 1.00 98.00 288 VAL A CA 1
ATOM 2301 C C . VAL A 1 288 ? 3.312 -6.998 -2.057 1.00 98.00 288 VAL A C 1
ATOM 2303 O O . VAL A 1 288 ? 3.712 -5.857 -2.261 1.00 98.00 288 VAL A O 1
ATOM 2306 N N . ASN A 1 289 ? 2.927 -7.413 -0.843 1.00 97.62 289 ASN A N 1
ATOM 2307 C CA . ASN A 1 289 ? 3.105 -6.619 0.377 1.00 97.62 289 ASN A CA 1
ATOM 2308 C C . ASN A 1 289 ? 4.477 -6.903 0.994 1.00 97.62 289 ASN A C 1
ATOM 2310 O O . ASN A 1 289 ? 4.596 -7.688 1.934 1.00 97.62 289 ASN A O 1
ATOM 2314 N N . TYR A 1 290 ? 5.506 -6.280 0.437 1.00 97.94 290 TYR A N 1
ATOM 2315 C CA . TYR A 1 290 ? 6.906 -6.395 0.847 1.00 97.94 290 TYR A CA 1
ATOM 2316 C C . TYR A 1 290 ? 7.207 -5.772 2.234 1.00 97.94 290 TYR A C 1
ATOM 2318 O O . TYR A 1 290 ? 6.348 -5.201 2.911 1.00 97.94 290 TYR A O 1
ATOM 2326 N N . ARG A 1 291 ? 8.459 -5.853 2.707 1.00 97.75 291 ARG A N 1
ATOM 2327 C CA . ARG A 1 291 ? 8.902 -5.132 3.915 1.00 97.75 291 ARG A CA 1
ATOM 2328 C C . ARG A 1 291 ? 8.631 -3.630 3.799 1.00 97.75 291 ARG A C 1
ATOM 2330 O O . ARG A 1 291 ? 8.913 -3.006 2.786 1.00 97.75 291 ARG A O 1
ATOM 2337 N N . GLY A 1 292 ? 8.120 -3.020 4.863 1.00 96.56 292 GLY A N 1
ATOM 2338 C CA . GLY A 1 292 ? 7.644 -1.635 4.822 1.00 96.56 292 GLY A CA 1
ATOM 2339 C C . GLY A 1 292 ? 6.126 -1.504 4.700 1.00 96.56 292 GLY A C 1
ATOM 2340 O O . GLY A 1 292 ? 5.587 -0.484 5.140 1.00 96.56 292 GLY A O 1
ATOM 2341 N N . SER A 1 293 ? 5.435 -2.527 4.188 1.00 97.06 293 SER A N 1
ATOM 2342 C CA . SER A 1 293 ? 3.987 -2.499 3.997 1.00 97.06 293 SER A CA 1
ATOM 2343 C C . SER A 1 293 ? 3.210 -2.354 5.323 1.00 97.06 293 SER A C 1
ATOM 2345 O O . SER A 1 293 ? 3.651 -2.775 6.398 1.00 97.06 293 SER A O 1
ATOM 2347 N N . MET A 1 294 ? 2.043 -1.708 5.267 1.00 95.31 294 MET A N 1
ATOM 2348 C CA . MET A 1 294 ? 1.155 -1.464 6.411 1.00 95.31 294 MET A CA 1
ATOM 2349 C C . MET A 1 294 ? 0.615 -2.751 7.049 1.00 95.31 294 MET A C 1
ATOM 2351 O O . MET A 1 294 ? 0.305 -3.726 6.383 1.00 95.31 294 MET A O 1
ATOM 2355 N N . GLY A 1 295 ? 0.373 -2.721 8.359 1.00 94.44 295 GLY A N 1
ATOM 2356 C CA . GLY A 1 295 ? -0.447 -3.738 9.020 1.00 94.44 295 GLY A CA 1
ATOM 2357 C C . GLY A 1 295 ? 0.341 -4.903 9.608 1.00 94.44 295 GLY A C 1
ATOM 2358 O O . GLY A 1 295 ? -0.261 -5.746 10.261 1.00 94.44 295 GLY A O 1
ATOM 2359 N N . TYR A 1 296 ? 1.667 -4.927 9.447 1.00 94.75 296 TYR A N 1
ATOM 2360 C CA . TYR A 1 296 ? 2.549 -6.001 9.926 1.00 94.75 296 TYR A CA 1
ATOM 2361 C C . TYR A 1 296 ? 3.441 -5.584 11.113 1.00 94.75 296 TYR A C 1
ATOM 2363 O O . TYR A 1 296 ? 4.382 -6.299 11.468 1.00 94.75 296 TYR A O 1
ATOM 2371 N N . GLY A 1 297 ? 3.153 -4.454 11.766 1.00 95.12 297 GLY A N 1
ATOM 2372 C CA . GLY A 1 297 ? 3.934 -3.938 12.894 1.00 95.12 297 GLY A CA 1
ATOM 2373 C C . GLY A 1 297 ? 5.072 -3.000 12.507 1.00 95.12 297 GLY A C 1
ATOM 2374 O O . GLY A 1 297 ? 5.465 -2.872 11.342 1.00 95.12 297 GLY A O 1
ATOM 2375 N N . LYS A 1 298 ? 5.620 -2.322 13.517 1.00 94.62 298 LYS A N 1
ATOM 2376 C CA . LYS A 1 298 ? 6.663 -1.309 13.322 1.00 94.62 298 LYS A CA 1
ATOM 2377 C C . LYS A 1 298 ? 8.011 -1.905 12.922 1.00 94.62 298 LYS A C 1
ATOM 2379 O O . LYS A 1 298 ? 8.744 -1.242 12.199 1.00 94.62 298 LYS A O 1
ATOM 2384 N N . LEU A 1 299 ? 8.323 -3.137 13.327 1.00 94.38 299 LEU A N 1
ATOM 2385 C CA . LEU A 1 299 ? 9.566 -3.811 12.943 1.00 94.38 299 LEU A CA 1
ATOM 2386 C C . LEU A 1 299 ? 9.595 -4.109 11.439 1.00 94.38 299 LEU A C 1
ATOM 2388 O O . LEU A 1 299 ? 10.584 -3.811 10.776 1.00 94.38 299 LEU A O 1
ATOM 2392 N N . ILE A 1 300 ? 8.494 -4.612 10.868 1.00 95.19 300 ILE A N 1
ATOM 2393 C CA . ILE A 1 300 ? 8.381 -4.819 9.412 1.00 95.19 300 ILE A CA 1
ATOM 2394 C C . ILE A 1 300 ? 8.405 -3.485 8.667 1.00 95.19 300 ILE A C 1
ATOM 2396 O O . ILE A 1 300 ? 9.077 -3.373 7.644 1.00 95.19 300 ILE A O 1
ATOM 2400 N N . LYS A 1 301 ? 7.738 -2.454 9.204 1.00 95.56 301 LYS A N 1
ATOM 2401 C CA . LYS A 1 301 ? 7.816 -1.093 8.657 1.00 95.56 301 LYS A CA 1
ATOM 2402 C C . LYS A 1 301 ? 9.269 -0.592 8.602 1.00 95.56 301 LYS A C 1
ATOM 2404 O O . LYS A 1 301 ? 9.701 -0.083 7.575 1.00 95.56 301 LYS A O 1
ATOM 2409 N N . GLN A 1 302 ? 10.021 -0.756 9.692 1.00 95.31 302 GLN A N 1
ATOM 2410 C CA . GLN A 1 302 ? 11.427 -0.350 9.798 1.00 95.31 302 GLN A CA 1
ATOM 2411 C C . GLN A 1 302 ? 12.332 -1.123 8.839 1.00 95.31 302 GLN A C 1
ATOM 2413 O O . GLN A 1 302 ? 13.221 -0.522 8.247 1.00 95.31 302 GLN A O 1
ATOM 2418 N N . LYS A 1 303 ? 12.072 -2.419 8.619 1.00 96.31 303 LYS A N 1
ATOM 2419 C CA . LYS A 1 303 ? 12.817 -3.221 7.640 1.00 96.31 303 LYS A CA 1
ATOM 2420 C C . LYS A 1 303 ? 12.729 -2.678 6.211 1.00 96.31 303 LYS A C 1
ATOM 2422 O O . LYS A 1 303 ? 13.623 -2.982 5.440 1.00 96.31 303 LYS A O 1
ATOM 2427 N N . GLY A 1 304 ? 11.699 -1.907 5.848 1.00 96.62 304 GLY A N 1
ATOM 2428 C CA . GLY A 1 304 ? 11.592 -1.274 4.524 1.00 96.62 304 GLY A CA 1
ATOM 2429 C C . GLY A 1 304 ? 12.312 0.070 4.382 1.00 96.62 304 GLY A C 1
ATOM 2430 O O . GLY A 1 304 ? 12.471 0.564 3.268 1.00 96.62 304 GLY A O 1
ATOM 2431 N N . MET A 1 305 ? 12.769 0.674 5.479 1.00 96.75 305 MET A N 1
ATOM 2432 C CA . MET A 1 305 ? 13.418 1.987 5.443 1.00 96.75 305 MET A CA 1
ATOM 2433 C C . MET A 1 305 ? 14.781 1.915 4.749 1.00 96.75 305 MET A C 1
ATOM 2435 O O . MET A 1 305 ? 15.599 1.041 5.038 1.00 96.75 305 MET A O 1
ATOM 2439 N N . GLN A 1 306 ? 15.026 2.848 3.831 1.00 97.00 306 GLN A N 1
ATOM 2440 C CA . GLN A 1 306 ? 16.220 2.931 2.984 1.00 97.00 306 GLN A CA 1
ATOM 2441 C C . GLN A 1 306 ? 16.534 1.641 2.206 1.00 97.00 306 GLN A C 1
ATOM 2443 O O . GLN A 1 306 ? 17.705 1.362 1.931 1.00 97.00 306 GLN A O 1
ATOM 2448 N N . GLN A 1 307 ? 15.503 0.850 1.880 1.00 97.56 307 GLN A N 1
ATOM 2449 C CA . GLN A 1 307 ? 15.618 -0.424 1.158 1.00 97.56 307 GLN A CA 1
ATOM 2450 C C . GLN A 1 307 ? 15.144 -0.370 -0.301 1.00 97.56 307 GLN A C 1
ATOM 2452 O O . GLN A 1 307 ? 14.990 -1.423 -0.913 1.00 97.56 307 GLN A O 1
ATOM 2457 N N . TRP A 1 308 ? 14.932 0.824 -0.861 1.00 97.69 308 TRP A N 1
ATOM 2458 C CA . TRP A 1 308 ? 14.667 0.986 -2.293 1.00 97.69 308 TRP A CA 1
ATOM 2459 C C . TRP A 1 308 ? 15.868 0.469 -3.100 1.00 97.69 308 TRP A C 1
ATOM 2461 O O . TRP A 1 308 ? 17.022 0.745 -2.756 1.00 97.69 308 TRP A O 1
ATOM 2471 N N . GLY A 1 309 ? 15.594 -0.327 -4.130 1.00 96.56 309 GLY A N 1
ATOM 2472 C CA . GLY A 1 309 ? 16.589 -1.029 -4.941 1.00 96.56 309 GLY A CA 1
ATOM 2473 C C . GLY A 1 309 ? 17.313 -2.190 -4.238 1.00 96.56 309 GLY A C 1
ATOM 2474 O O . GLY A 1 309 ? 18.263 -2.746 -4.792 1.00 96.56 309 GLY A O 1
ATOM 2475 N N . ASN A 1 310 ? 16.905 -2.548 -3.018 1.00 96.31 310 ASN A N 1
ATOM 2476 C CA . ASN A 1 310 ? 17.589 -3.497 -2.143 1.00 96.31 310 ASN A CA 1
ATOM 2477 C C . ASN A 1 310 ? 16.599 -4.501 -1.532 1.00 96.31 310 ASN A C 1
ATOM 2479 O O . ASN A 1 310 ? 16.058 -5.350 -2.236 1.00 96.31 310 ASN A O 1
ATOM 2483 N N . GLY A 1 311 ? 16.381 -4.450 -0.212 1.00 97.38 311 GLY A N 1
ATOM 2484 C CA . GLY A 1 311 ? 15.582 -5.443 0.499 1.00 97.38 311 GLY A CA 1
ATOM 2485 C C . GLY A 1 311 ? 14.120 -5.511 0.054 1.00 97.38 311 GLY A C 1
ATOM 2486 O O . GLY A 1 311 ? 13.528 -6.581 0.150 1.00 97.38 311 GLY A O 1
ATOM 2487 N N . ILE A 1 312 ? 13.533 -4.414 -0.437 1.00 98.25 312 ILE A N 1
ATOM 2488 C CA . ILE A 1 312 ? 12.155 -4.451 -0.949 1.00 98.25 312 ILE A CA 1
ATOM 2489 C C . ILE A 1 312 ? 12.094 -5.258 -2.255 1.00 98.25 312 ILE A C 1
ATOM 2491 O O . ILE A 1 312 ? 11.217 -6.097 -2.433 1.00 98.25 312 ILE A O 1
ATOM 2495 N N . GLU A 1 313 ? 13.061 -5.069 -3.146 1.00 98.31 313 GLU A N 1
ATOM 2496 C CA . GLU A 1 313 ? 13.165 -5.794 -4.409 1.00 98.31 313 GLU A CA 1
ATOM 2497 C C . GLU A 1 313 ? 13.479 -7.277 -4.176 1.00 98.31 313 GLU A C 1
ATOM 2499 O O . GLU A 1 313 ? 12.880 -8.121 -4.839 1.00 98.31 313 GLU A O 1
ATOM 2504 N N . ASN A 1 314 ? 14.295 -7.619 -3.166 1.00 98.38 314 ASN A N 1
ATOM 2505 C CA . ASN A 1 314 ? 14.480 -9.015 -2.738 1.00 98.38 314 ASN A CA 1
ATOM 2506 C C . ASN A 1 314 ? 13.140 -9.676 -2.358 1.00 98.38 314 ASN A C 1
ATOM 2508 O O . ASN A 1 314 ? 12.897 -10.837 -2.683 1.00 98.38 314 ASN A O 1
ATOM 2512 N N . ASP A 1 315 ? 12.260 -8.950 -1.663 1.00 98.62 315 ASP A N 1
ATOM 2513 C CA . ASP A 1 315 ? 10.951 -9.460 -1.245 1.00 98.62 315 ASP A CA 1
ATOM 2514 C C . ASP A 1 315 ? 10.020 -9.693 -2.448 1.00 98.62 315 ASP A C 1
ATOM 2516 O O . ASP A 1 315 ? 9.297 -10.692 -2.491 1.00 98.62 315 ASP A O 1
ATOM 2520 N N . ILE A 1 316 ? 10.068 -8.804 -3.446 1.00 98.75 316 ILE A N 1
ATOM 2521 C CA . ILE A 1 316 ? 9.322 -8.930 -4.708 1.00 98.75 316 ILE A CA 1
ATOM 2522 C C . ILE A 1 316 ? 9.820 -10.137 -5.516 1.00 98.75 316 ILE A C 1
ATOM 2524 O O . ILE A 1 316 ? 9.014 -10.952 -5.967 1.00 98.75 316 ILE A O 1
ATOM 2528 N N . GLU A 1 317 ? 11.138 -10.301 -5.646 1.00 98.62 317 GLU A N 1
ATOM 2529 C CA . GLU A 1 317 ? 11.771 -11.439 -6.329 1.00 98.62 317 GLU A CA 1
ATOM 2530 C C . GLU A 1 317 ? 11.438 -12.773 -5.629 1.00 98.62 317 GLU A C 1
ATOM 2532 O O . GLU A 1 317 ? 11.075 -13.759 -6.281 1.00 98.62 317 GLU A O 1
ATOM 2537 N N . ALA A 1 318 ? 11.466 -12.801 -4.291 1.00 98.69 318 ALA A N 1
ATOM 2538 C CA . ALA A 1 318 ? 11.070 -13.967 -3.502 1.00 98.69 318 ALA A CA 1
ATOM 2539 C C . ALA A 1 318 ? 9.585 -14.317 -3.692 1.00 98.69 318 ALA A C 1
ATOM 2541 O O . ALA A 1 318 ? 9.230 -15.498 -3.808 1.00 98.69 318 ALA A O 1
ATOM 2542 N N . ALA A 1 319 ? 8.709 -13.309 -3.759 1.00 98.75 319 ALA A N 1
ATOM 2543 C CA . ALA A 1 319 ? 7.291 -13.512 -4.026 1.00 98.75 319 ALA A CA 1
ATOM 2544 C C . ALA A 1 319 ? 7.052 -14.077 -5.431 1.00 98.75 319 ALA A C 1
ATOM 2546 O O . ALA A 1 319 ? 6.277 -15.025 -5.566 1.00 98.75 319 ALA A O 1
ATOM 2547 N N . LEU A 1 320 ? 7.759 -13.570 -6.448 1.00 98.81 320 LEU A N 1
ATOM 2548 C CA . LEU A 1 320 ? 7.709 -14.098 -7.813 1.00 98.81 320 LEU A CA 1
ATOM 2549 C C . LEU A 1 320 ? 8.142 -15.568 -7.858 1.00 98.81 320 LEU A C 1
ATOM 2551 O O . LEU A 1 320 ? 7.391 -16.412 -8.346 1.00 98.81 320 LEU A O 1
ATOM 2555 N N . SER A 1 321 ? 9.302 -15.902 -7.281 1.00 98.50 321 SER A N 1
ATOM 2556 C CA . SER A 1 321 ? 9.784 -17.290 -7.225 1.00 98.50 321 SER A CA 1
ATOM 2557 C C . SER A 1 321 ? 8.791 -18.216 -6.514 1.00 98.50 321 SER A C 1
ATOM 2559 O O . SER A 1 321 ? 8.520 -19.327 -6.972 1.00 98.50 321 SER A O 1
ATOM 2561 N N . THR A 1 322 ? 8.210 -17.755 -5.404 1.00 98.69 322 THR A N 1
ATOM 2562 C CA . THR A 1 322 ? 7.222 -18.530 -4.641 1.00 98.69 322 THR A CA 1
ATOM 2563 C C . THR A 1 322 ? 5.930 -18.725 -5.437 1.00 98.69 322 THR A C 1
ATOM 2565 O O . THR A 1 322 ? 5.367 -19.818 -5.419 1.00 98.69 322 THR A O 1
ATOM 2568 N N . ALA A 1 323 ? 5.476 -17.707 -6.174 1.00 98.69 323 ALA A N 1
ATOM 2569 C CA . ALA A 1 323 ? 4.284 -17.791 -7.010 1.00 98.69 323 ALA A CA 1
ATOM 2570 C C . ALA A 1 323 ? 4.471 -18.780 -8.168 1.00 98.69 323 ALA A C 1
ATOM 2572 O O . ALA A 1 323 ? 3.623 -19.646 -8.362 1.00 98.69 323 ALA A O 1
ATOM 2573 N N . LEU A 1 324 ? 5.598 -18.716 -8.883 1.00 98.44 324 LEU A N 1
ATOM 2574 C CA . LEU A 1 324 ? 5.901 -19.639 -9.984 1.00 98.44 324 LEU A CA 1
ATOM 2575 C C . LEU A 1 324 ? 5.949 -21.104 -9.517 1.00 98.44 324 LEU A C 1
ATOM 2577 O O . LEU A 1 324 ? 5.483 -21.994 -10.223 1.00 98.44 324 LEU A O 1
ATOM 2581 N N . LYS A 1 325 ? 6.439 -21.358 -8.296 1.00 98.12 325 LYS A N 1
ATOM 2582 C CA . LYS A 1 325 ? 6.427 -22.698 -7.682 1.00 98.12 325 LYS A CA 1
ATOM 2583 C C . LYS A 1 325 ? 5.027 -23.146 -7.256 1.00 98.12 325 LYS A C 1
ATOM 2585 O O . LYS A 1 325 ? 4.684 -24.312 -7.421 1.00 98.12 325 LYS A O 1
ATOM 2590 N N . ALA A 1 326 ? 4.238 -22.244 -6.671 1.00 98.12 326 ALA A N 1
ATOM 2591 C CA . ALA A 1 326 ? 2.919 -22.563 -6.124 1.00 98.12 326 ALA A CA 1
ATOM 2592 C C . ALA A 1 326 ? 1.824 -22.691 -7.197 1.00 98.12 326 ALA A C 1
ATOM 2594 O O . ALA A 1 326 ? 0.822 -23.366 -6.964 1.00 98.12 326 ALA A O 1
ATOM 2595 N N . TYR A 1 327 ? 2.010 -22.063 -8.361 1.00 96.88 327 TYR A N 1
ATOM 2596 C CA . TYR A 1 327 ? 1.035 -22.019 -9.449 1.00 96.88 327 TYR A CA 1
ATOM 2597 C C . TYR A 1 327 ? 1.685 -22.482 -10.769 1.00 96.88 327 TYR A C 1
ATOM 2599 O O . TYR A 1 327 ? 2.113 -21.647 -11.567 1.00 96.88 327 TYR A O 1
ATOM 2607 N N . PRO A 1 328 ? 1.744 -23.804 -11.041 1.00 94.56 328 PRO A N 1
ATOM 2608 C CA . PRO A 1 328 ? 2.403 -24.372 -12.228 1.00 94.56 328 PRO A CA 1
ATOM 2609 C C . PRO A 1 328 ? 1.833 -23.906 -13.575 1.00 94.56 328 PRO A C 1
ATOM 2611 O O . PRO A 1 328 ? 2.478 -24.048 -14.616 1.00 94.56 328 PRO A O 1
ATOM 2614 N N . GLN A 1 329 ? 0.611 -23.368 -13.566 1.00 94.94 329 GLN A N 1
ATOM 2615 C CA . GLN A 1 329 ? -0.013 -22.757 -14.731 1.00 94.94 329 GLN A CA 1
ATOM 2616 C C . GLN A 1 329 ? 0.588 -21.395 -15.094 1.00 94.94 329 GLN A C 1
ATOM 2618 O O . GLN A 1 329 ? 0.279 -20.896 -16.169 1.00 94.94 329 GLN A O 1
ATOM 2623 N N . LEU A 1 330 ? 1.397 -20.765 -14.238 1.00 97.12 330 LEU A N 1
ATOM 2624 C CA . LEU A 1 330 ? 2.078 -19.511 -14.564 1.00 97.12 330 LEU A CA 1
ATOM 2625 C C . LEU A 1 330 ? 3.264 -19.764 -15.497 1.00 97.12 330 LEU A C 1
ATOM 2627 O O . LEU A 1 330 ? 3.967 -20.771 -15.397 1.00 97.12 330 LEU A O 1
ATOM 2631 N N . ASP A 1 331 ? 3.475 -18.840 -16.426 1.00 96.75 331 ASP A N 1
ATOM 2632 C CA . ASP A 1 331 ? 4.560 -18.899 -17.394 1.00 96.75 331 ASP A CA 1
ATOM 2633 C C . ASP A 1 331 ? 5.748 -18.040 -16.949 1.00 96.75 331 ASP A C 1
ATOM 2635 O O . ASP A 1 331 ? 5.708 -16.811 -17.036 1.00 96.75 331 ASP A O 1
ATOM 2639 N N . GLU A 1 332 ? 6.815 -18.691 -16.486 1.00 96.81 332 GLU A N 1
ATOM 2640 C CA . GLU A 1 332 ? 8.056 -18.028 -16.063 1.00 96.81 332 GLU A CA 1
ATOM 2641 C C . GLU A 1 332 ? 8.770 -17.292 -17.208 1.00 96.81 332 GLU A C 1
ATOM 2643 O O . GLU A 1 332 ? 9.475 -16.316 -16.971 1.00 96.81 332 GLU A O 1
ATOM 2648 N N . GLU A 1 333 ? 8.521 -17.684 -18.461 1.00 96.69 333 GLU A N 1
ATOM 2649 C CA . GLU A 1 333 ? 9.076 -17.018 -19.638 1.00 96.69 333 GLU A CA 1
ATOM 2650 C C . GLU A 1 333 ? 8.210 -15.846 -20.107 1.00 96.69 333 GLU A C 1
ATOM 2652 O O . GLU A 1 333 ? 8.548 -15.172 -21.077 1.00 96.69 333 GLU A O 1
ATOM 2657 N N . ARG A 1 334 ? 7.075 -15.570 -19.463 1.00 97.75 334 ARG A N 1
ATOM 2658 C CA . ARG A 1 334 ? 6.177 -14.475 -19.852 1.00 97.75 334 ARG A CA 1
ATOM 2659 C C . ARG A 1 334 ? 5.762 -13.663 -18.637 1.00 97.75 334 ARG A C 1
ATOM 2661 O O . ARG A 1 334 ? 4.578 -13.523 -18.339 1.00 97.75 334 ARG A O 1
ATOM 2668 N N . VAL A 1 335 ? 6.768 -13.101 -17.972 1.00 98.81 335 VAL A N 1
ATOM 2669 C CA . VAL A 1 335 ? 6.612 -12.231 -16.803 1.00 98.81 335 VAL A CA 1
ATOM 2670 C C . VAL A 1 335 ? 6.926 -10.781 -17.173 1.00 98.81 335 VAL A C 1
ATOM 2672 O O . VAL A 1 335 ? 7.980 -10.506 -17.746 1.00 98.81 335 VAL A O 1
ATOM 2675 N N . CYS A 1 336 ? 6.057 -9.837 -16.816 1.00 98.81 336 CYS A N 1
ATOM 2676 C CA . CYS A 1 336 ? 6.400 -8.411 -16.781 1.00 98.81 336 CYS A CA 1
ATOM 2677 C C . CYS A 1 336 ? 6.146 -7.819 -15.397 1.00 98.81 336 CYS A C 1
ATOM 2679 O O . CYS A 1 336 ? 5.374 -8.366 -14.615 1.00 98.81 336 CYS A O 1
ATOM 2681 N N . ILE A 1 337 ? 6.792 -6.694 -15.101 1.00 98.94 337 ILE A N 1
ATOM 2682 C CA . ILE A 1 337 ? 6.595 -5.946 -13.855 1.00 98.94 337 ILE A CA 1
ATOM 2683 C C . ILE A 1 337 ? 6.017 -4.566 -14.148 1.00 98.94 337 ILE A C 1
ATOM 2685 O O . ILE A 1 337 ? 6.520 -3.852 -15.014 1.00 98.94 337 ILE A O 1
ATOM 2689 N N . ILE A 1 338 ? 4.951 -4.183 -13.452 1.00 98.81 338 ILE A N 1
ATOM 2690 C CA . ILE A 1 338 ? 4.314 -2.875 -13.624 1.00 98.81 338 ILE A CA 1
ATOM 2691 C C . ILE A 1 338 ? 4.094 -2.203 -12.273 1.00 98.81 338 ILE A C 1
ATOM 2693 O O . ILE A 1 338 ? 3.904 -2.884 -11.272 1.00 98.81 338 ILE A O 1
ATOM 2697 N N . GLY A 1 339 ? 4.052 -0.876 -12.235 1.00 98.44 339 GLY A N 1
ATOM 2698 C CA . GLY A 1 339 ? 3.620 -0.185 -11.025 1.00 98.44 339 GLY A CA 1
ATOM 2699 C C . GLY A 1 339 ? 3.514 1.326 -11.167 1.00 98.44 339 GLY A C 1
ATOM 2700 O O . GLY A 1 339 ? 3.964 1.921 -12.152 1.00 98.44 339 GLY A O 1
ATOM 2701 N N . GLY A 1 340 ? 2.910 1.931 -10.144 1.00 98.12 340 GLY A N 1
ATOM 2702 C CA . GLY A 1 340 ? 2.745 3.375 -9.995 1.00 98.12 340 GLY A CA 1
ATOM 2703 C C . GLY A 1 340 ? 3.619 3.946 -8.876 1.00 98.12 340 GLY A C 1
ATOM 2704 O O . GLY A 1 340 ? 3.824 3.264 -7.871 1.00 98.12 340 GLY A O 1
ATOM 2705 N N . SER A 1 341 ? 4.106 5.187 -8.982 1.00 97.81 341 SER A N 1
ATOM 2706 C CA . SER A 1 341 ? 4.857 5.840 -7.889 1.00 97.81 341 SER A CA 1
ATOM 2707 C C . SER A 1 341 ? 6.128 5.050 -7.511 1.00 97.81 341 SER A C 1
ATOM 2709 O O . SER A 1 341 ? 6.944 4.745 -8.385 1.00 97.81 341 SER A O 1
ATOM 2711 N N . TYR A 1 342 ? 6.304 4.643 -6.247 1.00 98.62 342 TYR A N 1
ATOM 2712 C CA . TYR A 1 342 ? 7.336 3.663 -5.872 1.00 98.62 342 TYR A CA 1
ATOM 2713 C C . TYR A 1 342 ? 7.245 2.353 -6.675 1.00 98.62 342 TYR A C 1
ATOM 2715 O O . TYR A 1 342 ? 8.267 1.826 -7.100 1.00 98.62 342 TYR A O 1
ATOM 2723 N N . GLY A 1 343 ? 6.048 1.833 -6.943 1.00 98.69 343 GLY A N 1
ATOM 2724 C CA . GLY A 1 343 ? 5.882 0.653 -7.793 1.00 98.69 343 GLY A CA 1
ATOM 2725 C C . GLY A 1 343 ? 6.425 0.885 -9.205 1.00 98.69 343 GLY A C 1
ATOM 2726 O O . GLY A 1 343 ? 7.021 -0.007 -9.800 1.00 98.69 343 GLY A O 1
ATOM 2727 N N . GLY A 1 344 ? 6.300 2.114 -9.717 1.00 98.75 344 GLY A N 1
ATOM 2728 C CA . GLY A 1 344 ? 6.873 2.527 -10.997 1.00 98.75 344 GLY A CA 1
ATOM 2729 C C . GLY A 1 344 ? 8.399 2.631 -10.961 1.00 98.75 344 GLY A C 1
ATOM 2730 O O . GLY A 1 344 ? 9.052 2.250 -11.933 1.00 98.75 344 GLY A O 1
ATOM 2731 N N . TYR A 1 345 ? 8.970 3.091 -9.842 1.00 98.88 345 TYR A N 1
ATOM 2732 C CA . TYR A 1 345 ? 10.408 2.994 -9.563 1.00 98.88 345 TYR A CA 1
ATOM 2733 C C . TYR A 1 345 ? 10.861 1.531 -9.563 1.00 98.88 345 TYR A C 1
ATOM 2735 O O . TYR A 1 345 ? 11.791 1.170 -10.281 1.00 98.88 345 TYR A O 1
ATOM 2743 N N . SER A 1 346 ? 10.167 0.684 -8.799 1.00 98.81 346 SER A N 1
ATOM 2744 C CA . SER A 1 346 ? 10.508 -0.722 -8.600 1.00 98.81 346 SER A CA 1
ATOM 2745 C C . SER A 1 346 ? 10.428 -1.503 -9.910 1.00 98.81 346 SER A C 1
ATOM 2747 O O . SER A 1 346 ? 11.321 -2.296 -10.200 1.00 98.81 346 SER A O 1
ATOM 2749 N N . ALA A 1 347 ? 9.437 -1.213 -10.759 1.00 98.88 347 ALA A N 1
ATOM 2750 C CA . ALA A 1 347 ? 9.333 -1.788 -12.095 1.00 98.88 347 ALA A CA 1
ATOM 2751 C C . ALA A 1 347 ? 10.566 -1.471 -12.954 1.00 98.88 347 ALA A C 1
ATOM 2753 O O . ALA A 1 347 ? 11.173 -2.386 -13.506 1.00 98.88 347 ALA A O 1
ATOM 2754 N N . ILE A 1 348 ? 10.986 -0.202 -13.030 1.00 98.88 348 ILE A N 1
ATOM 2755 C CA . ILE A 1 348 ? 12.163 0.192 -13.823 1.00 98.88 348 ILE A CA 1
ATOM 2756 C C . ILE A 1 348 ? 13.441 -0.391 -13.214 1.00 98.88 348 ILE A C 1
ATOM 2758 O O . ILE A 1 348 ? 14.261 -0.972 -13.924 1.00 98.88 348 ILE A O 1
ATOM 2762 N N . PHE A 1 349 ? 13.611 -0.260 -11.899 1.00 98.81 349 PHE A N 1
ATOM 2763 C CA . PHE A 1 349 ? 14.810 -0.722 -11.212 1.00 98.81 349 PHE A CA 1
ATOM 2764 C C . PHE A 1 349 ? 14.961 -2.246 -11.284 1.00 98.81 349 PHE A C 1
ATOM 2766 O O . PHE A 1 349 ? 16.071 -2.745 -11.438 1.00 98.81 349 PHE A O 1
ATOM 2773 N N . SER A 1 350 ? 13.858 -2.995 -11.278 1.00 98.75 350 SER A N 1
ATOM 2774 C CA . SER A 1 350 ? 13.871 -4.448 -11.474 1.00 98.75 350 SER A CA 1
ATOM 2775 C C . SER A 1 350 ? 14.337 -4.854 -12.875 1.00 98.75 350 SER A C 1
ATOM 2777 O O . SER A 1 350 ? 15.003 -5.879 -13.011 1.00 98.75 350 SER A O 1
ATOM 2779 N N . LEU A 1 351 ? 14.069 -4.048 -13.914 1.00 98.75 351 LEU A N 1
ATOM 2780 C CA . LEU A 1 351 ? 14.631 -4.284 -15.255 1.00 98.75 351 LEU A CA 1
ATOM 2781 C C . LEU A 1 351 ? 16.142 -4.036 -15.317 1.00 98.75 351 LEU A C 1
ATOM 2783 O O . LEU A 1 351 ? 16.810 -4.620 -16.163 1.00 98.75 351 LEU A O 1
ATOM 2787 N N . ILE A 1 352 ? 16.671 -3.174 -14.447 1.00 98.69 352 ILE A N 1
ATOM 2788 C CA . ILE A 1 352 ? 18.110 -2.902 -14.329 1.00 98.69 352 ILE A CA 1
ATOM 2789 C C . ILE A 1 352 ? 18.788 -4.016 -13.524 1.00 98.69 352 ILE A C 1
ATOM 2791 O O . ILE A 1 352 ? 19.779 -4.600 -13.950 1.00 98.69 352 ILE A O 1
ATOM 2795 N N . ARG A 1 353 ? 18.240 -4.318 -12.346 1.00 98.12 353 ARG A N 1
ATOM 2796 C CA . ARG A 1 353 ? 18.822 -5.234 -11.363 1.00 98.12 353 ARG A CA 1
ATOM 2797 C C . ARG A 1 353 ? 18.684 -6.702 -11.768 1.00 98.12 353 ARG A C 1
ATOM 2799 O O . ARG A 1 353 ? 19.645 -7.457 -11.652 1.00 98.12 353 ARG A O 1
ATOM 2806 N N . SER A 1 354 ? 17.506 -7.091 -12.251 1.00 98.25 354 SER A N 1
ATOM 2807 C CA . SER A 1 354 ? 17.138 -8.491 -12.492 1.00 98.25 354 SER A CA 1
ATOM 2808 C C . SER A 1 354 ? 16.477 -8.680 -13.866 1.00 98.25 354 SER A C 1
ATOM 2810 O O . SER A 1 354 ? 15.395 -9.264 -13.960 1.00 98.25 354 SER A O 1
ATOM 2812 N N . PRO A 1 355 ? 17.119 -8.244 -14.973 1.00 98.00 355 PRO A N 1
ATOM 2813 C CA . PRO A 1 355 ? 16.530 -8.295 -16.315 1.00 98.00 355 PRO A CA 1
ATOM 2814 C C . PRO A 1 355 ? 16.176 -9.713 -16.775 1.00 98.00 355 PRO A C 1
ATOM 2816 O O . PRO A 1 355 ? 15.359 -9.881 -17.671 1.00 98.00 355 PRO A O 1
ATOM 2819 N N . HIS A 1 356 ? 16.792 -10.748 -16.206 1.00 98.25 356 HIS A N 1
ATOM 2820 C CA . HIS A 1 356 ? 16.515 -12.139 -16.564 1.00 98.25 356 HIS A CA 1
ATOM 2821 C C . HIS A 1 356 ? 15.143 -12.626 -16.067 1.00 98.25 356 HIS A C 1
ATOM 2823 O O . HIS A 1 356 ? 14.594 -13.542 -16.669 1.00 98.25 356 HIS A O 1
ATOM 2829 N N . LEU A 1 357 ? 14.570 -11.998 -15.032 1.00 98.50 357 LEU A N 1
ATOM 2830 C CA . LEU A 1 357 ? 13.258 -12.360 -14.480 1.00 98.50 357 LEU A CA 1
ATOM 2831 C C . LEU A 1 357 ? 12.082 -11.766 -15.264 1.00 98.50 357 LEU A C 1
ATOM 2833 O O . LEU A 1 357 ? 10.954 -12.223 -15.111 1.00 98.50 357 LEU A O 1
ATOM 2837 N N . TYR A 1 358 ? 12.325 -10.736 -16.080 1.00 98.62 358 TYR A N 1
ATOM 2838 C CA . TYR A 1 358 ? 11.266 -9.946 -16.704 1.00 98.62 358 TYR A CA 1
ATOM 2839 C C . TYR A 1 358 ? 11.468 -9.833 -18.216 1.00 98.62 358 TYR A C 1
ATOM 2841 O O . TYR A 1 358 ? 12.540 -9.478 -18.708 1.00 98.62 358 TYR A O 1
ATOM 2849 N N . LYS A 1 359 ? 10.409 -10.086 -18.986 1.00 98.50 359 LYS A N 1
ATOM 2850 C CA . LYS A 1 359 ? 10.379 -9.834 -20.432 1.00 98.50 359 LYS A CA 1
ATOM 2851 C C . LYS A 1 359 ? 10.132 -8.367 -20.759 1.00 98.50 359 LYS A C 1
ATOM 2853 O O . LYS A 1 359 ? 10.606 -7.911 -21.794 1.00 98.50 359 LYS A O 1
ATOM 2858 N N . CYS A 1 360 ? 9.418 -7.637 -19.908 1.00 98.81 360 CYS A N 1
ATOM 2859 C CA . CYS A 1 360 ? 9.141 -6.211 -20.064 1.00 98.81 360 CYS A CA 1
ATOM 2860 C C . CYS A 1 360 ? 8.791 -5.560 -18.721 1.00 98.81 360 CYS A C 1
ATOM 2862 O O . CYS A 1 360 ? 8.552 -6.253 -17.729 1.00 98.81 360 CYS A O 1
ATOM 2864 N N . GLY A 1 361 ? 8.722 -4.231 -18.692 1.00 98.75 361 GLY A N 1
ATOM 2865 C CA . GLY A 1 361 ? 8.163 -3.516 -17.551 1.00 98.75 361 GLY A CA 1
ATOM 2866 C C . GLY A 1 361 ? 7.399 -2.256 -17.933 1.00 98.75 361 GLY A C 1
ATOM 2867 O O . GLY A 1 361 ? 7.539 -1.740 -19.043 1.00 98.75 361 GLY A O 1
ATOM 2868 N N . ALA A 1 362 ? 6.573 -1.768 -17.011 1.00 98.88 362 ALA A N 1
ATOM 2869 C CA . ALA A 1 362 ? 5.821 -0.533 -17.175 1.00 98.88 362 ALA A CA 1
ATOM 2870 C C . ALA A 1 362 ? 5.852 0.333 -15.913 1.00 98.88 362 ALA A C 1
ATOM 2872 O O . ALA A 1 362 ? 5.745 -0.162 -14.796 1.00 98.88 362 ALA A O 1
ATOM 2873 N N . SER A 1 363 ? 5.955 1.641 -16.102 1.00 98.88 363 SER A N 1
ATOM 2874 C CA . SER A 1 363 ? 6.011 2.620 -15.025 1.00 98.88 363 SER A CA 1
ATOM 2875 C C . SER A 1 363 ? 5.007 3.731 -15.287 1.00 98.88 363 SER A C 1
ATOM 2877 O O . SER A 1 363 ? 5.037 4.355 -16.351 1.00 98.88 363 SER A O 1
ATOM 2879 N N . PHE A 1 364 ? 4.111 3.958 -14.328 1.00 98.69 364 PHE A N 1
ATOM 2880 C CA . PHE A 1 364 ? 3.260 5.142 -14.280 1.00 98.69 364 PHE A CA 1
ATOM 2881 C C . PHE A 1 364 ? 3.701 6.045 -13.133 1.00 98.69 364 PHE A C 1
ATOM 2883 O O . PHE A 1 364 ? 3.851 5.573 -12.008 1.00 98.69 364 PHE A O 1
ATOM 2890 N N . ALA A 1 365 ? 3.899 7.336 -13.391 1.00 98.19 365 ALA A N 1
ATOM 2891 C CA . ALA A 1 365 ? 4.235 8.298 -12.338 1.00 98.19 365 ALA A CA 1
ATOM 2892 C C . ALA A 1 365 ? 5.426 7.853 -11.453 1.00 98.19 365 ALA A C 1
ATOM 2894 O O . ALA A 1 365 ? 5.436 8.051 -10.238 1.00 98.19 365 ALA A O 1
ATOM 2895 N N . GLY A 1 366 ? 6.387 7.138 -12.046 1.00 98.31 366 GLY A N 1
ATOM 2896 C CA . GLY A 1 366 ? 7.444 6.448 -11.317 1.00 98.31 366 GLY A CA 1
ATOM 2897 C C . GLY A 1 366 ? 8.585 7.375 -10.923 1.00 98.31 366 GLY A C 1
ATOM 2898 O O . GLY A 1 366 ? 9.036 8.192 -11.725 1.00 98.31 366 GLY A O 1
ATOM 2899 N N . VAL A 1 367 ? 9.103 7.211 -9.706 1.00 98.50 367 VAL A N 1
ATOM 2900 C CA . VAL A 1 367 ? 10.329 7.905 -9.290 1.00 98.50 367 VAL A CA 1
ATOM 2901 C C . VAL A 1 367 ? 11.516 7.321 -10.061 1.00 98.50 367 VAL A C 1
ATOM 2903 O O . VAL A 1 367 ? 11.709 6.110 -10.102 1.00 98.50 367 VAL A O 1
ATOM 2906 N N . THR A 1 368 ? 12.335 8.173 -10.668 1.00 98.31 368 THR A N 1
ATOM 2907 C CA . THR A 1 368 ? 13.523 7.752 -11.443 1.00 98.31 368 THR A CA 1
ATOM 2908 C C . THR A 1 368 ? 14.840 8.287 -10.880 1.00 98.31 368 THR A C 1
ATOM 2910 O O . THR A 1 368 ? 15.907 7.810 -11.263 1.00 98.31 368 THR A O 1
ATOM 2913 N N . ASP A 1 369 ? 14.766 9.252 -9.961 1.00 97.44 369 ASP A N 1
ATOM 2914 C CA . ASP A 1 369 ? 15.893 10.003 -9.406 1.00 97.44 369 ASP A CA 1
ATOM 2915 C C . ASP A 1 369 ? 15.629 10.275 -7.918 1.00 97.44 369 ASP A C 1
ATOM 2917 O O . ASP A 1 369 ? 14.846 11.147 -7.557 1.00 97.44 369 ASP A O 1
ATOM 2921 N N . LEU A 1 370 ? 16.247 9.511 -7.024 1.00 96.19 370 LEU A N 1
ATOM 2922 C CA . LEU A 1 370 ? 15.992 9.642 -5.590 1.00 96.19 370 LEU A CA 1
ATOM 2923 C C . LEU A 1 370 ? 16.497 10.971 -5.012 1.00 96.19 370 LEU A C 1
ATOM 2925 O O . LEU A 1 370 ? 15.984 11.404 -3.983 1.00 96.19 370 LEU A O 1
ATOM 2929 N N . ALA A 1 371 ? 17.464 11.633 -5.655 1.00 93.06 371 ALA A N 1
ATOM 2930 C CA . ALA A 1 371 ? 17.927 12.949 -5.223 1.00 93.06 371 ALA A CA 1
ATOM 2931 C C . ALA A 1 371 ? 16.921 14.046 -5.609 1.00 93.06 371 ALA A C 1
ATOM 2933 O O . ALA A 1 371 ? 16.683 14.963 -4.820 1.00 93.06 371 ALA A O 1
ATOM 2934 N N . LEU A 1 372 ? 16.277 13.921 -6.776 1.00 93.25 372 LEU A N 1
ATOM 2935 C CA . LEU A 1 372 ? 15.251 14.863 -7.241 1.00 93.25 372 LEU A CA 1
ATOM 2936 C C . LEU A 1 372 ? 14.053 14.962 -6.282 1.00 93.25 372 LEU A C 1
ATOM 2938 O O . LEU A 1 372 ? 13.486 16.042 -6.140 1.00 93.25 372 LEU A O 1
ATOM 2942 N N . LEU A 1 373 ? 13.732 13.895 -5.536 1.00 92.19 373 LEU A N 1
ATOM 2943 C CA . LEU A 1 373 ? 12.683 13.922 -4.503 1.00 92.19 373 LEU A CA 1
ATOM 2944 C C . LEU A 1 373 ? 12.862 15.061 -3.480 1.00 92.19 373 LEU A C 1
ATOM 2946 O O . LEU A 1 373 ? 11.875 15.557 -2.941 1.00 92.19 373 LEU A O 1
ATOM 2950 N N . PHE A 1 374 ? 14.103 15.476 -3.206 1.00 91.19 374 PHE A N 1
ATOM 2951 C CA . PHE A 1 374 ? 14.425 16.516 -2.222 1.00 91.19 374 PHE A CA 1
ATOM 2952 C C . PHE A 1 374 ? 14.419 17.938 -2.793 1.00 91.19 374 PHE A C 1
ATOM 2954 O O . PHE A 1 374 ? 14.412 18.893 -2.021 1.00 91.19 374 PHE A O 1
ATOM 2961 N N . GLN A 1 375 ? 14.420 18.084 -4.119 1.00 85.19 375 GLN A N 1
ATOM 2962 C CA . GLN A 1 375 ? 14.487 19.378 -4.817 1.00 85.19 375 GLN A CA 1
ATOM 2963 C C . GLN A 1 375 ? 13.101 19.916 -5.191 1.00 85.19 375 GLN A C 1
ATOM 2965 O O . GLN A 1 375 ? 12.962 20.963 -5.817 1.00 85.19 375 GLN A O 1
ATOM 2970 N N . ARG A 1 376 ? 12.055 19.186 -4.814 1.00 79.44 376 ARG A N 1
ATOM 2971 C CA . ARG A 1 376 ? 10.675 19.554 -5.075 1.00 79.44 376 ARG A CA 1
ATOM 2972 C C . ARG A 1 376 ? 10.205 20.623 -4.100 1.00 79.44 376 ARG A C 1
ATOM 2974 O O . ARG A 1 376 ? 10.309 20.418 -2.898 1.00 79.44 376 ARG A O 1
ATOM 2981 N N . SER A 1 377 ? 9.563 21.688 -4.579 1.00 64.00 377 SER A N 1
ATOM 2982 C CA . SER A 1 377 ? 9.160 22.836 -3.745 1.00 64.00 377 SER A CA 1
ATOM 2983 C C . SER A 1 377 ? 8.350 22.464 -2.491 1.00 64.00 377 SER A C 1
ATOM 2985 O O . SER A 1 377 ? 8.580 23.026 -1.424 1.00 64.00 377 SER A O 1
ATOM 2987 N N . ALA A 1 378 ? 7.428 21.500 -2.576 1.00 71.50 378 ALA A N 1
ATOM 2988 C CA . ALA A 1 378 ? 6.644 21.044 -1.422 1.00 71.50 378 ALA A CA 1
ATOM 2989 C C . ALA A 1 378 ? 7.490 20.310 -0.364 1.00 71.50 378 ALA A C 1
ATOM 2991 O O . ALA A 1 378 ? 7.181 20.372 0.821 1.00 71.50 378 ALA A O 1
ATOM 2992 N N . VAL A 1 379 ? 8.552 19.625 -0.791 1.00 77.25 379 VAL A N 1
ATOM 2993 C CA . VAL A 1 379 ? 9.498 18.927 0.087 1.00 77.25 379 VAL A CA 1
ATOM 2994 C C . VAL A 1 379 ? 10.544 19.909 0.602 1.00 77.25 379 VAL A C 1
ATOM 2996 O O . VAL A 1 379 ? 10.753 20.026 1.803 1.00 77.25 379 VAL A O 1
ATOM 2999 N N . GLU A 1 380 ? 11.168 20.666 -0.295 1.00 75.56 380 GLU A N 1
ATOM 3000 C CA . GLU A 1 380 ? 12.194 21.663 0.000 1.00 75.56 380 GLU A CA 1
ATOM 3001 C C . GLU A 1 380 ? 11.741 22.647 1.088 1.00 75.56 380 GLU A C 1
ATOM 3003 O O . GLU A 1 380 ? 12.506 22.947 2.008 1.00 75.56 380 GLU A O 1
ATOM 3008 N N . ASN A 1 381 ? 10.475 23.071 1.039 1.00 80.44 381 ASN A N 1
ATOM 3009 C CA . ASN A 1 381 ? 9.894 24.023 1.984 1.00 80.44 381 ASN A CA 1
ATOM 3010 C C . ASN A 1 381 ? 9.285 23.382 3.251 1.00 80.44 381 ASN A C 1
ATOM 3012 O O . ASN A 1 381 ? 8.749 24.109 4.089 1.00 80.44 381 ASN A O 1
ATOM 3016 N N . ASP A 1 382 ? 9.367 22.056 3.424 1.00 85.12 382 ASP A N 1
ATOM 3017 C CA . ASP A 1 382 ? 8.844 21.344 4.598 1.00 85.12 382 ASP A CA 1
ATOM 3018 C C . ASP A 1 382 ? 9.908 20.422 5.229 1.00 85.12 382 ASP A C 1
ATOM 3020 O O . ASP A 1 382 ? 10.196 19.313 4.771 1.00 85.12 382 ASP A O 1
ATOM 3024 N N . ASP A 1 383 ? 10.497 20.881 6.338 1.00 85.94 383 ASP A N 1
ATOM 3025 C CA . ASP A 1 383 ? 11.527 20.141 7.078 1.00 85.94 383 ASP A CA 1
ATOM 3026 C C . ASP A 1 383 ? 11.047 18.793 7.628 1.00 85.94 383 ASP A C 1
ATOM 3028 O O . ASP A 1 383 ? 11.850 17.863 7.751 1.00 85.94 383 ASP A O 1
ATOM 3032 N N . LEU A 1 384 ? 9.753 18.650 7.939 1.00 84.12 384 LEU A N 1
ATOM 3033 C CA . LEU A 1 384 ? 9.203 17.384 8.422 1.00 84.12 384 LEU A CA 1
ATOM 3034 C C . LEU A 1 384 ? 9.113 16.372 7.282 1.00 84.12 384 LEU A C 1
ATOM 3036 O O . LEU A 1 384 ? 9.491 15.215 7.470 1.00 84.12 384 LEU A O 1
ATOM 3040 N N . VAL A 1 385 ? 8.668 16.809 6.102 1.00 86.31 385 VAL A N 1
ATOM 3041 C CA . VAL A 1 385 ? 8.615 15.959 4.905 1.00 86.31 385 VAL A CA 1
ATOM 3042 C C . VAL A 1 385 ? 10.026 15.555 4.473 1.00 86.31 385 VAL A C 1
ATOM 3044 O O . VAL A 1 385 ? 10.269 14.371 4.236 1.00 86.31 385 VAL A O 1
ATOM 3047 N N . LYS A 1 386 ? 10.995 16.484 4.471 1.00 89.75 386 LYS A N 1
ATOM 3048 C CA . LYS A 1 386 ? 12.414 16.158 4.220 1.00 89.75 386 LYS A CA 1
ATOM 3049 C C . LYS A 1 386 ? 12.949 15.129 5.206 1.00 89.75 386 LYS A C 1
ATOM 3051 O O . LYS A 1 386 ? 13.568 14.154 4.789 1.00 89.75 386 LYS A O 1
ATOM 3056 N N . ALA A 1 387 ? 12.713 15.316 6.505 1.00 89.62 387 ALA A N 1
ATOM 3057 C CA . ALA A 1 387 ? 13.167 14.372 7.523 1.00 89.62 387 ALA A CA 1
ATOM 3058 C C . ALA A 1 387 ? 12.569 12.969 7.313 1.00 89.62 387 ALA A C 1
ATOM 3060 O O . ALA A 1 387 ? 13.290 11.978 7.408 1.00 89.62 387 ALA A O 1
ATOM 3061 N N . GLN A 1 388 ? 11.283 12.880 6.963 1.00 89.12 388 GLN A N 1
ATOM 3062 C CA . GLN A 1 388 ? 10.635 11.608 6.634 1.00 89.12 388 GLN A CA 1
ATOM 3063 C C . GLN A 1 388 ? 11.226 10.961 5.377 1.00 89.12 388 GLN A C 1
ATOM 3065 O O . GLN A 1 388 ? 11.498 9.763 5.380 1.00 89.12 388 GLN A O 1
ATOM 3070 N N . LEU A 1 389 ? 11.480 11.732 4.318 1.00 92.62 389 LEU A N 1
ATOM 3071 C CA . LEU A 1 389 ? 12.113 11.210 3.106 1.00 92.62 389 LEU A CA 1
ATOM 3072 C C . LEU A 1 389 ? 13.531 10.697 3.377 1.00 92.62 389 LEU A C 1
ATOM 3074 O O . LEU A 1 389 ? 13.867 9.607 2.918 1.00 92.62 389 LEU A O 1
ATOM 3078 N N . ARG A 1 390 ? 14.329 11.396 4.197 1.00 94.94 390 ARG A N 1
ATOM 3079 C CA . ARG A 1 390 ? 15.660 10.914 4.619 1.00 94.94 390 ARG A CA 1
ATOM 3080 C C . ARG A 1 390 ? 15.596 9.548 5.310 1.00 94.94 390 ARG A C 1
ATOM 3082 O O . ARG A 1 390 ? 16.471 8.706 5.111 1.00 94.94 390 ARG A O 1
ATOM 3089 N N . GLU A 1 391 ? 14.555 9.300 6.102 1.00 93.50 391 GLU A N 1
ATOM 3090 C CA . GLU A 1 391 ? 14.327 7.990 6.725 1.00 93.50 391 GLU A CA 1
ATOM 3091 C C . GLU A 1 391 ? 13.910 6.921 5.710 1.00 93.50 391 GLU A C 1
ATOM 3093 O O . GLU A 1 391 ? 14.322 5.770 5.839 1.00 93.50 391 GLU A O 1
ATOM 3098 N N . ILE A 1 392 ? 13.119 7.285 4.699 1.00 95.06 392 ILE A N 1
ATOM 3099 C CA . ILE A 1 392 ? 12.563 6.336 3.727 1.00 95.06 392 ILE A CA 1
ATOM 3100 C C . ILE A 1 392 ? 13.571 5.959 2.641 1.00 95.06 392 ILE A C 1
ATOM 3102 O O . ILE A 1 392 ? 13.704 4.772 2.352 1.00 95.06 392 ILE A O 1
ATOM 3106 N N . VAL A 1 393 ? 14.253 6.927 2.024 1.00 95.31 393 VAL A N 1
ATOM 3107 C CA . VAL A 1 393 ? 15.132 6.681 0.861 1.00 95.31 393 VAL A CA 1
ATOM 3108 C C . VAL A 1 393 ? 16.618 6.842 1.180 1.00 95.31 393 VAL A C 1
ATOM 3110 O O . VAL A 1 393 ? 17.451 6.194 0.552 1.00 95.31 393 VAL A O 1
ATOM 3113 N N . GLY A 1 394 ? 16.955 7.630 2.200 1.00 95.69 394 GLY A N 1
ATOM 3114 C CA . GLY A 1 394 ? 18.328 8.000 2.537 1.00 95.69 394 GLY A CA 1
ATOM 3115 C C . GLY A 1 394 ? 18.543 9.506 2.440 1.00 95.69 394 GLY A C 1
ATOM 3116 O O . GLY A 1 394 ? 17.724 10.234 1.888 1.00 95.69 394 GLY A O 1
ATOM 3117 N N . ASP A 1 395 ? 19.639 9.979 3.020 1.00 94.62 395 ASP A N 1
ATOM 3118 C CA . ASP A 1 395 ? 19.939 11.405 3.120 1.00 94.62 395 ASP A CA 1
ATOM 3119 C C . ASP A 1 395 ? 20.860 11.858 1.976 1.00 94.62 395 ASP A C 1
ATOM 3121 O O . ASP A 1 395 ? 21.988 11.370 1.905 1.00 94.62 395 ASP A O 1
ATOM 3125 N N . PRO A 1 396 ? 20.429 12.763 1.078 1.00 92.75 396 PRO A N 1
ATOM 3126 C CA . PRO A 1 396 ? 21.245 13.191 -0.056 1.00 92.75 396 PRO A CA 1
ATOM 3127 C C . PRO A 1 396 ? 22.539 13.892 0.365 1.00 92.75 396 PRO A C 1
ATOM 3129 O O . PRO A 1 396 ? 23.519 13.800 -0.368 1.00 92.75 396 PRO A O 1
ATOM 3132 N N . ASP A 1 397 ? 22.577 14.514 1.547 1.00 92.62 397 ASP A N 1
ATOM 3133 C CA . ASP A 1 397 ? 23.753 15.246 2.032 1.00 92.62 397 ASP A CA 1
ATOM 3134 C C . ASP A 1 397 ? 24.888 14.299 2.461 1.00 92.62 397 ASP A C 1
ATOM 3136 O O . ASP A 1 397 ? 26.066 14.645 2.391 1.00 92.62 397 ASP A O 1
ATOM 3140 N N . THR A 1 398 ? 24.546 13.081 2.894 1.00 96.38 398 THR A N 1
ATOM 3141 C CA . THR A 1 398 ? 25.502 12.108 3.456 1.00 96.38 398 THR A CA 1
ATOM 3142 C C . THR A 1 398 ? 25.586 10.797 2.671 1.00 96.38 398 THR A C 1
ATOM 3144 O O . THR A 1 398 ? 26.546 10.046 2.822 1.00 96.38 398 THR A O 1
ATOM 3147 N N . GLN A 1 399 ? 24.599 10.503 1.821 1.00 96.50 399 GLN A N 1
ATOM 3148 C CA . GLN A 1 399 ? 24.434 9.224 1.119 1.00 96.50 399 GLN A CA 1
ATOM 3149 C C . GLN A 1 399 ? 24.193 9.400 -0.390 1.00 96.50 399 GLN A C 1
ATOM 3151 O O . GLN A 1 399 ? 23.630 8.512 -1.033 1.00 96.50 399 GLN A O 1
ATOM 3156 N N . GLN A 1 400 ? 24.636 10.513 -0.984 1.00 95.19 400 GLN A N 1
ATOM 3157 C CA . GLN A 1 400 ? 24.418 10.830 -2.403 1.00 95.19 400 GLN A CA 1
ATOM 3158 C C . GLN A 1 400 ? 24.786 9.677 -3.352 1.00 95.19 400 GLN A C 1
ATOM 3160 O O . GLN A 1 400 ? 24.001 9.313 -4.225 1.00 95.19 400 GLN A O 1
ATOM 3165 N N . GLN A 1 401 ? 25.950 9.050 -3.152 1.00 95.69 401 GLN A N 1
ATOM 3166 C CA . GLN A 1 401 ? 26.405 7.948 -4.004 1.00 95.69 401 GLN A CA 1
ATOM 3167 C C . GLN A 1 401 ? 25.444 6.749 -3.967 1.00 95.69 401 GLN A C 1
ATOM 3169 O O . GLN A 1 401 ? 25.145 6.170 -5.011 1.00 95.69 401 GLN A O 1
ATOM 3174 N N . LYS A 1 402 ? 24.915 6.405 -2.785 1.00 95.38 402 LYS A N 1
ATOM 3175 C CA . LYS A 1 402 ? 23.918 5.337 -2.623 1.00 95.38 402 LYS A CA 1
ATOM 3176 C C . LYS A 1 402 ? 22.628 5.685 -3.367 1.00 95.38 402 LYS A C 1
ATOM 3178 O O . LYS A 1 402 ? 22.080 4.829 -4.063 1.00 95.38 402 LYS A O 1
ATOM 3183 N N . LEU A 1 403 ? 22.166 6.934 -3.258 1.00 96.69 403 LEU A N 1
ATOM 3184 C CA . LEU A 1 403 ? 20.979 7.401 -3.979 1.00 96.69 403 LEU A CA 1
ATOM 3185 C C . LEU A 1 403 ? 21.183 7.318 -5.496 1.00 96.69 403 LEU A C 1
ATOM 3187 O O . LEU A 1 403 ? 20.287 6.857 -6.195 1.00 96.69 403 LEU A O 1
ATOM 3191 N N . PHE A 1 404 ? 22.361 7.675 -6.012 1.00 96.38 404 PHE A N 1
ATOM 3192 C CA . PHE A 1 404 ? 22.666 7.562 -7.443 1.00 96.38 404 PHE A CA 1
ATOM 3193 C C . PHE A 1 404 ? 22.704 6.107 -7.927 1.00 96.38 404 PHE A C 1
ATOM 3195 O O . PHE A 1 404 ? 22.089 5.789 -8.941 1.00 96.38 404 PHE A O 1
ATOM 3202 N N . GLN A 1 405 ? 23.340 5.201 -7.178 1.00 96.94 405 GLN A N 1
ATOM 3203 C CA . GLN A 1 405 ? 23.397 3.766 -7.508 1.00 96.94 405 GLN A CA 1
ATOM 3204 C C . GLN A 1 405 ? 22.017 3.096 -7.549 1.00 96.94 405 GLN A C 1
ATOM 3206 O O . GLN A 1 405 ? 21.799 2.124 -8.279 1.00 96.94 405 GLN A O 1
ATOM 3211 N N . THR A 1 406 ? 21.084 3.617 -6.755 1.00 97.12 406 THR A N 1
ATOM 3212 C CA . THR A 1 406 ? 19.712 3.117 -6.662 1.00 97.12 406 THR A CA 1
ATOM 3213 C C . THR A 1 406 ? 18.719 3.957 -7.463 1.00 97.12 406 THR A C 1
ATOM 3215 O O . THR A 1 406 ? 17.533 3.674 -7.413 1.00 97.12 406 THR A O 1
ATOM 3218 N N . SER A 1 407 ? 19.162 4.941 -8.250 1.00 98.50 407 SER A N 1
ATOM 3219 C CA . SER A 1 407 ? 18.292 5.768 -9.096 1.00 98.50 407 SER A CA 1
ATOM 3220 C C . SER A 1 407 ? 18.338 5.307 -10.557 1.00 98.50 407 SER A C 1
ATOM 3222 O O . SER A 1 407 ? 19.404 5.374 -11.176 1.00 98.50 407 SER A O 1
ATOM 3224 N N . PRO A 1 408 ? 17.204 4.883 -11.150 1.00 98.50 408 PRO A N 1
ATOM 3225 C CA . PRO A 1 408 ? 17.158 4.425 -12.536 1.00 98.50 408 PRO A CA 1
ATOM 3226 C C . PRO A 1 408 ? 17.743 5.388 -13.572 1.00 98.50 408 PRO A C 1
ATOM 3228 O O . PRO A 1 408 ? 18.342 4.936 -14.544 1.00 98.50 408 PRO A O 1
ATOM 3231 N N . VAL A 1 409 ? 17.600 6.705 -13.381 1.00 98.50 409 VAL A N 1
ATOM 3232 C CA . VAL A 1 409 ? 18.054 7.708 -14.359 1.00 98.50 409 VAL A CA 1
ATOM 3233 C C . VAL A 1 409 ? 19.558 7.630 -14.644 1.00 98.50 409 VAL A C 1
ATOM 3235 O O . VAL A 1 409 ? 19.962 7.760 -15.797 1.00 98.50 409 VAL A O 1
ATOM 3238 N N . TYR A 1 410 ? 20.384 7.353 -13.630 1.00 98.38 410 TYR A N 1
ATOM 3239 C CA . TYR A 1 410 ? 21.844 7.275 -13.778 1.00 98.38 410 TYR A CA 1
ATOM 3240 C C . TYR A 1 410 ? 22.325 5.915 -14.290 1.00 98.38 410 TYR A C 1
ATOM 3242 O O . TYR A 1 410 ? 23.506 5.749 -14.575 1.00 98.38 410 TYR A O 1
ATOM 3250 N N . ARG A 1 411 ? 21.410 4.949 -14.402 1.00 98.25 411 ARG A N 1
ATOM 3251 C CA . ARG A 1 411 ? 21.659 3.573 -14.848 1.00 98.25 411 ARG A CA 1
ATOM 3252 C C . ARG A 1 411 ? 20.809 3.220 -16.066 1.00 98.25 411 ARG A C 1
ATOM 3254 O O . ARG A 1 411 ? 20.536 2.054 -16.340 1.00 98.25 411 ARG A O 1
ATOM 3261 N N . ALA A 1 412 ? 20.360 4.233 -16.808 1.00 98.31 412 ALA A N 1
ATOM 3262 C CA . ALA A 1 412 ? 19.462 4.060 -17.945 1.00 98.31 412 ALA A CA 1
ATOM 3263 C C . ALA A 1 412 ? 20.055 3.150 -19.035 1.00 98.31 412 ALA A C 1
ATOM 3265 O O . ALA A 1 412 ? 19.310 2.432 -19.696 1.00 98.31 412 ALA A O 1
ATOM 3266 N N . ASN A 1 413 ? 21.383 3.143 -19.192 1.00 98.19 413 ASN A N 1
ATOM 3267 C CA . ASN A 1 413 ? 22.117 2.272 -20.115 1.00 98.19 413 ASN A CA 1
ATOM 3268 C C . ASN A 1 413 ? 22.019 0.774 -19.777 1.00 98.19 413 ASN A C 1
ATOM 3270 O O . ASN A 1 413 ? 22.301 -0.056 -20.636 1.00 98.19 413 ASN A O 1
ATOM 3274 N N . GLU A 1 414 ? 21.637 0.423 -18.550 1.00 98.50 414 GLU A N 1
ATOM 3275 C CA . GLU A 1 414 ? 21.477 -0.966 -18.105 1.00 98.50 414 GLU A CA 1
ATOM 3276 C C . GLU A 1 414 ? 20.073 -1.523 -18.407 1.00 98.50 414 GLU A C 1
ATOM 3278 O O . GLU A 1 414 ? 19.834 -2.726 -18.285 1.00 98.50 414 GLU A O 1
ATOM 3283 N N . ILE A 1 415 ? 19.130 -0.676 -18.841 1.00 98.56 415 ILE A N 1
ATOM 3284 C CA . ILE A 1 415 ? 17.779 -1.104 -19.215 1.00 98.56 415 ILE A CA 1
ATOM 3285 C C . ILE A 1 415 ? 17.836 -1.821 -20.569 1.00 98.56 415 ILE A C 1
ATOM 3287 O O . ILE A 1 415 ? 17.853 -1.203 -21.630 1.00 98.56 415 ILE A O 1
ATOM 3291 N N . THR A 1 416 ? 17.830 -3.153 -20.530 1.00 97.50 416 THR A N 1
ATOM 3292 C CA . THR A 1 416 ? 17.905 -4.006 -21.734 1.00 97.50 416 THR A CA 1
ATOM 3293 C C . THR A 1 416 ? 16.555 -4.564 -22.185 1.00 97.50 416 THR A C 1
ATOM 3295 O O . THR A 1 416 ? 16.442 -5.120 -23.279 1.00 97.50 416 THR A O 1
ATOM 3298 N N . LYS A 1 417 ? 15.518 -4.444 -21.349 1.00 98.50 417 LYS A N 1
ATOM 3299 C CA . LYS A 1 417 ? 14.166 -4.945 -21.626 1.00 98.50 417 LYS A CA 1
ATOM 3300 C C . LYS A 1 417 ? 13.234 -3.818 -22.081 1.00 98.50 417 LYS A C 1
ATOM 3302 O O . LYS A 1 417 ? 13.426 -2.676 -21.666 1.00 98.50 417 LYS A O 1
ATOM 3307 N N . PRO A 1 418 ? 12.206 -4.116 -22.899 1.00 98.69 418 PRO A N 1
ATOM 3308 C CA . PRO A 1 418 ? 11.175 -3.149 -23.255 1.00 98.69 418 PRO A CA 1
ATOM 3309 C C . PRO A 1 418 ? 10.554 -2.482 -22.024 1.00 98.69 418 PRO A C 1
ATOM 3311 O O . PRO A 1 418 ? 10.132 -3.164 -21.087 1.00 98.69 418 PRO A O 1
ATOM 3314 N N . LEU A 1 419 ? 10.454 -1.154 -22.073 1.00 98.88 419 LEU A N 1
ATOM 3315 C CA . LEU A 1 419 ? 9.861 -0.325 -21.028 1.00 98.88 419 LEU A CA 1
ATOM 3316 C C . LEU A 1 419 ? 8.720 0.526 -21.602 1.00 98.88 419 LEU A C 1
ATOM 3318 O O . LEU A 1 419 ? 8.899 1.213 -22.614 1.00 98.88 419 LEU A O 1
ATOM 3322 N N . PHE A 1 420 ? 7.568 0.504 -20.932 1.00 98.88 420 PHE A N 1
ATOM 3323 C CA . PHE A 1 420 ? 6.503 1.493 -21.094 1.00 98.88 420 PHE A CA 1
ATOM 3324 C C . PHE A 1 420 ? 6.589 2.537 -19.980 1.00 98.88 420 PHE A C 1
ATOM 3326 O O . PHE A 1 420 ? 6.512 2.201 -18.804 1.00 98.88 420 PHE A O 1
ATOM 3333 N N . LEU A 1 421 ? 6.759 3.802 -20.348 1.00 98.81 421 LEU A N 1
ATOM 3334 C CA . LEU A 1 421 ? 6.890 4.924 -19.429 1.00 98.81 421 LEU A CA 1
ATOM 3335 C C . LEU A 1 421 ? 5.743 5.905 -19.669 1.00 98.81 421 LEU A C 1
ATOM 3337 O O . LEU A 1 421 ? 5.622 6.485 -20.755 1.00 98.81 421 LEU A O 1
ATOM 3341 N N . ALA A 1 422 ? 4.902 6.075 -18.653 1.00 98.69 422 ALA A N 1
ATOM 3342 C CA . ALA A 1 422 ? 3.758 6.968 -18.680 1.00 98.69 422 ALA A CA 1
ATOM 3343 C C . ALA A 1 422 ? 3.744 7.910 -17.473 1.00 98.69 422 ALA A C 1
ATOM 3345 O O . ALA A 1 422 ? 4.144 7.534 -16.374 1.00 98.69 422 ALA A O 1
ATOM 3346 N N . HIS A 1 423 ? 3.269 9.137 -17.672 1.00 98.69 423 HIS A N 1
ATOM 3347 C CA . HIS A 1 423 ? 3.208 10.142 -16.607 1.00 98.69 423 HIS A CA 1
ATOM 3348 C C . HIS A 1 423 ? 2.094 11.151 -16.880 1.00 98.69 423 HIS A C 1
ATOM 3350 O O . HIS A 1 423 ? 1.823 11.476 -18.040 1.00 98.69 423 HIS A O 1
ATOM 3356 N N . GLY A 1 424 ? 1.457 11.638 -15.819 1.00 98.00 424 GLY A N 1
ATOM 3357 C CA . GLY A 1 424 ? 0.491 12.731 -15.886 1.00 98.00 424 GLY A CA 1
ATOM 3358 C C . GLY A 1 424 ? 1.163 14.109 -15.881 1.00 98.00 424 GLY A C 1
ATOM 3359 O O . GLY A 1 424 ? 2.198 14.286 -15.243 1.00 98.00 424 GLY A O 1
ATOM 3360 N N . THR A 1 425 ? 0.619 15.090 -16.603 1.00 97.19 425 THR A N 1
ATOM 3361 C CA . THR A 1 425 ? 1.181 16.459 -16.619 1.00 97.19 425 THR A CA 1
ATOM 3362 C C . THR A 1 425 ? 0.973 17.220 -15.317 1.00 97.19 425 THR A C 1
ATOM 3364 O O . THR A 1 425 ? 1.754 18.120 -15.017 1.00 97.19 425 THR A O 1
ATOM 3367 N N . ASP A 1 426 ? -0.038 16.836 -14.540 1.00 95.94 426 ASP A N 1
ATOM 3368 C CA . ASP A 1 426 ? -0.503 17.560 -13.356 1.00 95.94 426 ASP A CA 1
ATOM 3369 C C . ASP A 1 426 ? -0.117 1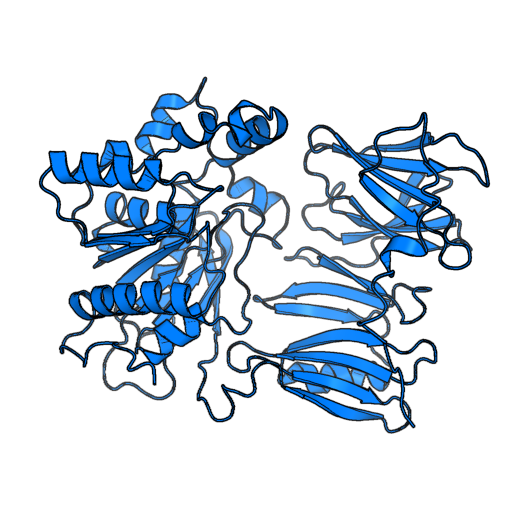6.801 -12.073 1.00 95.94 426 ASP A C 1
ATOM 3371 O O . ASP A 1 426 ? -0.695 16.996 -11.002 1.00 95.94 426 ASP A O 1
ATOM 3375 N N . ASP A 1 427 ? 0.843 15.877 -12.175 1.00 95.62 427 ASP A N 1
ATOM 3376 C CA . ASP A 1 427 ? 1.322 15.079 -11.054 1.00 95.62 427 ASP A CA 1
ATOM 3377 C C . ASP A 1 427 ? 2.068 15.951 -10.036 1.00 95.62 427 ASP A C 1
ATOM 3379 O O . ASP A 1 427 ? 3.202 16.380 -10.242 1.00 95.62 427 ASP A O 1
ATOM 3383 N N . VAL A 1 428 ? 1.403 16.182 -8.903 1.00 91.19 428 VAL A N 1
ATOM 3384 C CA . VAL A 1 428 ? 1.928 16.911 -7.746 1.00 91.19 428 VAL A CA 1
ATOM 3385 C C . VAL A 1 428 ? 2.411 15.977 -6.635 1.00 91.19 428 VAL A C 1
ATOM 3387 O O . VAL A 1 428 ? 2.417 16.366 -5.466 1.00 91.19 428 VAL A O 1
ATOM 3390 N N . ILE A 1 429 ? 2.799 14.744 -6.933 1.00 91.12 429 ILE A N 1
ATOM 3391 C CA . ILE A 1 429 ? 3.465 13.845 -5.981 1.00 91.12 429 ILE A CA 1
ATOM 3392 C C . ILE A 1 429 ? 4.851 13.490 -6.512 1.00 91.12 429 ILE A C 1
ATOM 3394 O O . ILE A 1 429 ? 5.834 13.735 -5.809 1.00 91.12 429 ILE A O 1
ATOM 3398 N N . VAL A 1 430 ? 4.928 13.000 -7.751 1.00 94.56 430 VAL A N 1
ATOM 3399 C CA . VAL A 1 430 ? 6.175 12.724 -8.471 1.00 94.56 430 VAL A CA 1
ATOM 3400 C C . VAL A 1 430 ? 6.219 13.635 -9.689 1.00 94.56 430 VAL A C 1
ATOM 3402 O O . VAL A 1 430 ? 5.495 13.410 -10.656 1.00 94.56 430 VAL A O 1
ATOM 3405 N N . ASP A 1 431 ? 7.072 14.659 -9.652 1.00 93.44 431 ASP A N 1
ATOM 3406 C CA . ASP A 1 431 ? 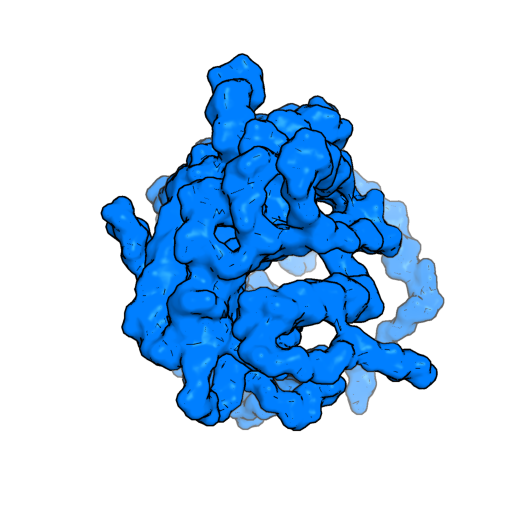7.127 15.649 -10.728 1.00 93.44 431 ASP A CA 1
ATOM 3407 C C . ASP A 1 431 ? 7.441 14.974 -12.077 1.00 93.44 431 ASP A C 1
ATOM 3409 O O . ASP A 1 431 ? 8.302 14.092 -12.177 1.00 93.44 431 ASP A O 1
ATOM 3413 N N . ILE A 1 432 ? 6.768 15.416 -13.144 1.00 95.56 432 ILE A N 1
ATOM 3414 C CA . ILE A 1 432 ? 6.920 14.857 -14.501 1.00 95.56 432 ILE A CA 1
ATOM 3415 C C . ILE A 1 432 ? 8.374 14.888 -15.013 1.00 95.56 432 ILE A C 1
ATOM 3417 O O . ILE A 1 432 ? 8.755 14.119 -15.902 1.00 95.56 432 ILE A O 1
ATOM 3421 N N . GLU A 1 433 ? 9.216 15.739 -14.423 1.00 96.31 433 GLU A N 1
ATOM 3422 C CA . GLU A 1 433 ? 10.654 15.790 -14.671 1.00 96.31 433 GLU A CA 1
ATOM 3423 C C . GLU A 1 433 ? 11.332 14.417 -14.521 1.00 96.31 433 GLU A C 1
ATOM 3425 O O . GLU A 1 433 ? 12.212 14.090 -15.321 1.00 96.31 433 GLU A O 1
ATOM 3430 N N . HIS A 1 434 ? 10.876 13.561 -13.599 1.00 97.94 434 HIS A N 1
ATOM 3431 C CA . HIS A 1 434 ? 11.375 12.189 -13.466 1.00 97.94 434 HIS A CA 1
ATOM 3432 C C . HIS A 1 434 ? 11.267 11.388 -14.771 1.00 97.94 434 HIS A C 1
ATOM 3434 O O . HIS A 1 434 ? 12.233 10.734 -15.189 1.00 97.94 434 HIS A O 1
ATOM 3440 N N . ALA A 1 435 ? 10.112 11.449 -15.437 1.00 98.00 435 ALA A N 1
ATOM 3441 C CA . ALA A 1 435 ? 9.883 10.741 -16.689 1.00 98.00 435 ALA A CA 1
ATOM 3442 C C . ALA A 1 435 ? 10.714 11.340 -17.833 1.00 98.00 435 ALA A C 1
ATOM 3444 O O . ALA A 1 435 ? 11.306 10.600 -18.624 1.00 98.00 435 ALA A O 1
ATOM 3445 N N . PHE A 1 436 ? 10.807 12.672 -17.911 1.00 98.25 436 PHE A N 1
ATOM 3446 C CA . PHE A 1 436 ? 11.604 13.345 -18.939 1.00 98.25 436 PHE A CA 1
ATOM 3447 C C . PHE A 1 436 ? 13.104 13.073 -18.799 1.00 98.25 436 PHE A C 1
ATOM 3449 O O . PHE A 1 436 ? 13.743 12.748 -19.803 1.00 98.25 436 PHE A O 1
ATOM 3456 N N . ARG A 1 437 ? 13.662 13.144 -17.582 1.00 98.25 437 ARG A N 1
ATOM 3457 C CA . ARG A 1 437 ? 15.083 12.859 -17.325 1.00 98.25 437 ARG A CA 1
ATOM 3458 C C . ARG A 1 437 ? 15.445 11.426 -17.710 1.00 98.25 437 ARG A C 1
ATOM 3460 O O . ARG A 1 437 ? 16.428 11.222 -18.421 1.00 98.25 437 ARG A O 1
ATOM 3467 N N . LEU A 1 438 ? 14.628 10.438 -17.327 1.00 98.69 438 LEU A N 1
ATOM 3468 C CA . LEU A 1 438 ? 14.874 9.044 -17.710 1.00 98.69 438 LEU A CA 1
ATOM 3469 C C . LEU A 1 438 ? 14.774 8.845 -19.226 1.00 98.69 438 LEU A C 1
ATOM 3471 O O . LEU A 1 438 ? 15.661 8.236 -19.820 1.00 98.69 438 LEU A O 1
ATOM 3475 N N . ARG A 1 439 ? 13.742 9.396 -19.879 1.00 98.44 439 ARG A N 1
ATOM 3476 C CA . ARG A 1 439 ? 13.615 9.320 -21.343 1.00 98.44 439 ARG A CA 1
ATOM 3477 C C . ARG A 1 439 ? 14.817 9.946 -22.047 1.00 98.44 439 ARG A C 1
ATOM 3479 O O . ARG A 1 439 ? 15.285 9.398 -23.044 1.00 98.44 439 ARG A O 1
ATOM 3486 N N . PHE A 1 440 ? 15.301 11.086 -21.557 1.00 98.50 440 PHE A N 1
ATOM 3487 C CA . PHE A 1 440 ? 16.488 11.744 -22.094 1.00 98.50 440 PHE A CA 1
ATOM 3488 C C . PHE A 1 440 ? 17.730 10.853 -21.954 1.00 98.50 440 PHE A C 1
ATOM 3490 O O . PHE A 1 440 ? 18.418 10.626 -22.948 1.00 98.50 440 PHE A O 1
ATOM 3497 N N . ALA A 1 441 ? 17.963 10.278 -20.769 1.00 98.44 441 ALA A N 1
ATOM 3498 C CA . ALA A 1 441 ? 19.076 9.363 -20.522 1.00 98.44 441 ALA A CA 1
ATOM 3499 C C . ALA A 1 441 ? 19.006 8.109 -21.415 1.00 98.44 441 ALA A C 1
ATOM 3501 O O . ALA A 1 441 ? 19.980 7.764 -22.079 1.00 98.44 441 ALA A O 1
ATOM 3502 N N . MET A 1 442 ? 17.836 7.471 -21.531 1.00 98.50 442 MET A N 1
ATOM 3503 C CA . MET A 1 442 ? 17.639 6.322 -22.426 1.00 98.50 442 MET A CA 1
ATOM 3504 C C . MET A 1 442 ? 17.900 6.684 -23.894 1.00 98.50 442 MET A C 1
ATOM 3506 O O . MET A 1 442 ? 18.570 5.936 -24.606 1.00 98.50 442 MET A O 1
ATOM 3510 N N . LYS A 1 443 ? 17.431 7.858 -24.344 1.00 98.25 443 LYS A N 1
ATOM 3511 C CA . LYS A 1 443 ? 17.684 8.355 -25.704 1.00 98.25 443 LYS A CA 1
ATOM 3512 C C . LYS A 1 443 ? 19.177 8.577 -25.957 1.00 98.25 443 LYS A C 1
ATOM 3514 O O . LYS A 1 443 ? 19.646 8.220 -27.033 1.00 98.25 443 LYS A O 1
ATOM 3519 N N . ALA A 1 444 ? 19.918 9.118 -24.989 1.00 98.19 444 ALA A N 1
ATOM 3520 C CA . ALA A 1 444 ? 21.369 9.299 -25.096 1.00 98.19 444 ALA A CA 1
ATOM 3521 C C . ALA A 1 444 ? 22.122 7.965 -25.280 1.00 98.19 444 ALA A C 1
ATOM 3523 O O . ALA A 1 444 ? 23.177 7.936 -25.907 1.00 98.19 444 ALA A O 1
ATOM 3524 N N . HIS A 1 445 ? 21.544 6.856 -24.806 1.00 97.88 445 HIS A N 1
ATOM 3525 C CA . HIS A 1 445 ? 22.061 5.497 -24.987 1.00 97.88 445 HIS A CA 1
ATOM 3526 C C . HIS A 1 445 ? 21.405 4.718 -26.142 1.00 97.88 445 HIS A C 1
ATOM 3528 O O . HIS A 1 445 ? 21.653 3.524 -26.283 1.00 97.88 445 HIS A O 1
ATOM 3534 N N . ASN A 1 446 ? 20.595 5.366 -26.988 1.00 97.75 446 ASN A N 1
ATOM 3535 C CA . ASN A 1 446 ? 19.851 4.737 -28.091 1.00 97.75 446 ASN A CA 1
ATOM 3536 C C . ASN A 1 446 ? 18.895 3.607 -27.657 1.00 97.75 446 ASN A C 1
ATOM 3538 O O . ASN A 1 446 ? 18.591 2.708 -28.441 1.00 97.75 446 ASN A O 1
ATOM 3542 N N . ILE A 1 447 ? 18.391 3.655 -26.422 1.00 97.75 447 ILE A N 1
ATOM 3543 C CA . ILE A 1 447 ? 17.444 2.666 -25.899 1.00 97.75 447 ILE A CA 1
ATOM 3544 C C . ILE A 1 447 ? 16.015 3.162 -26.170 1.00 97.75 447 ILE A C 1
ATOM 3546 O O . ILE A 1 447 ? 15.633 4.233 -25.685 1.00 97.75 447 ILE A O 1
ATOM 3550 N N . PRO A 1 448 ? 15.198 2.424 -26.944 1.00 96.00 448 PRO A N 1
ATOM 3551 C CA . PRO A 1 448 ? 13.826 2.824 -27.221 1.00 96.00 448 PRO A CA 1
ATOM 3552 C C . PRO A 1 448 ? 12.946 2.677 -25.974 1.00 96.00 448 PRO A C 1
ATOM 3554 O O . PRO A 1 448 ? 13.051 1.708 -25.225 1.00 96.00 448 PRO A O 1
ATOM 3557 N N . VAL A 1 449 ? 12.013 3.611 -25.797 1.00 96.88 449 VAL A N 1
ATOM 3558 C CA . VAL A 1 449 ? 11.009 3.581 -24.726 1.00 96.88 449 VAL A CA 1
ATOM 3559 C C . VAL A 1 449 ? 9.621 3.794 -25.319 1.00 96.88 449 VAL A C 1
ATOM 3561 O O . VAL A 1 449 ? 9.417 4.693 -26.139 1.00 96.88 449 VAL A O 1
ATOM 3564 N N . SER A 1 450 ? 8.656 2.966 -24.917 1.00 98.00 450 SER A N 1
ATOM 3565 C CA . SER A 1 450 ? 7.249 3.209 -25.240 1.00 98.00 450 SER A CA 1
ATOM 3566 C C . SER A 1 450 ? 6.753 4.322 -24.322 1.00 98.00 450 SER A C 1
ATOM 3568 O O . SER A 1 450 ? 6.764 4.163 -23.110 1.00 98.00 450 SER A O 1
ATOM 3570 N N . TRP A 1 451 ? 6.377 5.468 -24.879 1.00 97.50 451 TRP A N 1
ATOM 3571 C CA . TRP A 1 451 ? 6.209 6.715 -24.127 1.00 97.50 451 TRP A CA 1
ATOM 3572 C C . TRP A 1 451 ? 4.770 7.231 -24.183 1.00 97.50 451 TRP A C 1
ATOM 3574 O O . TRP A 1 451 ? 4.182 7.286 -25.263 1.00 97.50 451 TRP A O 1
ATOM 3584 N N . SER A 1 452 ? 4.209 7.654 -23.046 1.00 97.69 452 SER A N 1
ATOM 3585 C CA . SER A 1 452 ? 2.870 8.254 -22.991 1.00 97.69 452 SER A CA 1
ATOM 3586 C C . SER A 1 452 ? 2.749 9.334 -21.913 1.00 97.69 452 SER A C 1
ATOM 3588 O O . SER A 1 452 ? 2.555 9.021 -20.743 1.00 97.69 452 SER A O 1
ATOM 3590 N N . ILE A 1 453 ? 2.748 10.606 -22.312 1.00 97.94 453 ILE A N 1
ATOM 3591 C CA . ILE A 1 453 ? 2.318 11.701 -21.428 1.00 97.94 453 ILE A CA 1
ATOM 3592 C C . ILE A 1 453 ? 0.804 11.860 -21.508 1.00 97.94 453 ILE A C 1
ATOM 3594 O O . ILE A 1 453 ? 0.222 11.769 -22.591 1.00 97.94 453 ILE A O 1
ATOM 3598 N N . MET A 1 454 ? 0.179 12.047 -20.351 1.00 97.12 454 MET A N 1
ATOM 3599 C CA . MET A 1 454 ? -1.264 12.174 -20.204 1.00 97.12 454 MET A CA 1
ATOM 3600 C C . MET A 1 454 ? -1.602 13.564 -19.665 1.00 97.12 454 MET A C 1
ATOM 3602 O O . MET A 1 454 ? -1.373 13.859 -18.495 1.00 97.12 454 MET A O 1
ATOM 3606 N N . GLU A 1 455 ? -2.119 14.415 -20.544 1.00 96.19 455 GLU A N 1
ATOM 3607 C CA . GLU A 1 455 ? -2.518 15.782 -20.210 1.00 96.19 455 GLU A CA 1
ATOM 3608 C C . GLU A 1 455 ? -3.674 15.797 -19.197 1.00 96.19 455 GLU A C 1
ATOM 3610 O O . GLU A 1 455 ? -4.614 15.005 -19.309 1.00 96.19 455 GLU A O 1
ATOM 3615 N N . GLY A 1 456 ? -3.584 16.671 -18.192 1.00 95.75 456 GLY A N 1
ATOM 3616 C CA . GLY A 1 456 ? -4.596 16.838 -17.144 1.00 95.75 456 GLY A CA 1
ATOM 3617 C C . GLY A 1 456 ? -4.702 15.670 -16.156 1.00 95.75 456 GLY A C 1
ATOM 3618 O O . GLY A 1 456 ? -5.690 15.566 -15.431 1.00 95.75 456 GLY A O 1
ATOM 3619 N N . VAL A 1 457 ? -3.741 14.740 -16.162 1.00 97.50 457 VAL A N 1
ATOM 3620 C CA . VAL A 1 457 ? -3.693 13.607 -15.224 1.00 97.50 457 VAL A CA 1
ATOM 3621 C C . VAL A 1 457 ? -2.742 13.936 -14.080 1.00 97.50 457 VAL A C 1
ATOM 3623 O O . VAL A 1 457 ? -1.616 14.367 -14.328 1.00 97.50 457 VAL A O 1
ATOM 3626 N N . GLY A 1 458 ? -3.191 13.719 -12.841 1.00 96.38 458 GLY A N 1
ATOM 3627 C CA . GLY A 1 458 ? -2.379 13.873 -11.633 1.00 96.38 458 GLY A CA 1
ATOM 3628 C C . GLY A 1 458 ? -1.544 12.628 -11.303 1.00 96.38 458 GLY A C 1
ATOM 3629 O O . GLY A 1 458 ? -1.142 11.871 -12.184 1.00 96.38 458 GLY A O 1
ATOM 3630 N N . HIS A 1 459 ? -1.338 12.362 -10.008 1.00 96.19 459 HIS A N 1
ATOM 3631 C CA . HIS A 1 459 ? -0.642 11.153 -9.521 1.00 96.19 459 HIS A CA 1
ATOM 3632 C C . HIS A 1 459 ? -1.495 9.864 -9.580 1.00 96.19 459 HIS A C 1
ATOM 3634 O O . HIS A 1 459 ? -1.208 8.858 -8.934 1.00 96.19 459 HIS A O 1
ATOM 3640 N N . GLY A 1 460 ? -2.599 9.907 -10.315 1.00 94.50 460 GLY A N 1
ATOM 3641 C CA . GLY A 1 460 ? -3.613 8.870 -10.422 1.00 94.50 460 GLY A CA 1
ATOM 3642 C C . GLY A 1 460 ? -4.705 9.324 -11.386 1.00 94.50 460 GLY A C 1
ATOM 3643 O O . GLY A 1 460 ? -4.641 10.428 -11.929 1.00 94.50 460 GLY A O 1
ATOM 3644 N N . PHE A 1 461 ? -5.695 8.466 -11.621 1.00 95.62 461 PHE A N 1
ATOM 3645 C CA . PHE A 1 461 ? -6.778 8.753 -12.560 1.00 95.62 461 PHE A CA 1
ATOM 3646 C C . PHE A 1 461 ? -8.017 9.251 -11.818 1.00 95.62 461 PHE A C 1
ATOM 3648 O O . PHE A 1 461 ? -8.613 8.505 -11.042 1.00 95.62 461 PHE A O 1
ATOM 3655 N N . ASP A 1 462 ? -8.441 10.478 -12.114 1.00 93.19 462 ASP A N 1
ATOM 3656 C CA . ASP A 1 462 ? -9.661 11.064 -11.546 1.00 93.19 462 ASP A CA 1
ATOM 3657 C C . ASP A 1 462 ? -10.915 10.625 -12.310 1.00 93.19 462 ASP A C 1
ATOM 3659 O O . ASP A 1 462 ? -12.032 10.671 -11.793 1.00 93.19 462 ASP A O 1
ATOM 3663 N N . THR A 1 463 ? -10.746 10.185 -13.561 1.00 94.31 463 THR A N 1
ATOM 3664 C CA . THR A 1 463 ? -11.853 9.775 -14.428 1.00 94.31 463 THR A CA 1
ATOM 3665 C C . THR A 1 463 ? -11.610 8.416 -15.071 1.00 94.31 463 THR A C 1
ATOM 3667 O O . THR A 1 463 ? -10.478 7.996 -15.327 1.00 94.31 463 THR A O 1
ATOM 3670 N N . THR A 1 464 ? -12.703 7.735 -15.410 1.00 91.62 464 THR A N 1
ATOM 3671 C CA . THR A 1 464 ? -12.667 6.470 -16.154 1.00 91.62 464 THR A CA 1
ATOM 3672 C C . THR A 1 464 ? -12.054 6.627 -17.545 1.00 91.62 464 THR A C 1
ATOM 3674 O O . THR A 1 4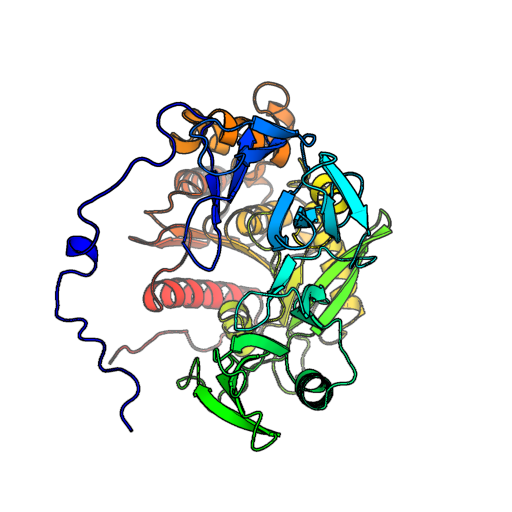64 ? -11.429 5.689 -18.026 1.00 91.62 464 THR A O 1
ATOM 3677 N N . ILE A 1 465 ? -12.167 7.803 -18.172 1.00 94.88 465 ILE A N 1
ATOM 3678 C CA . ILE A 1 465 ? -11.551 8.103 -19.475 1.00 94.88 465 ILE A CA 1
ATOM 3679 C C . ILE A 1 465 ? -10.025 8.143 -19.353 1.00 94.88 465 ILE A C 1
ATOM 3681 O O . ILE A 1 465 ? -9.327 7.535 -20.163 1.00 94.88 465 ILE A O 1
ATOM 3685 N N . GLN A 1 466 ? -9.496 8.813 -18.325 1.00 95.75 466 GLN A N 1
ATOM 3686 C CA . GLN A 1 466 ? -8.055 8.831 -18.062 1.00 95.75 466 GLN A CA 1
ATOM 3687 C C . GLN A 1 466 ? -7.534 7.413 -17.801 1.00 95.75 466 GLN A C 1
ATOM 3689 O O . GLN A 1 466 ? -6.577 6.986 -18.449 1.00 95.75 466 GLN A O 1
ATOM 3694 N N . ALA A 1 467 ? -8.213 6.656 -16.931 1.00 95.31 467 ALA A N 1
ATOM 3695 C CA . ALA A 1 467 ? -7.864 5.266 -16.656 1.00 95.31 467 ALA A CA 1
ATOM 3696 C C . ALA A 1 467 ? -7.915 4.405 -17.929 1.00 95.31 467 ALA A C 1
ATOM 3698 O O . ALA A 1 467 ? -6.967 3.680 -18.221 1.00 95.31 467 ALA A O 1
ATOM 3699 N N . HIS A 1 468 ? -8.974 4.523 -18.735 1.00 94.69 468 HIS A N 1
ATOM 3700 C CA . HIS A 1 468 ? -9.100 3.810 -20.005 1.00 94.69 468 HIS A CA 1
ATOM 3701 C C . HIS A 1 468 ? -7.939 4.130 -20.954 1.00 94.69 468 HIS A C 1
ATOM 3703 O O . HIS A 1 468 ? -7.318 3.219 -21.496 1.00 94.69 468 HIS A O 1
ATOM 3709 N N . ASN A 1 469 ? -7.602 5.409 -21.129 1.00 95.19 469 ASN A N 1
ATOM 3710 C CA . ASN A 1 469 ? -6.511 5.832 -22.006 1.00 95.19 469 ASN A CA 1
ATOM 3711 C C . ASN A 1 469 ? -5.161 5.241 -21.582 1.00 95.19 469 ASN A C 1
ATOM 3713 O O . ASN A 1 469 ? -4.358 4.863 -22.440 1.00 95.19 469 ASN A O 1
ATOM 3717 N N . TYR A 1 470 ? -4.909 5.150 -20.274 1.00 97.62 470 TYR A N 1
ATOM 3718 C CA . TYR A 1 470 ? -3.723 4.486 -19.745 1.00 97.62 470 TYR A CA 1
ATOM 3719 C C . TYR A 1 470 ? -3.765 2.975 -19.994 1.00 97.62 470 TYR A C 1
ATOM 3721 O O . TYR A 1 470 ? -2.871 2.441 -20.654 1.00 97.62 470 TYR A O 1
ATOM 3729 N N . TYR A 1 471 ? -4.809 2.290 -19.515 1.00 97.31 471 TYR A N 1
ATOM 3730 C CA . TYR A 1 471 ? -4.886 0.831 -19.568 1.00 97.31 471 TYR A CA 1
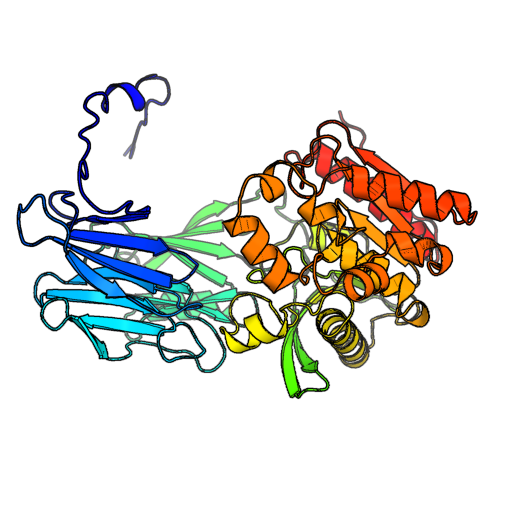ATOM 3731 C C . TYR A 1 471 ? -4.940 0.300 -21.001 1.00 97.31 471 TYR A C 1
ATOM 3733 O O . TYR A 1 471 ? -4.297 -0.702 -21.283 1.00 97.31 471 TYR A O 1
ATOM 3741 N N . SER A 1 472 ? -5.587 0.988 -21.945 1.00 96.50 472 SER A N 1
ATOM 3742 C CA . SER A 1 472 ? -5.569 0.594 -23.361 1.00 96.50 472 SER A CA 1
ATOM 3743 C C . SER A 1 472 ? -4.154 0.624 -23.952 1.00 96.50 472 SER A C 1
ATOM 3745 O O . SER A 1 472 ? -3.752 -0.294 -24.668 1.00 96.50 472 SER A O 1
ATOM 3747 N N . LYS A 1 473 ? -3.349 1.647 -23.626 1.00 97.69 473 LYS A N 1
ATOM 3748 C CA . LYS A 1 473 ? -1.943 1.733 -24.062 1.00 97.69 473 LYS A CA 1
ATOM 3749 C C . LYS A 1 473 ? -1.066 0.694 -23.366 1.00 97.69 473 LYS A C 1
ATOM 3751 O O . LYS A 1 473 ? -0.246 0.061 -24.029 1.00 97.69 473 LYS A O 1
ATOM 3756 N N . LEU A 1 474 ? -1.266 0.497 -22.062 1.00 98.31 474 LEU A N 1
ATOM 3757 C CA . LEU A 1 474 ? -0.559 -0.517 -21.286 1.00 98.31 474 LEU A CA 1
ATOM 3758 C C . LEU A 1 474 ? -0.845 -1.922 -21.827 1.00 98.31 474 LEU A C 1
ATOM 3760 O O . LEU A 1 474 ? 0.091 -2.665 -22.098 1.00 98.31 474 LEU A O 1
ATOM 3764 N N . LEU A 1 475 ? -2.112 -2.276 -22.044 1.00 97.94 475 LEU A N 1
ATOM 3765 C CA . LEU A 1 475 ? -2.504 -3.582 -22.572 1.00 97.94 475 LEU A CA 1
ATOM 3766 C C . LEU A 1 475 ? -1.948 -3.815 -23.980 1.00 97.94 475 LEU A C 1
ATOM 3768 O O . LEU A 1 475 ? -1.444 -4.898 -24.249 1.00 97.94 475 LEU A O 1
ATOM 3772 N N . ASN A 1 476 ? -1.938 -2.802 -24.854 1.00 97.00 476 ASN A N 1
ATOM 3773 C CA . ASN A 1 476 ? -1.280 -2.911 -26.162 1.00 97.00 476 ASN A CA 1
ATOM 3774 C C . ASN A 1 476 ? 0.227 -3.206 -26.035 1.00 97.00 476 ASN A C 1
ATOM 3776 O O . ASN A 1 476 ? 0.776 -3.992 -26.810 1.00 97.00 476 ASN A O 1
ATOM 3780 N N . PHE A 1 477 ? 0.905 -2.581 -25.069 1.00 98.19 477 PHE A N 1
ATOM 3781 C CA . PHE A 1 477 ? 2.313 -2.850 -24.783 1.00 98.19 477 PHE A CA 1
ATOM 3782 C C . PHE A 1 477 ? 2.522 -4.267 -24.232 1.00 98.19 477 PHE A C 1
ATOM 3784 O O . PHE A 1 477 ? 3.377 -4.993 -24.737 1.00 98.19 477 PHE A O 1
ATOM 3791 N N . LEU A 1 478 ? 1.723 -4.688 -23.249 1.00 98.06 478 LEU A N 1
ATOM 3792 C CA . LEU A 1 478 ? 1.801 -6.030 -22.669 1.00 98.06 478 LEU A CA 1
ATOM 3793 C C . LEU A 1 478 ? 1.516 -7.107 -23.722 1.00 98.06 478 LEU A C 1
ATOM 3795 O O . LEU A 1 478 ? 2.301 -8.042 -23.855 1.00 98.06 478 LEU A O 1
ATOM 3799 N N . ASP A 1 479 ? 0.472 -6.938 -24.535 1.00 96.00 479 ASP A N 1
ATOM 3800 C CA . ASP A 1 479 ? 0.092 -7.884 -25.590 1.00 96.00 479 ASP A CA 1
ATOM 3801 C C . ASP A 1 479 ? 1.237 -8.084 -26.587 1.00 96.00 479 ASP A C 1
ATOM 3803 O O . ASP A 1 479 ? 1.567 -9.217 -26.932 1.00 96.00 479 ASP A O 1
ATOM 3807 N N . LYS A 1 480 ? 1.909 -6.997 -26.987 1.00 95.62 480 LYS A N 1
ATOM 3808 C CA . LYS A 1 480 ? 3.073 -7.048 -27.882 1.00 95.62 480 LYS A CA 1
ATOM 3809 C C . LYS A 1 480 ? 4.234 -7.878 -27.319 1.00 95.62 480 LYS A C 1
ATOM 3811 O O . LYS A 1 480 ? 5.009 -8.423 -28.103 1.00 95.62 480 LYS A O 1
ATOM 3816 N N . HIS A 1 481 ? 4.395 -7.930 -25.998 1.00 95.94 481 HIS A N 1
ATOM 3817 C CA . HIS A 1 481 ? 5.565 -8.527 -25.348 1.00 95.94 481 HIS A CA 1
ATOM 3818 C C . HIS A 1 481 ? 5.290 -9.868 -24.655 1.00 95.94 481 HIS A C 1
ATOM 3820 O O . 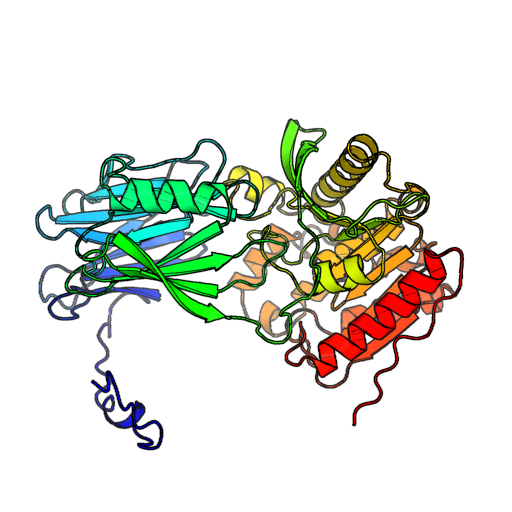HIS A 1 481 ? 6.236 -10.614 -24.412 1.00 95.94 481 HIS A O 1
ATOM 3826 N N . LEU A 1 482 ? 4.029 -10.189 -24.360 1.00 95.06 482 LEU A N 1
ATOM 3827 C CA . LEU A 1 482 ? 3.636 -11.371 -23.589 1.00 95.06 482 LEU A CA 1
ATOM 3828 C C . LEU A 1 482 ? 2.654 -12.305 -24.309 1.00 95.06 482 LEU A C 1
ATOM 3830 O O . LEU A 1 482 ? 2.477 -13.443 -23.868 1.00 95.06 482 LEU A O 1
ATOM 3834 N N . LYS A 1 483 ? 1.992 -11.884 -25.393 1.00 87.31 483 LYS A N 1
ATOM 3835 C CA . LYS A 1 483 ? 1.086 -12.767 -26.145 1.00 87.31 483 LYS A CA 1
ATOM 3836 C C . LYS A 1 483 ? 1.766 -13.309 -27.399 1.00 87.31 483 LYS A C 1
ATOM 3838 O O . LYS A 1 483 ? 2.473 -12.594 -28.100 1.00 87.31 483 LYS A O 1
ATOM 3843 N N . ALA A 1 484 ? 1.536 -14.594 -27.671 1.00 67.44 484 ALA A N 1
ATOM 3844 C CA . ALA A 1 484 ? 2.043 -15.273 -28.865 1.00 67.44 484 ALA A CA 1
ATOM 3845 C C . ALA A 1 484 ? 1.251 -14.901 -30.137 1.00 67.44 484 ALA A C 1
ATOM 3847 O O . ALA A 1 484 ? 1.791 -14.974 -31.237 1.00 67.44 484 ALA A O 1
ATOM 3848 N N . GLU A 1 485 ? -0.001 -14.450 -29.990 1.00 57.62 485 GLU A N 1
ATOM 3849 C CA . GLU A 1 485 ? -0.869 -13.995 -31.081 1.00 57.62 485 GLU A CA 1
ATOM 3850 C C . GLU A 1 485 ? -1.301 -12.537 -30.856 1.00 57.62 485 GLU A C 1
ATOM 3852 O O . GLU A 1 485 ? -1.663 -12.145 -29.743 1.00 57.62 485 GLU A O 1
ATOM 3857 N N . LYS A 1 486 ? -1.277 -11.722 -31.921 1.00 45.38 486 LYS A N 1
ATOM 3858 C CA . LYS A 1 486 ? -1.805 -10.348 -31.894 1.00 45.38 486 LYS A CA 1
ATOM 3859 C C . LYS A 1 486 ? -3.321 -10.395 -31.692 1.00 45.38 486 LYS A C 1
ATOM 3861 O O . LYS A 1 486 ? -4.046 -10.781 -32.606 1.00 45.38 486 LYS A O 1
ATOM 3866 N N . LEU A 1 487 ? -3.806 -9.961 -30.532 1.00 49.97 487 LEU A N 1
ATOM 3867 C CA . LEU A 1 487 ? -5.239 -9.770 -30.301 1.00 49.97 487 LEU A CA 1
ATOM 3868 C C . LEU A 1 487 ? -5.717 -8.401 -30.811 1.00 49.97 487 LEU A C 1
ATOM 3870 O O . LEU A 1 487 ? -4.922 -7.486 -31.039 1.00 49.97 487 LEU A O 1
ATOM 3874 N N . LYS A 1 488 ? -7.035 -8.294 -31.039 1.00 48.22 488 LYS A N 1
ATOM 3875 C CA . LYS A 1 488 ? -7.720 -7.083 -31.525 1.00 48.22 488 LYS A CA 1
ATOM 3876 C C . LYS A 1 488 ? -7.399 -5.8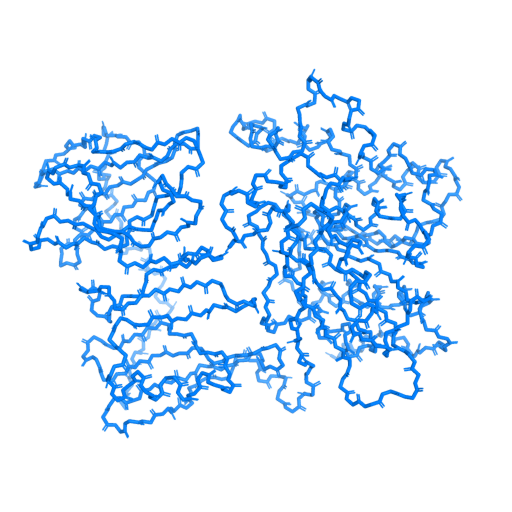78 -30.629 1.00 48.22 488 LYS A C 1
ATOM 3878 O O . LYS A 1 488 ? -7.381 -6.000 -29.410 1.00 48.22 488 LYS A O 1
ATOM 3883 N N . SER A 1 489 ? -7.190 -4.716 -31.246 1.00 54.88 489 SER A N 1
ATOM 3884 C CA . SER A 1 489 ? -6.874 -3.459 -30.561 1.00 54.88 489 SER A CA 1
ATOM 3885 C C . SER A 1 489 ? -7.939 -3.064 -29.534 1.00 54.88 489 SER A C 1
ATOM 3887 O O . SER A 1 489 ? -9.131 -3.066 -29.848 1.00 54.88 489 SER A O 1
ATOM 3889 N N . TYR A 1 490 ? -7.507 -2.627 -28.349 1.00 64.94 490 TYR A N 1
ATOM 3890 C CA . TYR A 1 490 ? -8.378 -2.017 -27.339 1.00 64.94 490 TYR A CA 1
ATOM 3891 C C . TYR A 1 490 ? -8.735 -0.579 -27.760 1.00 64.94 490 TYR A C 1
ATOM 3893 O O . TYR A 1 490 ? -8.069 0.377 -27.369 1.00 64.94 490 TYR A O 1
ATOM 3901 N N . SER A 1 491 ? -9.746 -0.413 -28.617 1.00 47.62 491 SER A N 1
ATOM 3902 C CA . SER A 1 491 ? -10.287 0.898 -29.006 1.00 47.62 491 SER A CA 1
ATOM 3903 C C . SER A 1 491 ? -11.743 1.021 -28.563 1.00 47.62 491 SER A C 1
ATOM 3905 O O . SER A 1 491 ? -12.574 0.217 -28.987 1.00 47.62 491 SER A O 1
ATOM 3907 N N . LEU A 1 492 ? -12.070 2.034 -27.755 1.00 41.25 492 LEU A N 1
ATOM 3908 C CA . LEU A 1 492 ? -13.461 2.426 -27.523 1.00 41.25 492 LEU A CA 1
ATOM 3909 C C . LEU A 1 492 ? -14.031 3.075 -28.791 1.00 41.25 492 LEU A C 1
ATOM 3911 O O . LEU A 1 492 ? -13.453 4.023 -29.320 1.00 41.25 492 LEU A O 1
ATOM 3915 N N . LYS A 1 493 ? -15.202 2.609 -29.232 1.00 35.28 493 LYS A N 1
ATOM 3916 C CA . LYS A 1 493 ? -16.169 3.495 -29.882 1.00 35.28 493 LYS A CA 1
ATOM 3917 C C . LYS A 1 493 ? -16.944 4.154 -28.746 1.00 35.28 493 LYS A C 1
ATOM 3919 O O . LYS A 1 493 ? -17.699 3.471 -28.062 1.00 35.28 493 LYS A O 1
ATOM 3924 N N . LEU A 1 494 ? -16.671 5.425 -28.479 1.00 34.84 494 LEU A N 1
ATOM 3925 C CA . LEU A 1 494 ? -17.570 6.239 -27.668 1.00 34.84 494 LEU A CA 1
ATOM 3926 C C . LEU A 1 494 ? -18.755 6.581 -28.582 1.00 34.84 494 LEU A C 1
ATOM 3928 O O . LEU A 1 494 ? -18.529 7.193 -29.627 1.00 34.84 494 LEU A O 1
ATOM 3932 N N . GLU A 1 495 ? -19.953 6.097 -28.251 1.00 35.31 495 GLU A N 1
ATOM 3933 C CA . GLU A 1 495 ? -21.209 6.621 -28.815 1.00 35.31 495 GLU A CA 1
ATOM 3934 C C . GLU A 1 495 ? -21.604 7.921 -28.116 1.00 35.31 495 GLU A C 1
ATOM 3936 O O . GLU A 1 495 ? -21.422 7.999 -26.874 1.00 35.31 495 GLU A O 1
#

pLDDT: mean 89.43, std 13.41, range [32.38, 98.94]

Radius of gyration: 25.15 Å; Cα contacts (8 Å, |Δi|>4): 1014; chains: 1; bounding box: 69×56×69 Å

InterPro domains:
  IPR001375 Peptidase S9, prolyl oligopeptidase, catalytic domain [PF00326] (271-484)
  IPR029058 Alpha/Beta hydrolase fold [G3DSA:3.40.50.1820] (216-494)
  IPR029058 Alpha/Beta hydrolase fold [SSF53474] (224-483)